Protein 9FO1 (pdb70)

Sequence (452 aa):
PPDKLNFIIILIDDYGWTDSTCYGSTFYETPNIDRLAREGMRFTNAYAACPVCSPTRASILTGKYPAHLHLTDWIPGRKQWPTSKLLGAPFYQELPLWETTIAERLKPLGYTTAAMGKWHLGHEPYYPERQGFDINVAGTFRGHPESYFGPFDLPNFRGWTKNDYLTDRLTDKALQFLEENRQRPFFLYLAHFAVHTPLQAKAEMIAKYERKARGRKLQKNPTYAAMIESMDQGVGRVMSKLEDLKIADHTVIIFTSDNGGLMYEGSRREPVTSNRPLRAGKGHLYEGGVRVPLIIRWPGVVKPGTTCDVPACSVDFFPTIEEMAGLRHDPKLALDGVSLTPLLRRKGGFKPRALYWHYPHYSNQGGVPGGAIREGNLKLIEFYEDSHVELYDLSEDIGERHNLAKEMPDKAAELQAKLKAWRASVRATMPTVNPNYDPARADQGLTGADPA

Structure (mmCIF, N/CA/C/O backbone):
data_9FO1
#
_entry.id   9FO1
#
_cell.length_a   206.314
_cell.length_b   206.314
_cell.length_c   206.314
_cell.angle_alpha   90.00
_cell.angle_beta   90.00
_cell.angle_gamma   90.00
#
_symmetry.space_group_name_H-M   'I 21 3'
#
loop_
_entity.id
_entity.type
_entity.pdbx_description
1 polymer 'k-carrageenan sulfatase S1_16'
2 non-polymer 'CALCIUM ION'
3 non-polymer GLYCEROL
4 water water
#
loop_
_atom_site.group_PDB
_atom_site.id
_atom_site.type_symbol
_atom_site.label_atom_id
_atom_site.label_alt_id
_atom_site.label_comp_id
_atom_site.label_asym_id
_atom_site.label_entity_id
_atom_site.label_seq_id
_atom_site.pdbx_PDB_ins_code
_atom_site.Cartn_x
_atom_site.Cartn_y
_atom_site.Cartn_z
_atom_site.occupancy
_atom_site.B_iso_or_equiv
_atom_site.auth_seq_id
_atom_site.auth_comp_id
_atom_site.auth_asym_id
_atom_site.auth_atom_id
_atom_site.pdbx_PDB_model_num
ATOM 1 N N . PRO A 1 6 ? 53.929 3.208 24.101 1.00 129.88 6 PRO A N 1
ATOM 2 C CA . PRO A 1 6 ? 52.799 3.515 25.009 1.00 140.64 6 PRO A CA 1
ATOM 3 C C . PRO A 1 6 ? 52.058 2.225 25.375 1.00 174.07 6 PRO A C 1
ATOM 4 O O . PRO A 1 6 ? 52.662 1.142 25.257 1.00 157.30 6 PRO A O 1
ATOM 6 N N . PRO A 1 7 ? 50.823 2.234 25.947 1.00 189.29 7 PRO A N 1
ATOM 7 C CA . PRO A 1 7 ? 50.099 0.981 26.214 1.00 160.01 7 PRO A CA 1
ATOM 8 C C . PRO A 1 7 ? 49.255 0.486 25.030 1.00 139.76 7 PRO A C 1
ATOM 9 O O . PRO A 1 7 ? 49.738 0.540 23.914 1.00 144.32 7 PRO A O 1
ATOM 13 N N . ASP A 1 8 ? 48.030 0.021 25.299 1.00 118.09 8 ASP A N 1
ATOM 14 C CA . ASP A 1 8 ? 47.185 -0.553 24.220 1.00 119.63 8 ASP A CA 1
ATOM 15 C C . ASP A 1 8 ? 45.713 -0.324 24.568 1.00 107.41 8 ASP A C 1
ATOM 16 O O . ASP A 1 8 ? 45.115 -1.201 25.208 1.00 131.88 8 ASP A O 1
ATOM 21 N N . LYS A 1 9 ? 45.165 0.824 24.175 1.00 93.83 9 LYS A N 1
ATOM 22 C CA . LYS A 1 9 ? 43.718 1.126 24.401 1.00 82.27 9 LYS A CA 1
ATOM 23 C C . LYS A 1 9 ? 42.835 -0.065 24.015 1.00 76.59 9 LYS A C 1
ATOM 24 O O . LYS A 1 9 ? 42.938 -0.603 22.873 1.00 75.56 9 LYS A O 1
ATOM 30 N N . LEU A 1 10 ? 41.913 -0.389 24.910 1.00 70.70 10 LEU A N 1
ATOM 31 C CA . LEU A 1 10 ? 41.015 -1.567 24.802 1.00 66.78 10 LEU A CA 1
ATOM 32 C C . LEU A 1 10 ? 39.945 -1.337 23.760 1.00 57.04 10 LEU A C 1
ATOM 33 O O . LEU A 1 10 ? 39.347 -0.279 23.778 1.00 61.08 10 LEU A O 1
ATOM 38 N N . ASN A 1 11 ? 39.706 -2.325 22.917 1.00 59.64 11 ASN A N 1
ATOM 39 C CA . ASN A 1 11 ? 38.525 -2.336 22.020 1.00 64.42 11 ASN A CA 1
ATOM 40 C C . ASN A 1 11 ? 37.407 -3.012 22.807 1.00 64.66 11 ASN A C 1
ATOM 41 O O . ASN A 1 11 ? 37.692 -3.629 23.836 1.00 74.10 11 ASN A O 1
ATOM 46 N N . PHE A 1 12 ? 36.178 -2.865 22.343 1.00 64.57 12 PHE A N 1
ATOM 47 C CA . PHE A 1 12 ? 34.972 -3.383 23.020 1.00 60.52 12 PHE A CA 1
ATOM 48 C C . PHE A 1 12 ? 33.980 -3.856 21.967 1.00 61.90 12 PHE A C 1
ATOM 49 O O . PHE A 1 12 ? 33.616 -3.107 21.043 1.00 60.81 12 PHE A O 1
ATOM 57 N N . ILE A 1 13 ? 33.580 -5.108 22.087 1.00 65.55 13 ILE A N 1
ATOM 58 C CA . ILE A 1 13 ? 32.467 -5.661 21.281 1.00 64.39 13 ILE A CA 1
ATOM 59 C C . ILE A 1 13 ? 31.414 -6.150 22.251 1.00 61.07 13 ILE A C 1
ATOM 60 O O . ILE A 1 13 ? 31.760 -6.927 23.138 1.00 66.54 13 ILE A O 1
ATOM 65 N N . ILE A 1 14 ? 30.186 -5.691 22.068 1.00 58.81 14 ILE A N 1
ATOM 66 C CA . ILE A 1 14 ? 29.000 -6.281 22.734 1.00 60.03 14 ILE A CA 1
ATOM 67 C C . ILE A 1 14 ? 28.254 -7.098 21.684 1.00 63.67 14 ILE A C 1
ATOM 68 O O . ILE A 1 14 ? 27.749 -6.544 20.696 1.00 59.55 14 ILE A O 1
ATOM 73 N N . ILE A 1 15 ? 28.217 -8.402 21.881 1.00 70.66 15 ILE A N 1
ATOM 74 C CA . ILE A 1 15 ? 27.434 -9.290 20.995 1.00 67.49 15 ILE A CA 1
ATOM 75 C C . ILE A 1 15 ? 26.125 -9.559 21.721 1.00 69.29 15 ILE A C 1
ATOM 76 O O . ILE A 1 15 ? 26.154 -10.116 22.836 1.00 69.96 15 ILE A O 1
ATOM 81 N N . LEU A 1 16 ? 25.030 -9.114 21.126 1.00 65.43 16 LEU A N 1
ATOM 82 C CA . LEU A 1 16 ? 23.719 -9.156 21.786 1.00 64.89 16 LEU A CA 1
ATOM 83 C C . LEU A 1 16 ? 22.779 -9.967 20.910 1.00 67.72 16 LEU A C 1
ATOM 84 O O . LEU A 1 16 ? 22.190 -9.416 19.898 1.00 66.07 16 LEU A O 1
ATOM 89 N N . ILE A 1 17 ? 22.581 -11.205 21.346 1.00 67.62 17 ILE A N 1
ATOM 90 C CA . ILE A 1 17 ? 21.623 -12.120 20.684 1.00 71.43 17 ILE A CA 1
ATOM 91 C C . ILE A 1 17 ? 20.209 -11.797 21.170 1.00 66.66 17 ILE A C 1
ATOM 92 O O . ILE A 1 17 ? 20.030 -11.469 22.354 1.00 64.18 17 ILE A O 1
ATOM 97 N N . ASP A 1 18 ? 19.246 -11.876 20.263 1.00 65.45 18 ASP A N 1
ATOM 98 C CA . ASP A 1 18 ? 17.845 -11.490 20.537 1.00 74.43 18 ASP A CA 1
ATOM 99 C C . ASP A 1 18 ? 17.061 -12.704 21.045 1.00 73.04 18 ASP A C 1
ATOM 100 O O . ASP A 1 18 ? 17.053 -13.730 20.342 1.00 81.13 18 ASP A O 1
ATOM 105 N N . ASP A 1 19 ? 16.351 -12.566 22.171 1.00 70.51 19 ASP A N 1
ATOM 106 C CA . ASP A 1 19 ? 15.487 -13.671 22.678 1.00 74.11 19 ASP A CA 1
ATOM 107 C C . ASP A 1 19 ? 16.312 -14.957 22.774 1.00 73.60 19 ASP A C 1
ATOM 108 O O . ASP A 1 19 ? 15.823 -16.008 22.316 1.00 70.40 19 ASP A O 1
ATOM 113 N N . TYR A 1 20 ? 17.506 -14.869 23.356 1.00 68.45 20 TYR A N 1
ATOM 114 C CA . TYR A 1 20 ? 18.414 -16.033 23.515 1.00 71.95 20 TYR A CA 1
ATOM 115 C C . TYR A 1 20 ? 18.387 -16.484 24.977 1.00 70.35 20 TYR A C 1
ATOM 116 O O . TYR A 1 20 ? 18.927 -15.781 25.845 1.00 69.03 20 TYR A O 1
ATOM 125 N N . GLY A 1 21 ? 17.848 -17.675 25.214 1.00 71.70 21 GLY A N 1
ATOM 126 C CA . GLY A 1 21 ? 17.499 -18.176 26.560 1.00 86.40 21 GLY A CA 1
ATOM 127 C C . GLY A 1 21 ? 18.677 -18.641 27.402 1.00 82.16 21 GLY A C 1
ATOM 128 O O . GLY A 1 21 ? 19.786 -18.956 26.870 1.00 78.05 21 GLY A O 1
ATOM 129 N N . TRP A 1 22 ? 18.444 -18.736 28.705 1.00 77.14 22 TRP A N 1
ATOM 130 C CA . TRP A 1 22 ? 19.545 -19.097 29.633 1.00 78.08 22 TRP A CA 1
ATOM 131 C C . TRP A 1 22 ? 20.184 -20.435 29.280 1.00 79.18 22 TRP A C 1
ATOM 132 O O . TRP A 1 22 ? 21.304 -20.679 29.734 1.00 81.53 22 TRP A O 1
ATOM 143 N N . THR A 1 23 ? 19.431 -21.296 28.601 1.00 95.47 23 THR A N 1
ATOM 144 C CA . THR A 1 23 ? 19.784 -22.716 28.363 1.00 96.16 23 THR A CA 1
ATOM 145 C C . THR A 1 23 ? 19.766 -22.984 26.872 1.00 93.85 23 THR A C 1
ATOM 146 O O . THR A 1 23 ? 19.466 -24.110 26.519 1.00 91.85 23 THR A O 1
ATOM 150 N N . ASP A 1 24 ? 20.040 -21.976 26.049 1.00 97.22 24 ASP A N 1
ATOM 151 C CA . ASP A 1 24 ? 19.937 -22.113 24.576 1.00 84.69 24 ASP A CA 1
ATOM 152 C C . ASP A 1 24 ? 21.351 -22.220 24.010 1.00 77.75 24 ASP A C 1
ATOM 153 O O . ASP A 1 24 ? 21.514 -22.082 22.811 1.00 78.74 24 ASP A O 1
ATOM 158 N N . SER A 1 25 ? 22.346 -22.456 24.854 1.00 83.40 25 SER A N 1
ATOM 159 C CA . SER A 1 25 ? 23.737 -22.732 24.419 1.00 87.25 25 SER A CA 1
ATOM 160 C C . SER A 1 25 ? 24.168 -24.044 25.057 1.00 85.93 25 SER A C 1
ATOM 161 O O . SER A 1 25 ? 23.615 -24.408 26.113 1.00 104.01 25 SER A O 1
ATOM 164 N N . THR A 1 26 ? 25.134 -24.717 24.456 1.00 92.72 26 THR A N 1
ATOM 165 C CA . THR A 1 26 ? 25.591 -26.040 24.949 1.00 93.06 26 THR A CA 1
ATOM 166 C C . THR A 1 26 ? 26.265 -25.872 26.320 1.00 87.07 26 THR A C 1
ATOM 167 O O . THR A 1 26 ? 25.966 -26.705 27.183 1.00 94.96 26 THR A O 1
ATOM 171 N N . CYS A 1 27 ? 27.092 -24.841 26.539 1.00 84.43 27 CYS A N 1
ATOM 172 C CA . CYS A 1 27 ? 27.859 -24.656 27.809 1.00 94.76 27 CYS A CA 1
ATOM 173 C C . CYS A 1 27 ? 26.923 -24.153 28.918 1.00 92.96 27 CYS A C 1
ATOM 174 O O . CYS A 1 27 ? 27.410 -23.837 30.020 1.00 80.67 27 CYS A O 1
ATOM 177 N N . TYR A 1 28 ? 25.626 -24.041 28.637 1.00 92.12 28 TYR A N 1
ATOM 178 C CA . TYR A 1 28 ? 24.614 -23.638 29.642 1.00 103.89 28 TYR A CA 1
ATOM 179 C C . TYR A 1 28 ? 23.605 -24.763 29.866 1.00 97.43 28 TYR A C 1
ATOM 180 O O . TYR A 1 28 ? 22.591 -24.514 30.542 1.00 108.19 28 TYR A O 1
ATOM 189 N N . GLY A 1 29 ? 23.857 -25.940 29.297 1.00 88.47 29 GLY A N 1
ATOM 190 C CA . GLY A 1 29 ? 23.081 -27.150 29.608 1.00 91.53 29 GLY A CA 1
ATOM 191 C C . GLY A 1 29 ? 22.452 -27.803 28.392 1.00 89.09 29 GLY A C 1
ATOM 192 O O . GLY A 1 29 ? 22.152 -28.993 28.472 1.00 126.08 29 GLY A O 1
ATOM 193 N N . SER A 1 30 ? 22.215 -27.083 27.304 1.00 84.57 30 SER A N 1
ATOM 194 C CA . SER A 1 30 ? 21.446 -27.631 26.163 1.00 85.44 30 SER A CA 1
ATOM 195 C C . SER A 1 30 ? 22.152 -28.868 25.637 1.00 91.07 30 SER A C 1
ATOM 196 O O . SER A 1 30 ? 23.394 -28.909 25.650 1.00 80.39 30 SER A O 1
ATOM 199 N N . THR A 1 31 ? 21.377 -29.821 25.144 1.00 103.25 31 THR A N 1
ATOM 200 C CA . THR A 1 31 ? 21.923 -31.007 24.435 1.00 97.94 31 THR A CA 1
ATOM 201 C C . THR A 1 31 ? 21.476 -30.979 22.976 1.00 93.59 31 THR A C 1
ATOM 202 O O . THR A 1 31 ? 22.026 -31.772 22.212 1.00 96.77 31 THR A O 1
ATOM 206 N N . PHE A 1 32 ? 20.492 -30.138 22.632 1.00 90.71 32 PHE A N 1
ATOM 207 C CA . PHE A 1 32 ? 19.932 -30.015 21.261 1.00 91.27 32 PHE A CA 1
ATOM 208 C C . PHE A 1 32 ? 20.825 -29.057 20.481 1.00 91.04 32 PHE A C 1
ATOM 209 O O . PHE A 1 32 ? 21.559 -29.495 19.589 1.00 96.19 32 PHE A O 1
ATOM 217 N N . TYR A 1 33 ? 20.790 -27.791 20.877 1.00 96.40 33 TYR A N 1
ATOM 218 C CA . TYR A 1 33 ? 21.449 -26.663 20.189 1.00 87.57 33 TYR A CA 1
ATOM 219 C C . TYR A 1 33 ? 22.940 -26.942 20.205 1.00 95.99 33 TYR A C 1
ATOM 220 O O . TYR A 1 33 ? 23.383 -27.571 21.220 1.00 80.87 33 TYR A O 1
ATOM 229 N N . GLU A 1 34 ? 23.648 -26.518 19.149 1.00 93.95 34 GLU A N 1
ATOM 230 C CA . GLU A 1 34 ? 25.106 -26.780 19.019 1.00 98.40 34 GLU A CA 1
ATOM 231 C C . GLU A 1 34 ? 25.851 -25.457 18.852 1.00 83.67 34 GLU A C 1
ATOM 232 O O . GLU A 1 34 ? 25.783 -24.870 17.743 1.00 86.42 34 GLU A O 1
ATOM 238 N N . THR A 1 35 ? 26.587 -25.048 19.887 1.00 76.21 35 THR A N 1
ATOM 239 C CA . THR A 1 35 ? 27.190 -23.688 19.997 1.00 84.46 35 THR A CA 1
ATOM 240 C C . THR A 1 35 ? 28.682 -23.759 20.324 1.00 86.22 35 THR A C 1
ATOM 241 O O . THR A 1 35 ? 29.143 -23.224 21.341 1.00 72.07 35 THR A O 1
ATOM 245 N N . PRO A 1 36 ? 29.489 -24.359 19.418 1.00 84.61 36 PRO A N 1
ATOM 246 C CA . PRO A 1 36 ? 30.883 -24.667 19.742 1.00 80.09 36 PRO A CA 1
ATOM 247 C C . PRO A 1 36 ? 31.740 -23.406 19.932 1.00 77.45 36 PRO A C 1
ATOM 248 O O . PRO A 1 36 ? 32.652 -23.396 20.765 1.00 77.81 36 PRO A O 1
ATOM 252 N N . ASN A 1 37 ? 31.442 -22.359 19.168 1.00 77.15 37 ASN A N 1
ATOM 253 C CA . ASN A 1 37 ? 32.223 -21.097 19.230 1.00 82.77 37 ASN A CA 1
ATOM 254 C C . ASN A 1 37 ? 31.943 -20.356 20.526 1.00 88.65 37 ASN A C 1
ATOM 255 O O . ASN A 1 37 ? 32.918 -19.916 21.171 1.00 86.85 37 ASN A O 1
ATOM 260 N N . ILE A 1 38 ? 30.661 -20.211 20.861 1.00 80.43 38 ILE A N 1
ATOM 261 C CA . ILE A 1 38 ? 30.233 -19.586 22.139 1.00 77.38 38 ILE A CA 1
ATOM 262 C C . ILE A 1 38 ? 30.886 -20.376 23.274 1.00 84.79 38 ILE A C 1
ATOM 263 O O . ILE A 1 38 ? 31.329 -19.745 24.254 1.00 79.04 38 ILE A O 1
ATOM 268 N N . ASP A 1 39 ? 30.984 -21.700 23.133 1.00 88.85 39 ASP A N 1
ATOM 269 C CA . ASP A 1 39 ? 31.675 -22.544 24.138 1.00 89.48 39 ASP A CA 1
ATOM 270 C C . ASP A 1 39 ? 33.138 -22.130 24.209 1.00 83.26 39 ASP A C 1
ATOM 271 O O . ASP A 1 39 ? 33.600 -21.946 25.370 1.00 72.31 39 ASP A O 1
ATOM 276 N N . ARG A 1 40 ? 33.818 -21.981 23.050 1.00 69.70 40 ARG A N 1
ATOM 277 C CA . ARG A 1 40 ? 35.263 -21.625 23.056 1.00 75.19 40 ARG A CA 1
ATOM 278 C C . ARG A 1 40 ? 35.390 -20.303 23.824 1.00 74.87 40 ARG A C 1
ATOM 279 O O . ARG A 1 40 ? 36.329 -20.169 24.681 1.00 62.14 40 ARG A O 1
ATOM 287 N N . LEU A 1 41 ? 34.451 -19.383 23.591 1.00 73.23 41 LEU A N 1
ATOM 288 C CA . LEU A 1 41 ? 34.477 -18.057 24.258 1.00 78.07 41 LEU A CA 1
ATOM 289 C C . LEU A 1 41 ? 34.387 -18.254 25.774 1.00 76.81 41 LEU A C 1
ATOM 290 O O . LEU A 1 41 ? 35.118 -17.566 26.523 1.00 61.85 41 LEU A O 1
ATOM 295 N N . ALA A 1 42 ? 33.529 -19.174 26.212 1.00 77.61 42 ALA A N 1
ATOM 296 C CA . ALA A 1 42 ? 33.334 -19.460 27.645 1.00 79.22 42 ALA A CA 1
ATOM 297 C C . ALA A 1 42 ? 34.662 -19.980 28.194 1.00 75.43 42 ALA A C 1
ATOM 298 O O . ALA A 1 42 ? 35.050 -19.526 29.293 1.00 66.00 42 ALA A O 1
ATOM 300 N N . ARG A 1 43 ? 35.334 -20.863 27.432 1.00 79.57 43 ARG A N 1
ATOM 301 C CA . ARG A 1 43 ? 36.595 -21.541 27.861 1.00 80.75 43 ARG A CA 1
ATOM 302 C C . ARG A 1 43 ? 37.687 -20.486 27.951 1.00 73.80 43 ARG A C 1
ATOM 303 O O . ARG A 1 43 ? 38.529 -20.651 28.848 1.00 64.75 43 ARG A O 1
ATOM 311 N N . GLU A 1 44 ? 37.598 -19.438 27.114 1.00 69.85 44 GLU A N 1
ATOM 312 C CA . GLU A 1 44 ? 38.573 -18.318 27.017 1.00 70.38 44 GLU A CA 1
ATOM 313 C C . GLU A 1 44 ? 38.208 -17.195 28.006 1.00 72.00 44 GLU A C 1
ATOM 314 O O . GLU A 1 44 ? 38.907 -16.151 28.023 1.00 74.28 44 GLU A O 1
ATOM 320 N N . GLY A 1 45 ? 37.152 -17.340 28.808 1.00 67.89 45 GLY A N 1
ATOM 321 C CA . GLY A 1 45 ? 36.685 -16.188 29.602 1.00 76.05 45 GLY A CA 1
ATOM 322 C C . GLY A 1 45 ? 35.927 -16.580 30.847 1.00 75.99 45 GLY A C 1
ATOM 323 O O . GLY A 1 45 ? 36.207 -17.670 31.378 1.00 92.52 45 GLY A O 1
ATOM 324 N N . MET A 1 46 ? 35.027 -15.698 31.309 1.00 69.64 46 MET A N 1
ATOM 325 C CA . MET A 1 46 ? 34.196 -15.894 32.533 1.00 67.86 46 MET A CA 1
ATOM 326 C C . MET A 1 46 ? 32.731 -16.036 32.126 1.00 67.15 46 MET A C 1
ATOM 327 O O . MET A 1 46 ? 32.248 -15.163 31.428 1.00 71.68 46 MET A O 1
ATOM 332 N N . ARG A 1 47 ? 32.079 -17.127 32.524 1.00 73.30 47 ARG A N 1
ATOM 333 C CA . ARG A 1 47 ? 30.648 -17.378 32.244 1.00 74.15 47 ARG A CA 1
ATOM 334 C C . ARG A 1 47 ? 29.852 -17.050 33.502 1.00 70.18 47 ARG A C 1
ATOM 335 O O . ARG A 1 47 ? 30.265 -17.454 34.570 1.00 71.71 47 ARG A O 1
ATOM 343 N N . PHE A 1 48 ? 28.763 -16.305 33.373 1.00 73.21 48 PHE A N 1
ATOM 344 C CA . PHE A 1 48 ? 27.968 -15.825 34.525 1.00 78.28 48 PHE A CA 1
ATOM 345 C C . PHE 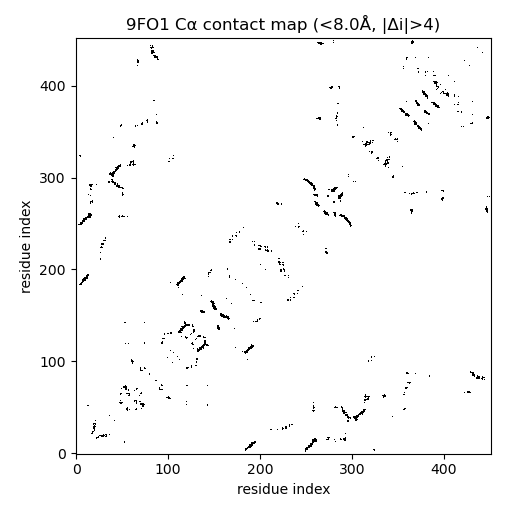A 1 48 ? 26.670 -16.637 34.587 1.00 85.78 48 PHE A C 1
ATOM 346 O O . PHE A 1 48 ? 25.806 -16.700 33.626 1.00 76.25 48 PHE A O 1
ATOM 354 N N . THR A 1 49 ? 26.493 -17.248 35.746 1.00 91.86 49 THR A N 1
ATOM 355 C CA . THR A 1 49 ? 25.389 -18.196 35.988 1.00 82.59 49 THR A CA 1
ATOM 356 C C . THR A 1 49 ? 24.164 -17.381 36.389 1.00 79.27 49 THR A C 1
ATOM 357 O O . THR A 1 49 ? 23.048 -17.854 36.127 1.00 65.45 49 THR A O 1
ATOM 361 N N . ASN A 1 50 ? 24.381 -16.209 37.002 1.00 87.22 50 ASN A N 1
ATOM 362 C CA . ASN A 1 50 ? 23.268 -15.365 37.497 1.00 86.92 50 ASN A CA 1
ATOM 363 C C . ASN A 1 50 ? 23.260 -14.023 36.773 1.00 83.90 50 ASN A C 1
ATOM 364 O O . ASN A 1 50 ? 23.145 -12.993 37.430 1.00 77.50 50 ASN A O 1
ATOM 369 N N . ALA A 1 51 ? 23.285 -14.049 35.447 1.00 82.60 51 ALA A N 1
ATOM 370 C CA . ALA A 1 51 ? 23.224 -12.809 34.658 1.00 70.65 51 ALA A CA 1
ATOM 371 C C . ALA A 1 51 ? 21.767 -12.551 34.314 1.00 69.79 51 ALA A C 1
ATOM 372 O O . ALA A 1 51 ? 21.053 -13.517 33.929 1.00 66.46 51 ALA A O 1
ATOM 374 N N . TYR A 1 52 ? 21.372 -11.285 34.410 1.00 63.80 52 TYR A N 1
ATOM 375 C CA . TYR A 1 52 ? 19.996 -10.842 34.110 1.00 64.52 52 TYR A CA 1
ATOM 376 C C . TYR A 1 52 ? 19.944 -9.745 33.048 1.00 64.79 52 TYR A C 1
ATOM 377 O O . TYR A 1 52 ? 20.857 -8.918 32.913 1.00 65.94 52 TYR A O 1
ATOM 386 N N . ALA A 1 53 ? 18.834 -9.745 32.321 1.00 67.39 53 ALA A N 1
ATOM 387 C CA . ALA A 1 53 ? 18.344 -8.624 31.490 1.00 69.56 53 ALA A CA 1
ATOM 388 C C . ALA A 1 53 ? 17.405 -7.779 32.342 1.00 70.86 53 ALA A C 1
ATOM 389 O O . ALA A 1 53 ? 16.610 -8.356 33.105 1.00 71.16 53 ALA A O 1
ATOM 391 N N . ALA A 1 54 ? 17.454 -6.464 32.180 1.00 73.51 54 ALA A N 1
ATOM 392 C CA . ALA A 1 54 ? 16.791 -5.506 33.095 1.00 72.02 54 ALA A CA 1
ATOM 393 C C . ALA A 1 54 ? 15.283 -5.449 32.845 1.00 64.56 54 ALA A C 1
ATOM 394 O O . ALA A 1 54 ? 14.576 -4.730 33.604 1.00 66.82 54 ALA A O 1
ATOM 396 N N . CYS A 1 55 ? 14.832 -6.185 31.830 1.00 61.61 55 CYS A N 1
ATOM 397 C CA . CYS A 1 55 ? 13.433 -6.245 31.365 1.00 65.72 55 CYS A CA 1
ATOM 398 C C . CYS A 1 55 ? 13.258 -7.535 30.577 1.00 67.79 55 CYS A C 1
ATOM 399 O O . CYS A 1 55 ? 14.160 -7.937 29.853 1.00 66.70 55 CYS A O 1
ATOM 402 N N . PRO A 1 56 ? 12.091 -8.203 30.686 1.00 65.22 56 PRO A N 1
ATOM 403 C CA . PRO A 1 56 ? 11.834 -9.441 29.958 1.00 65.11 56 PRO A CA 1
ATOM 404 C C . PRO A 1 56 ? 11.368 -9.304 28.501 1.00 68.37 56 PRO A C 1
ATOM 405 O O . PRO A 1 56 ? 10.999 -10.311 27.915 1.00 70.42 56 PRO A O 1
ATOM 409 N N . VAL A 1 57 ? 11.391 -8.097 27.939 1.00 70.68 57 VAL A N 1
ATOM 410 C CA . VAL A 1 57 ? 11.168 -7.903 26.477 1.00 72.37 57 VAL A CA 1
ATOM 411 C C . VAL A 1 57 ? 12.234 -6.939 25.928 1.00 72.26 57 VAL A C 1
ATOM 412 O O . VAL A 1 57 ? 12.945 -6.294 26.750 1.00 64.09 57 VAL A O 1
ATOM 416 N N . CYS A 1 58 ? 12.308 -6.859 24.594 1.00 65.59 58 CYS A N 1
ATOM 417 C CA . CYS A 1 58 ? 13.453 -6.381 23.778 1.00 67.49 58 CYS A CA 1
ATOM 418 C C . CYS A 1 58 ? 13.861 -4.924 24.115 1.00 69.71 58 CYS A C 1
ATOM 419 O O . CYS A 1 58 ? 14.929 -4.730 24.706 1.00 69.48 58 CYS A O 1
ATOM 422 N N . SER A 1 59 ? 13.077 -3.912 23.743 1.00 64.53 59 SER A N 1
ATOM 423 C CA . SER A 1 59 ? 13.528 -2.495 23.699 1.00 63.81 59 SER A CA 1
ATOM 424 C C . SER A 1 59 ? 14.158 -2.054 25.021 1.00 62.72 59 SER A C 1
ATOM 425 O O . SER A 1 59 ? 15.287 -1.585 25.047 1.00 64.09 59 SER A O 1
ATOM 428 N N . PRO A 1 60 ? 13.490 -2.168 26.181 1.00 60.75 60 PRO A N 1
ATOM 429 C CA . PRO A 1 60 ? 14.050 -1.613 27.408 1.00 58.72 60 PRO A CA 1
ATOM 430 C C . PRO A 1 60 ? 15.389 -2.218 27.844 1.00 60.89 60 PRO A C 1
ATOM 431 O O . PRO A 1 60 ? 16.206 -1.527 28.411 1.00 60.76 60 PRO A O 1
ATOM 435 N N . THR A 1 61 ? 15.622 -3.497 27.586 1.00 63.47 61 THR A N 1
ATOM 436 C CA . THR A 1 61 ? 16.922 -4.092 27.971 1.00 61.69 61 THR A CA 1
ATOM 437 C C . THR A 1 61 ? 18.008 -3.411 27.139 1.00 62.79 61 THR A C 1
ATOM 438 O O . THR A 1 61 ? 19.060 -3.067 27.725 1.00 61.91 61 THR A O 1
ATOM 442 N N . ARG A 1 62 ? 17.742 -3.205 25.844 1.00 65.57 62 ARG A N 1
ATOM 443 C CA . ARG A 1 62 ? 18.687 -2.566 24.890 1.00 62.08 62 ARG A CA 1
ATOM 444 C C . ARG A 1 62 ? 18.930 -1.139 25.392 1.00 60.62 62 ARG A C 1
ATOM 445 O O . ARG A 1 62 ? 20.113 -0.723 25.521 1.00 62.59 62 ARG A O 1
ATOM 453 N N . ALA A 1 63 ? 17.874 -0.435 25.778 1.00 53.88 63 ALA A N 1
ATOM 454 C CA . ALA A 1 63 ? 18.044 0.898 26.389 1.00 60.61 63 ALA A CA 1
ATOM 455 C C . ALA A 1 63 ? 18.895 0.801 27.675 1.00 53.61 63 ALA A C 1
ATOM 456 O O . ALA A 1 63 ? 19.750 1.660 27.900 1.00 46.36 63 ALA A O 1
ATOM 458 N N . SER A 1 64 ? 18.706 -0.242 28.473 1.00 56.00 64 SER A N 1
ATOM 459 C CA . SER A 1 64 ? 19.452 -0.431 29.740 1.00 62.59 64 SER A CA 1
ATOM 460 C C . SER A 1 64 ? 20.936 -0.542 29.468 1.00 61.74 64 SER A C 1
ATOM 461 O O . SER A 1 64 ? 21.743 0.139 30.160 1.00 67.87 64 SER A O 1
ATOM 464 N N . ILE A 1 65 ? 21.271 -1.406 28.521 1.00 65.80 65 ILE A N 1
ATOM 465 C CA . ILE A 1 65 ? 22.689 -1.773 28.252 1.00 69.39 65 ILE A CA 1
ATOM 466 C C . ILE A 1 65 ? 23.474 -0.497 27.984 1.00 71.76 65 ILE A C 1
ATOM 467 O O . ILE A 1 65 ? 24.484 -0.261 28.736 1.00 69.45 65 ILE A O 1
ATOM 472 N N . LEU A 1 66 ? 22.967 0.255 26.989 1.00 60.93 66 LEU A N 1
ATOM 473 C CA . LEU A 1 66 ? 23.588 1.469 26.420 1.00 57.59 66 LEU A CA 1
ATOM 474 C C . LEU A 1 66 ? 23.653 2.597 27.453 1.00 60.22 66 LEU A C 1
ATOM 475 O O . LEU A 1 66 ? 24.569 3.390 27.328 1.00 73.72 66 LEU A O 1
ATOM 480 N N . THR A 1 67 ? 22.728 2.714 28.413 1.00 57.24 67 THR A N 1
ATOM 481 C CA . THR A 1 67 ? 22.631 3.927 29.278 1.00 58.54 67 THR A CA 1
ATOM 482 C C . THR A 1 67 ? 23.131 3.715 30.701 1.00 58.37 67 THR A C 1
ATOM 483 O O . THR A 1 67 ? 23.459 4.745 31.367 1.00 60.53 67 THR A O 1
ATOM 487 N N . GLY A 1 68 ? 23.151 2.454 31.131 1.00 61.11 68 GLY A N 1
ATOM 488 C CA . GLY A 1 68 ? 23.482 2.049 32.506 1.00 67.86 68 GLY A CA 1
ATOM 489 C C . GLY A 1 68 ? 22.384 2.427 33.478 1.00 64.91 68 GLY A C 1
ATOM 490 O O . GLY A 1 68 ? 22.669 2.507 34.680 1.00 65.31 68 GLY A O 1
ATOM 491 N N . LYS A 1 69 ? 21.173 2.625 32.969 1.00 60.57 69 LYS A N 1
ATOM 492 C CA . LYS A 1 69 ? 20.003 3.038 33.766 1.00 61.49 69 LYS A CA 1
ATOM 493 C C . LYS A 1 69 ? 18.920 1.964 33.634 1.00 59.31 69 LYS A C 1
ATOM 494 O O . LYS A 1 69 ? 18.801 1.335 32.573 1.00 52.63 69 LYS A O 1
ATOM 500 N N . TYR A 1 70 ? 18.130 1.764 34.686 1.00 63.98 70 TYR A N 1
ATOM 501 C CA . TYR A 1 70 ? 17.043 0.751 34.709 1.00 59.54 70 TYR A CA 1
ATOM 502 C C . TYR A 1 70 ? 15.936 1.272 33.816 1.00 58.06 70 TYR A C 1
ATOM 503 O O . TYR A 1 70 ? 15.758 2.474 33.680 1.00 58.89 70 TYR A O 1
ATOM 512 N N . PRO A 1 71 ? 15.176 0.385 33.165 1.00 60.64 71 PRO A N 1
ATOM 513 C CA . PRO A 1 71 ? 14.033 0.788 32.355 1.00 69.28 71 PRO A CA 1
ATOM 514 C C . PRO A 1 71 ? 13.032 1.690 33.081 1.00 64.56 71 PRO A C 1
ATOM 515 O O . PRO A 1 71 ? 12.564 2.611 32.441 1.00 60.05 71 PRO A O 1
ATOM 519 N N . ALA A 1 72 ? 12.757 1.439 34.362 1.00 57.40 72 ALA A N 1
ATOM 520 C CA . ALA A 1 72 ? 11.715 2.203 35.075 1.00 62.12 72 ALA A CA 1
ATOM 521 C C . ALA A 1 72 ? 12.179 3.645 35.199 1.00 60.82 72 ALA A C 1
ATOM 522 O O . ALA A 1 72 ? 11.298 4.526 35.194 1.00 70.60 72 ALA A O 1
ATOM 524 N N . HIS A 1 73 ? 13.504 3.813 35.320 1.00 59.24 73 HIS A N 1
ATOM 525 C CA . HIS A 1 73 ? 14.245 5.094 35.498 1.00 62.31 73 HIS A CA 1
ATOM 526 C C . HIS A 1 73 ? 14.311 5.810 34.148 1.00 59.40 73 HIS A C 1
ATOM 527 O O . HIS A 1 73 ? 14.339 7.019 34.149 1.00 67.44 73 HIS A O 1
ATOM 534 N N . LEU A 1 74 ? 14.352 5.065 33.047 1.00 56.12 74 LEU A N 1
ATOM 535 C CA . LEU A 1 74 ? 14.385 5.605 31.670 1.00 52.59 74 LEU A CA 1
ATOM 536 C C . LEU A 1 74 ? 12.972 6.010 31.259 1.00 51.77 74 LEU A C 1
ATOM 537 O O . LEU A 1 74 ? 12.841 6.918 30.454 1.00 54.01 74 LEU A O 1
ATOM 542 N N . HIS A 1 75 ? 11.959 5.383 31.841 1.00 59.35 75 HIS A N 1
ATOM 543 C CA . HIS A 1 75 ? 10.524 5.489 31.452 1.00 64.13 75 HIS A CA 1
ATOM 544 C C . HIS A 1 75 ? 10.371 4.919 30.044 1.00 61.67 75 HIS A C 1
ATOM 545 O O . HIS A 1 75 ? 9.555 5.387 29.292 1.00 73.68 75 HIS A O 1
ATOM 552 N N . LEU A 1 76 ? 11.151 3.897 29.738 1.00 70.10 76 LEU A N 1
ATOM 553 C CA . LEU A 1 76 ? 11.005 3.036 28.545 1.00 67.20 76 LEU A CA 1
ATOM 554 C C . LEU A 1 76 ? 10.917 1.572 29.030 1.00 66.18 76 LEU A C 1
ATOM 555 O O . LEU A 1 76 ? 11.944 1.000 29.397 1.00 65.60 76 LEU A O 1
ATOM 560 N N . THR A 1 77 ? 9.709 1.035 29.193 1.00 63.29 77 THR A N 1
ATOM 561 C CA . THR A 1 77 ? 9.439 -0.103 30.117 1.00 69.91 77 THR A CA 1
ATOM 562 C C . THR A 1 77 ? 8.820 -1.287 29.370 1.00 66.11 77 THR A C 1
ATOM 563 O O . THR A 1 77 ? 8.849 -2.400 29.942 1.00 73.61 77 THR A O 1
ATOM 567 N N . ASP A 1 78 ? 8.313 -1.071 28.157 1.00 58.90 78 ASP A N 1
ATOM 568 C CA . ASP A 1 78 ? 7.838 -2.156 27.262 1.00 65.14 78 ASP A CA 1
ATOM 569 C C . ASP A 1 78 ? 8.618 -2.104 25.945 1.00 59.94 78 ASP A C 1
ATOM 570 O O . ASP A 1 78 ? 9.270 -1.119 25.672 1.00 52.17 78 ASP A O 1
ATOM 575 N N . TRP A 1 79 ? 8.558 -3.167 25.156 1.00 66.14 79 TRP A N 1
ATOM 576 C CA . TRP A 1 79 ? 9.083 -3.175 23.766 1.00 70.13 79 TRP A CA 1
ATOM 577 C C . TRP A 1 79 ? 8.273 -2.143 22.980 1.00 60.64 79 TRP A C 1
ATOM 578 O O . TRP A 1 79 ? 7.074 -2.010 23.211 1.00 56.05 79 TRP A O 1
ATOM 589 N N . ILE A 1 80 ? 8.914 -1.419 22.082 1.00 61.34 80 ILE A N 1
ATOM 590 C CA . ILE A 1 80 ? 8.216 -0.353 21.322 1.00 64.63 80 ILE A CA 1
ATOM 591 C C . ILE A 1 80 ? 7.535 -0.987 20.122 1.00 63.99 80 ILE A C 1
ATOM 592 O O . ILE A 1 80 ? 8.213 -1.660 19.372 1.00 59.30 80 ILE A O 1
ATOM 597 N N . PRO A 1 81 ? 6.233 -0.753 19.840 1.00 64.63 81 PRO A N 1
ATOM 598 C CA . PRO A 1 81 ? 5.371 0.142 20.610 1.00 71.85 81 PRO A CA 1
ATOM 599 C C . PRO A 1 81 ? 4.475 -0.505 21.679 1.00 72.19 81 PRO A C 1
ATOM 600 O O . PRO A 1 81 ? 3.646 0.181 22.252 1.00 77.79 81 PRO A O 1
ATOM 604 N N . GLY A 1 82 ? 4.636 -1.797 21.937 1.00 71.87 82 GLY A N 1
ATOM 605 C CA . GLY A 1 82 ? 3.918 -2.435 23.054 1.00 80.37 82 GLY A CA 1
ATOM 606 C C . GLY A 1 82 ? 2.736 -3.244 22.580 1.00 75.13 82 GLY A C 1
ATOM 607 O O . GLY A 1 82 ? 2.225 -2.948 21.501 1.00 70.22 82 GLY A O 1
ATOM 608 N N . ARG A 1 83 ? 2.342 -4.251 23.356 1.00 75.24 83 ARG A N 1
ATOM 609 C CA . ARG A 1 83 ? 1.112 -5.030 23.101 1.00 75.14 83 ARG A CA 1
ATOM 610 C C . ARG A 1 83 ? -0.084 -4.084 22.962 1.00 73.00 83 ARG A C 1
ATOM 611 O O . ARG A 1 83 ? -0.130 -3.102 23.705 1.00 64.69 83 ARG A O 1
ATOM 619 N N . LYS A 1 84 ? -1.013 -4.376 22.045 1.00 78.71 84 LYS A N 1
ATOM 620 C CA . LYS A 1 84 ? -2.303 -3.642 21.937 1.00 73.97 84 LYS A CA 1
ATOM 621 C C . LYS A 1 84 ? -3.046 -3.844 23.266 1.00 70.11 84 LYS A C 1
ATOM 622 O O . LYS A 1 84 ? -2.926 -4.940 23.813 1.00 80.88 84 LYS A O 1
ATOM 628 N N . GLN A 1 85 ? -3.729 -2.816 23.780 1.00 65.88 85 GLN A N 1
ATOM 629 C CA . GLN A 1 85 ? -4.572 -2.859 25.012 1.00 71.01 85 GLN A CA 1
ATOM 630 C C . GLN A 1 85 ? -5.760 -3.816 24.836 1.00 79.01 85 GLN A C 1
ATOM 631 O O . GLN A 1 85 ? -6.577 -3.683 23.889 1.00 83.43 85 GLN A O 1
ATOM 637 N N . TRP A 1 86 ? -5.886 -4.764 25.747 1.00 85.46 86 TRP A N 1
ATOM 638 C CA . TRP A 1 86 ? -7.101 -5.599 25.788 1.00 81.32 86 TRP A CA 1
ATOM 639 C C . TRP A 1 86 ? -8.185 -4.671 26.289 1.00 74.63 86 TRP A C 1
ATOM 640 O O . TRP A 1 86 ? -7.938 -3.948 27.231 1.00 71.21 86 TRP A O 1
ATOM 651 N N . PRO A 1 87 ? -9.374 -4.611 25.675 1.00 69.64 87 PRO A N 1
ATOM 652 C CA . PRO A 1 87 ? -10.339 -3.579 26.045 1.00 63.89 87 PRO A CA 1
ATOM 653 C C . PRO A 1 87 ? -10.905 -3.789 27.456 1.00 69.07 87 PRO A C 1
ATOM 654 O O . PRO A 1 87 ? -11.509 -2.871 27.998 1.00 68.44 87 PRO A O 1
ATOM 658 N N . THR A 1 88 ? -10.713 -4.979 28.030 1.00 76.83 88 THR A N 1
ATOM 659 C CA . THR A 1 88 ? -11.481 -5.415 29.225 1.00 79.99 88 THR A CA 1
ATOM 660 C C . THR A 1 88 ? -10.583 -5.996 30.311 1.00 78.46 88 THR A C 1
ATOM 661 O O . THR A 1 88 ? -11.153 -6.540 31.267 1.00 78.53 88 THR A O 1
ATOM 665 N N . SER A 1 89 ? -9.262 -5.841 30.212 1.00 75.25 89 SER A N 1
ATOM 666 C CA . SER A 1 89 ? -8.318 -6.343 31.243 1.00 76.58 89 SER A CA 1
ATOM 667 C C . SER A 1 89 ? -8.518 -5.554 32.537 1.00 72.68 89 SER A C 1
ATOM 668 O O . SER A 1 89 ? -9.158 -4.478 32.509 1.00 62.03 89 SER A O 1
ATOM 671 N N . LYS A 1 90 ? -8.013 -6.107 33.638 1.00 71.97 90 LYS A N 1
ATOM 672 C CA . LYS A 1 90 ? -8.101 -5.457 34.961 1.00 80.07 90 LYS A CA 1
ATOM 673 C C . LYS A 1 90 ? -7.363 -4.113 34.881 1.00 78.68 90 LYS A C 1
ATOM 674 O O . LYS A 1 90 ? -7.773 -3.171 35.579 1.00 71.17 90 LYS A O 1
ATOM 680 N N . LEU A 1 91 ? -6.310 -4.017 34.065 1.00 76.17 91 LEU A N 1
ATOM 681 C CA . LEU A 1 91 ? -5.414 -2.836 34.077 1.00 70.06 91 LEU A CA 1
ATOM 682 C C . LEU A 1 91 ? -5.339 -2.186 32.708 1.00 70.75 91 LEU A C 1
ATOM 683 O O . LEU A 1 91 ? -5.459 -2.884 31.707 1.00 72.48 91 LEU A O 1
ATOM 688 N N . LEU A 1 92 ? -5.110 -0.878 32.721 1.00 77.71 92 LEU A N 1
ATOM 689 C CA . LEU A 1 92 ? -4.602 -0.085 31.574 1.00 74.74 92 LEU A CA 1
ATOM 690 C C . LEU A 1 92 ? -3.081 -0.005 31.711 1.00 73.15 92 LEU A C 1
ATOM 691 O O . LEU A 1 92 ? -2.615 0.404 32.800 1.00 67.16 92 LEU A O 1
ATOM 696 N N . GLY A 1 93 ? -2.360 -0.359 30.643 1.00 74.33 93 GLY A N 1
ATOM 697 C CA . GLY A 1 93 ? -0.892 -0.254 30.544 1.00 71.87 93 GLY A CA 1
ATOM 698 C C . GLY A 1 93 ? -0.412 1.136 30.904 1.00 70.25 93 GLY A C 1
ATOM 699 O O . GLY A 1 93 ? -1.173 2.133 30.764 1.00 74.99 93 GLY A O 1
ATOM 700 N N . ALA A 1 94 ? 0.826 1.250 31.342 1.00 73.45 94 ALA A N 1
ATOM 701 C CA . ALA A 1 94 ? 1.398 2.583 31.602 1.00 78.03 94 ALA A CA 1
ATOM 702 C C . ALA A 1 94 ? 1.919 3.122 30.281 1.00 71.94 94 ALA A C 1
ATOM 703 O O . ALA A 1 94 ? 2.257 2.367 29.367 1.00 75.66 94 ALA A O 1
ATOM 705 N N . PRO A 1 95 ? 1.888 4.453 30.116 1.00 66.34 95 PRO A N 1
ATOM 706 C CA . PRO A 1 95 ? 2.512 5.092 28.973 1.00 63.38 95 PRO A CA 1
ATOM 707 C C . PRO A 1 95 ? 4.035 5.069 29.137 1.00 58.44 95 PRO A C 1
ATOM 708 O O . PRO A 1 95 ? 4.533 5.120 30.256 1.00 54.01 95 PRO A O 1
ATOM 712 N N . PHE A 1 96 ? 4.760 5.027 28.024 1.00 57.17 96 PHE A N 1
ATOM 713 C CA . PHE A 1 96 ? 6.242 5.072 28.047 1.00 60.62 96 PHE A CA 1
ATOM 714 C C . PHE A 1 96 ? 6.791 5.700 26.769 1.00 62.35 96 PHE A C 1
ATOM 715 O O . PHE A 1 96 ? 6.118 5.632 25.723 1.00 73.24 96 PHE A O 1
ATOM 723 N N . TYR A 1 97 ? 7.990 6.271 26.867 1.00 58.62 97 TYR A N 1
ATOM 724 C CA . TYR A 1 97 ? 8.763 6.798 25.715 1.00 63.36 97 TYR A CA 1
ATOM 725 C C . TYR A 1 97 ? 8.797 5.753 24.594 1.00 61.82 97 TYR A C 1
ATOM 726 O O . TYR A 1 97 ? 9.201 4.599 24.843 1.00 57.52 97 TYR A O 1
ATOM 735 N N . GLN A 1 98 ? 8.413 6.165 23.384 1.00 59.46 98 GLN A N 1
ATOM 736 C CA . GLN A 1 98 ? 8.423 5.288 22.187 1.00 62.31 98 GLN A CA 1
ATOM 737 C C . GLN A 1 98 ? 9.789 5.374 21.481 1.00 61.02 98 GLN A C 1
ATOM 738 O O . GLN A 1 98 ? 9.878 5.144 20.236 1.00 54.63 98 GLN A O 1
ATOM 744 N N . GLU A 1 99 ? 10.835 5.681 22.240 1.00 58.75 99 GLU A N 1
ATOM 745 C CA . GLU A 1 99 ? 12.178 5.994 21.703 1.00 63.81 99 GLU A CA 1
ATOM 746 C C . GLU A 1 99 ? 13.141 5.984 22.886 1.00 65.17 99 GLU A C 1
ATOM 747 O O . GLU A 1 99 ? 12.716 6.246 24.000 1.00 60.65 99 GLU A O 1
ATOM 753 N N . LEU A 1 100 ? 14.398 5.648 22.671 1.00 74.36 100 LEU A N 1
ATOM 754 C CA . LEU A 1 100 ? 15.418 6.033 23.656 1.00 67.51 100 LEU A CA 1
ATOM 755 C C . LEU A 1 100 ? 15.643 7.509 23.380 1.00 70.27 100 LEU A C 1
ATOM 756 O O . LEU A 1 100 ? 16.139 7.844 22.296 1.00 74.19 100 LEU A O 1
ATOM 761 N N . PRO A 1 101 ? 15.204 8.393 24.307 1.00 60.06 101 PRO A N 1
ATOM 762 C CA . PRO A 1 101 ? 15.444 9.831 24.247 1.00 60.01 101 PRO A CA 1
ATOM 763 C C . PRO A 1 101 ? 16.898 10.221 23.990 1.00 60.62 101 PRO A C 1
ATOM 764 O O . PRO A 1 101 ? 17.830 9.488 24.419 1.00 55.38 101 PRO A O 1
ATOM 768 N N . LEU A 1 102 ? 17.059 11.350 23.304 1.00 56.25 102 LEU A N 1
ATOM 769 C CA . LEU A 1 102 ? 18.409 11.803 22.900 1.00 59.22 102 LEU A CA 1
ATOM 770 C C . LEU A 1 102 ? 19.158 12.376 24.105 1.00 63.32 102 LEU A C 1
ATOM 771 O O . LEU A 1 102 ? 20.402 12.505 24.027 1.00 78.17 102 LEU A O 1
ATOM 776 N N . TRP A 1 103 ? 18.441 12.733 25.168 1.00 59.41 103 TRP A N 1
ATOM 777 C CA . TRP A 1 103 ? 19.058 13.387 26.344 1.00 58.03 103 TRP A CA 1
ATOM 778 C C . TRP A 1 103 ? 19.711 12.349 27.247 1.00 60.69 103 TRP A C 1
ATOM 779 O O . TRP A 1 103 ? 20.470 12.728 28.152 1.00 63.04 103 TRP A O 1
ATOM 790 N N . GLU A 1 104 ? 19.448 11.077 26.985 1.00 65.62 104 GLU A N 1
ATOM 791 C CA . GLU A 1 104 ? 20.158 9.971 27.657 1.00 60.09 104 GLU A CA 1
ATOM 792 C C . GLU A 1 104 ? 21.535 9.835 27.007 1.00 60.96 104 GLU A C 1
ATOM 793 O O . GLU A 1 104 ? 21.640 9.859 25.761 1.00 62.75 104 GLU A O 1
ATOM 799 N N . THR A 1 105 ? 22.556 9.734 27.843 1.00 62.48 105 THR A N 1
ATOM 800 C CA . THR A 1 105 ? 23.954 9.430 27.461 1.00 61.78 105 THR A CA 1
ATOM 801 C C . THR A 1 105 ? 24.169 7.919 27.289 1.00 60.62 105 THR A C 1
ATOM 802 O O . THR A 1 105 ? 23.912 7.142 28.262 1.00 64.36 105 THR A O 1
ATOM 806 N N . THR A 1 106 ? 24.647 7.512 26.115 1.00 55.02 106 THR A N 1
ATOM 807 C CA . THR A 1 106 ? 25.005 6.106 25.819 1.00 55.22 106 THR A CA 1
ATOM 808 C C . THR A 1 106 ? 26.499 5.878 26.008 1.00 55.03 106 THR A C 1
ATOM 809 O O . THR A 1 106 ? 27.282 6.824 25.980 1.00 53.89 106 THR A O 1
ATOM 813 N N . ILE A 1 107 ? 26.877 4.623 26.163 1.00 62.89 107 ILE A N 1
ATOM 814 C CA . ILE A 1 107 ? 28.293 4.248 26.398 1.00 66.51 107 ILE A CA 1
ATOM 815 C C . ILE A 1 107 ? 29.089 4.678 25.165 1.00 63.32 107 ILE A C 1
ATOM 816 O O . ILE A 1 107 ? 30.270 5.021 25.315 1.00 64.99 107 ILE A O 1
ATOM 821 N N . ALA A 1 108 ? 28.450 4.703 23.999 1.00 59.58 108 ALA A N 1
ATOM 822 C CA . ALA A 1 108 ? 29.094 5.147 22.745 1.00 61.65 108 ALA A CA 1
ATOM 823 C C . ALA A 1 108 ? 29.487 6.618 22.882 1.00 59.70 108 ALA A C 1
ATOM 824 O O . ALA A 1 108 ? 30.621 6.933 22.561 1.00 59.06 108 ALA A O 1
ATOM 826 N N . GLU A 1 109 ? 28.568 7.476 23.333 1.00 58.03 109 GLU A N 1
ATOM 827 C CA . GLU A 1 109 ? 28.838 8.928 23.507 1.00 56.54 109 GLU A CA 1
ATOM 828 C C . GLU A 1 109 ? 29.984 9.036 24.510 1.00 53.39 109 GLU A C 1
ATOM 829 O O . GLU A 1 109 ? 30.813 9.899 24.358 1.00 58.10 109 GLU A O 1
ATOM 835 N N . ARG A 1 110 ? 29.986 8.237 25.572 1.00 53.92 110 ARG A N 1
ATOM 836 C CA . ARG A 1 110 ? 30.998 8.429 26.650 1.00 61.25 110 ARG A CA 1
ATOM 837 C C . ARG A 1 110 ? 32.398 8.096 26.143 1.00 58.59 110 ARG A C 1
ATOM 838 O O . ARG A 1 110 ? 33.353 8.742 26.590 1.00 58.91 110 ARG A O 1
ATOM 846 N N . LEU A 1 111 ? 32.506 7.117 25.261 1.00 59.64 111 LEU A N 1
ATOM 847 C CA . LEU A 1 111 ? 33.802 6.686 24.688 1.00 61.95 111 LEU A CA 1
ATOM 848 C C . LEU A 1 111 ? 34.272 7.647 23.606 1.00 63.76 111 LEU A C 1
ATOM 849 O O . LEU A 1 111 ? 35.459 7.691 23.375 1.00 63.69 111 LEU A O 1
ATOM 854 N N . LYS A 1 112 ? 33.349 8.205 22.830 1.00 69.99 112 LYS A N 1
ATOM 855 C CA . LYS A 1 112 ? 33.755 9.031 21.663 1.00 65.03 112 LYS A CA 1
ATOM 856 C C . LYS A 1 112 ? 34.924 9.937 22.050 1.00 61.51 112 LYS A C 1
ATOM 857 O O . LYS A 1 112 ? 35.988 9.798 21.434 1.00 57.21 112 LYS A O 1
ATOM 863 N N . PRO A 1 113 ? 34.804 10.848 23.031 1.00 58.57 113 PRO A N 1
ATOM 864 C CA . PRO A 1 113 ? 35.916 11.739 23.338 1.00 57.72 113 PRO A CA 1
ATOM 865 C C . PRO A 1 113 ? 37.255 11.068 23.679 1.00 59.54 113 PRO A C 1
ATOM 866 O O . PRO A 1 113 ? 38.192 11.788 23.817 1.00 67.52 113 PRO A O 1
ATOM 870 N N . LEU A 1 114 ? 37.360 9.748 23.817 1.00 61.42 114 LEU A N 1
ATOM 871 C CA . LEU A 1 114 ? 38.698 9.118 24.051 1.00 68.85 114 LEU A CA 1
ATOM 872 C C . LEU A 1 114 ? 39.284 8.586 22.745 1.00 62.99 114 LEU A C 1
ATOM 873 O O . LEU A 1 114 ? 40.195 7.738 22.835 1.00 69.46 114 LEU A O 1
ATOM 878 N N . GLY A 1 115 ? 38.708 8.976 21.605 1.00 61.99 115 GLY A N 1
ATOM 879 C CA . GLY A 1 115 ? 39.196 8.644 20.252 1.00 64.66 115 GLY A CA 1
ATOM 880 C C . GLY A 1 115 ? 38.556 7.400 19.684 1.00 59.03 115 GLY A C 1
ATOM 881 O O . GLY A 1 115 ? 39.093 6.831 18.732 1.00 76.48 115 GLY A O 1
ATOM 882 N N . TYR A 1 116 ? 37.448 6.959 20.240 1.00 61.67 116 TYR A N 1
ATOM 883 C CA . TYR A 1 116 ? 36.848 5.670 19.827 1.00 63.65 116 TYR A CA 1
ATOM 884 C C . TYR A 1 116 ? 36.033 5.902 18.563 1.00 60.56 116 TYR A C 1
ATOM 885 O O . TYR A 1 116 ? 35.424 6.947 18.408 1.00 66.20 116 TYR A O 1
ATOM 894 N N . THR A 1 117 ? 36.103 4.933 17.672 1.00 58.16 117 THR A N 1
ATOM 895 C CA . THR A 1 117 ? 35.174 4.764 16.546 1.00 59.47 117 THR A CA 1
ATOM 896 C C . THR A 1 117 ? 34.077 3.836 17.048 1.00 59.22 117 THR A C 1
ATOM 897 O O . THR A 1 117 ? 34.397 2.853 17.699 1.00 69.39 117 THR A O 1
ATOM 901 N N . THR A 1 118 ? 32.829 4.145 16.748 1.00 58.97 118 THR A N 1
ATOM 902 C CA . THR A 1 118 ? 31.654 3.474 17.335 1.00 58.92 118 THR A CA 1
ATOM 903 C C . THR A 1 118 ? 30.695 3.074 16.221 1.00 58.27 118 THR A C 1
ATOM 904 O O . THR A 1 118 ? 30.434 3.899 15.316 1.00 58.65 118 THR A O 1
ATOM 908 N N . ALA A 1 119 ? 30.180 1.853 16.299 1.00 56.96 119 ALA A N 1
ATOM 909 C CA . ALA A 1 119 ? 29.190 1.358 15.334 1.00 58.16 119 ALA A CA 1
ATOM 910 C C . ALA A 1 119 ? 28.139 0.515 16.049 1.00 56.39 119 ALA A C 1
ATOM 911 O O . ALA A 1 119 ? 28.464 -0.215 16.995 1.00 50.82 119 ALA A O 1
ATOM 913 N N . ALA A 1 120 ? 26.898 0.701 15.627 1.00 59.24 120 ALA A N 1
ATOM 914 C CA . ALA A 1 120 ? 25.735 -0.124 15.983 1.00 64.76 120 ALA A CA 1
ATOM 915 C C . ALA A 1 120 ? 25.296 -0.872 14.724 1.00 68.51 120 ALA A C 1
ATOM 916 O O . ALA A 1 120 ? 25.004 -0.249 13.683 1.00 69.08 120 ALA A O 1
ATOM 918 N N . MET A 1 121 ? 25.261 -2.190 14.811 1.00 73.93 121 MET A N 1
ATOM 919 C CA . MET A 1 121 ? 24.956 -3.042 13.646 1.00 74.96 121 MET A CA 1
ATOM 920 C C . MET A 1 121 ? 23.962 -4.114 14.066 1.00 72.39 121 MET A C 1
ATOM 921 O O . MET A 1 121 ? 24.268 -4.893 14.984 1.00 70.14 121 MET A O 1
ATOM 926 N N . GLY A 1 122 ? 22.812 -4.121 13.406 1.00 74.56 122 GLY A N 1
ATOM 927 C CA . GLY A 1 122 ? 21.750 -5.109 13.621 1.00 68.66 122 GLY A CA 1
ATOM 928 C C . GLY A 1 122 ? 20.536 -4.415 14.174 1.00 65.38 122 GLY A C 1
ATOM 929 O O . GLY A 1 122 ? 20.190 -3.353 13.660 1.00 72.19 122 GLY A O 1
ATOM 930 N N . LYS A 1 123 ? 19.964 -4.974 15.225 1.00 64.12 123 LYS A N 1
ATOM 931 C CA . LYS A 1 123 ? 18.642 -4.584 15.743 1.00 68.39 123 LYS A CA 1
ATOM 932 C C . LYS A 1 123 ? 18.797 -3.339 16.616 1.00 73.72 123 LYS A C 1
ATOM 933 O O . LYS A 1 123 ? 19.555 -3.342 17.642 1.00 68.40 123 LYS A O 1
ATOM 939 N N . TRP A 1 124 ? 18.039 -2.310 16.273 1.00 71.20 124 TRP A N 1
ATOM 940 C CA . TRP A 1 124 ? 18.066 -1.071 17.081 1.00 74.87 124 TRP A CA 1
ATOM 941 C C . TRP A 1 124 ? 16.915 -1.112 18.083 1.00 68.26 124 TRP A C 1
ATOM 942 O O . TRP A 1 124 ? 17.180 -1.352 19.283 1.00 70.45 124 TRP A O 1
ATOM 953 N N . HIS A 1 125 ? 15.710 -0.933 17.551 1.00 58.03 125 HIS A N 1
ATOM 954 C CA . HIS A 1 125 ? 14.423 -1.028 18.259 1.00 55.69 125 HIS A CA 1
ATOM 955 C C . HIS A 1 125 ? 14.377 -0.009 19.387 1.00 58.73 125 HIS A C 1
ATOM 956 O O . HIS A 1 125 ? 13.780 -0.325 20.414 1.00 58.91 125 HIS A O 1
ATOM 963 N N . LEU A 1 126 ? 14.961 1.169 19.185 1.00 61.23 126 LEU A N 1
ATOM 964 C CA . LEU A 1 126 ? 14.839 2.280 20.157 1.00 61.13 126 LEU A CA 1
ATOM 965 C C . LEU A 1 126 ? 14.295 3.562 19.494 1.00 64.92 126 LEU A C 1
ATOM 966 O O . LEU A 1 126 ? 14.735 4.686 19.880 1.00 66.48 126 LEU A O 1
ATOM 971 N N . GLY A 1 127 ? 13.324 3.407 18.582 1.00 66.83 127 GLY A N 1
ATOM 972 C CA . GLY A 1 127 ? 12.515 4.526 18.065 1.00 74.11 127 GLY A CA 1
ATOM 973 C C . GLY A 1 127 ? 12.760 4.757 16.592 1.00 72.02 127 GLY A C 1
ATOM 974 O O . GLY A 1 127 ? 13.596 4.047 16.064 1.00 60.02 127 GLY A O 1
ATOM 975 N N . HIS A 1 128 ? 12.011 5.674 15.958 1.00 76.61 128 HIS A N 1
ATOM 976 C CA . HIS A 1 128 ? 12.176 6.073 14.532 1.00 77.30 128 HIS A CA 1
ATOM 977 C C . HIS A 1 128 ? 13.330 7.064 14.460 1.00 79.87 128 HIS A C 1
ATOM 978 O O . HIS A 1 128 ? 13.791 7.486 15.574 1.00 77.86 128 HIS A O 1
ATOM 985 N N . GLU A 1 129 ? 13.786 7.398 13.252 1.00 84.15 129 GLU A N 1
ATOM 986 C CA . GLU A 1 129 ? 14.876 8.386 13.091 1.00 79.84 129 GLU A CA 1
ATOM 987 C C . GLU A 1 129 ? 14.260 9.754 13.287 1.00 79.36 129 GLU A C 1
ATOM 988 O O . GLU A 1 129 ? 13.428 10.137 12.454 1.00 75.51 129 GLU A O 1
ATOM 994 N N . PRO A 1 130 ? 14.566 10.472 14.376 1.00 71.72 130 PRO A N 1
ATOM 995 C CA . PRO A 1 130 ? 15.917 10.854 14.766 1.00 73.77 130 PRO A CA 1
ATOM 996 C C . PRO A 1 130 ? 16.479 10.092 15.972 1.00 71.16 130 PRO A C 1
ATOM 997 O O . PRO A 1 130 ? 17.565 10.434 16.401 1.00 76.81 130 PRO A O 1
ATOM 1001 N N . TYR A 1 131 ? 15.752 9.099 16.497 1.00 73.28 131 TYR A N 1
ATOM 1002 C CA . TYR A 1 131 ? 16.251 8.449 17.735 1.00 67.87 131 TYR A CA 1
ATOM 1003 C C . TYR A 1 131 ? 17.093 7.196 17.420 1.00 64.12 131 TYR A C 1
ATOM 1004 O O . TYR A 1 131 ? 17.397 6.431 18.404 1.00 77.55 131 TYR A O 1
ATOM 1013 N N . TYR A 1 132 ? 17.623 7.200 16.184 1.00 59.40 132 TYR A N 1
ATOM 1014 C CA . TYR A 1 132 ? 18.503 6.129 15.660 1.00 56.62 132 TYR A CA 1
ATOM 1015 C C . TYR A 1 132 ? 19.921 6.315 16.191 1.00 58.36 132 TYR A C 1
ATOM 1016 O O . TYR A 1 132 ? 20.165 7.290 16.906 1.00 56.93 132 TYR A O 1
ATOM 1025 N N . PRO A 1 133 ? 20.887 5.444 15.839 1.00 57.64 133 PRO A N 1
ATOM 1026 C CA . PRO A 1 133 ? 22.193 5.448 16.492 1.00 56.48 133 PRO A CA 1
ATOM 1027 C C . PRO A 1 133 ? 23.106 6.609 16.115 1.00 57.33 133 PRO A C 1
ATOM 1028 O O . PRO A 1 133 ? 23.811 7.083 16.961 1.00 52.19 133 PRO A O 1
ATOM 1032 N N . GLU A 1 134 ? 23.091 6.999 14.854 1.00 62.88 134 GLU A N 1
ATOM 1033 C CA . GLU A 1 134 ? 23.983 8.086 14.409 1.00 66.54 134 GLU A CA 1
ATOM 1034 C C . GLU A 1 134 ? 23.771 9.282 15.336 1.00 68.08 134 GLU A C 1
ATOM 1035 O O . GLU A 1 134 ? 24.724 10.045 15.536 1.00 73.11 134 GLU A O 1
ATOM 1041 N N . ARG A 1 135 ? 22.566 9.427 15.885 1.00 65.04 135 ARG A N 1
ATOM 1042 C CA . ARG A 1 135 ? 22.262 10.607 16.740 1.00 67.69 135 ARG A CA 1
ATOM 1043 C C . ARG A 1 135 ? 22.267 10.179 18.202 1.00 70.14 135 ARG A C 1
ATOM 1044 O O . ARG A 1 135 ? 21.478 10.741 18.972 1.00 65.33 135 ARG A O 1
ATOM 1052 N N . GLN A 1 136 ? 23.160 9.268 18.573 1.00 68.71 136 GLN A N 1
ATOM 1053 C CA . GLN A 1 136 ? 23.159 8.690 19.927 1.00 62.04 136 GLN A CA 1
ATOM 1054 C C . GLN A 1 136 ? 24.551 8.076 20.164 1.00 63.61 136 GLN A C 1
ATOM 1055 O O . GLN A 1 136 ? 24.671 7.106 20.914 1.00 55.58 136 GLN A O 1
ATOM 1061 N N . GLY A 1 137 ? 25.588 8.649 19.542 1.00 65.72 137 GLY A N 1
ATOM 1062 C CA . GLY A 1 137 ? 26.998 8.355 19.863 1.00 64.49 137 GLY A CA 1
ATOM 1063 C C . GLY A 1 137 ? 27.675 7.461 18.844 1.00 62.53 137 GLY A C 1
ATOM 1064 O O . GLY A 1 137 ? 28.903 7.396 18.855 1.00 73.22 137 GLY A O 1
ATOM 1065 N N . PHE A 1 138 ? 26.923 6.824 17.961 1.00 58.44 138 PHE A N 1
ATOM 1066 C CA . PHE A 1 138 ? 27.484 5.949 16.912 1.00 58.65 138 PHE A CA 1
ATOM 1067 C C . PHE A 1 138 ? 27.818 6.689 15.606 1.00 64.50 138 PHE A C 1
ATOM 1068 O O . PHE A 1 138 ? 27.054 7.584 15.095 1.00 66.69 138 PHE A O 1
ATOM 1076 N N . ASP A 1 139 ? 28.953 6.271 15.027 1.00 62.56 139 ASP A N 1
ATOM 1077 C CA . ASP A 1 139 ? 29.505 6.821 13.763 1.00 62.69 139 ASP A CA 1
ATOM 1078 C C . ASP A 1 139 ? 28.829 6.125 12.595 1.00 60.95 139 ASP A C 1
ATOM 1079 O O . ASP A 1 139 ? 28.683 6.752 11.534 1.00 77.50 139 ASP A O 1
ATOM 1084 N N . ILE A 1 140 ? 28.454 4.867 12.793 1.00 62.96 140 ILE A N 1
ATOM 1085 C CA . ILE A 1 140 ? 27.927 3.991 11.718 1.00 62.61 140 ILE A CA 1
ATOM 1086 C C . ILE A 1 140 ? 26.687 3.292 12.252 1.00 64.61 140 ILE A C 1
ATOM 1087 O O . ILE A 1 140 ? 26.769 2.714 13.352 1.00 68.90 140 ILE A O 1
ATOM 1092 N N . ASN A 1 141 ? 25.599 3.326 11.493 1.00 61.25 141 ASN A N 1
ATOM 1093 C CA . ASN A 1 141 ? 24.433 2.441 11.725 1.00 58.73 141 ASN A CA 1
ATOM 1094 C C . ASN A 1 141 ? 24.406 1.450 10.572 1.00 62.58 141 ASN A C 1
ATOM 1095 O O . ASN A 1 141 ? 24.451 1.907 9.395 1.00 72.51 141 ASN A O 1
ATOM 1100 N N . VAL A 1 142 ? 24.362 0.152 10.872 1.00 65.47 142 VAL A N 1
ATOM 1101 C CA . VAL A 1 142 ? 24.091 -0.875 9.824 1.00 64.89 142 VAL A CA 1
ATOM 1102 C C . VAL A 1 142 ? 22.876 -1.685 10.242 1.00 66.83 142 VAL A C 1
ATOM 1103 O O . VAL A 1 142 ? 22.942 -2.320 11.305 1.00 74.07 142 VAL A O 1
ATOM 1107 N N . ALA A 1 143 ? 21.786 -1.526 9.487 1.00 70.05 143 ALA A N 1
ATOM 1108 C CA . ALA A 1 143 ? 20.547 -2.341 9.544 1.00 73.11 143 ALA A CA 1
ATOM 1109 C C . ALA A 1 143 ? 19.587 -1.952 10.699 1.00 70.33 143 ALA A C 1
ATOM 1110 O O . ALA A 1 143 ? 18.438 -2.491 10.738 1.00 67.10 143 ALA A O 1
ATOM 1112 N N . GLY A 1 144 ? 19.990 -1.038 11.592 1.00 69.12 144 GLY A N 1
ATOM 1113 C CA . GLY A 1 144 ? 19.132 -0.519 12.674 1.00 69.23 144 GLY A CA 1
ATOM 1114 C C . GLY A 1 144 ? 17.955 0.304 12.166 1.00 63.28 144 GLY A C 1
ATOM 1115 O O . GLY A 1 144 ? 18.168 1.225 11.414 1.00 57.74 144 GLY A O 1
ATOM 1116 N N . THR A 1 145 ? 16.744 -0.009 12.607 1.00 67.48 145 THR A N 1
ATOM 1117 C CA . THR A 1 145 ? 15.528 0.804 12.377 1.00 65.16 145 THR A CA 1
ATOM 1118 C C . THR A 1 145 ? 14.677 0.795 13.643 1.00 65.03 145 THR A C 1
ATOM 1119 O O . THR A 1 145 ? 15.136 0.267 14.664 1.00 70.45 145 THR A O 1
ATOM 1123 N N . PHE A 1 146 ? 13.484 1.370 13.579 1.00 65.99 146 PHE A N 1
ATOM 1124 C CA . PHE A 1 146 ? 12.490 1.307 14.676 1.00 71.80 146 PHE A CA 1
ATOM 1125 C C . PHE A 1 146 ? 12.062 -0.140 14.839 1.00 70.87 146 PHE A C 1
ATOM 1126 O O . PHE A 1 146 ? 11.582 -0.481 15.921 1.00 76.86 146 PHE A O 1
ATOM 1134 N N . ARG A 1 147 ? 12.232 -0.937 13.780 1.00 64.13 147 ARG A N 1
ATOM 1135 C CA . ARG A 1 147 ? 11.740 -2.333 13.736 1.00 68.22 147 ARG A CA 1
ATOM 1136 C C . ARG A 1 147 ? 12.337 -3.151 14.891 1.00 63.17 147 ARG A C 1
ATOM 1137 O O . ARG A 1 147 ? 13.510 -2.919 15.255 1.00 60.25 147 ARG A O 1
ATOM 1145 N N . GLY A 1 148 ? 11.556 -4.112 15.387 1.00 71.76 148 GLY A N 1
ATOM 1146 C CA . GLY A 1 148 ? 11.922 -5.084 16.435 1.00 78.94 148 GLY A CA 1
ATOM 1147 C C . GLY A 1 148 ? 12.083 -6.486 15.882 1.00 78.39 148 GLY A C 1
ATOM 1148 O O . GLY A 1 148 ? 12.319 -7.396 16.660 1.00 107.09 148 GLY A O 1
ATOM 1149 N N . HIS A 1 149 ? 12.006 -6.653 14.571 1.00 82.87 149 HIS A N 1
ATOM 1150 C CA . HIS A 1 149 ? 12.246 -7.953 13.908 1.00 83.07 149 HIS A CA 1
ATOM 1151 C C . HIS A 1 149 ? 12.568 -7.736 12.435 1.00 81.01 149 HIS A C 1
ATOM 1152 O O . HIS A 1 149 ? 12.303 -6.685 11.845 1.00 94.45 149 HIS A O 1
ATOM 1159 N N . PRO A 1 150 ? 13.193 -8.737 11.802 1.00 69.22 150 PRO A N 1
ATOM 1160 C CA . PRO A 1 150 ? 13.402 -8.722 10.358 1.00 72.29 150 PRO A CA 1
ATOM 1161 C C . PRO A 1 150 ? 12.183 -9.198 9.576 1.00 71.84 150 PRO A C 1
ATOM 1162 O O . PRO A 1 150 ? 11.546 -10.105 10.050 1.00 75.66 150 PRO A O 1
ATOM 1166 N N . GLU A 1 151 ? 11.881 -8.596 8.430 1.00 72.60 151 GLU A N 1
ATOM 1167 C CA . GLU A 1 151 ? 10.736 -9.099 7.638 1.00 79.34 151 GLU A CA 1
ATOM 1168 C C . GLU A 1 151 ? 11.102 -10.513 7.202 1.00 74.96 151 GLU A C 1
ATOM 1169 O O . GLU A 1 151 ? 10.286 -11.416 7.301 1.00 86.02 151 GLU A O 1
ATOM 1175 N N . SER A 1 152 ? 12.325 -10.739 6.795 1.00 76.16 152 SER A N 1
ATOM 1176 C CA . SER A 1 152 ? 12.763 -12.112 6.471 1.00 78.10 152 SER A CA 1
ATOM 1177 C C . SER A 1 152 ? 14.235 -12.178 6.824 1.00 75.50 152 SER A C 1
ATOM 1178 O O . SER A 1 152 ? 14.865 -11.101 6.966 1.00 74.72 152 SER A O 1
ATOM 1181 N N . TYR A 1 153 ? 14.704 -13.397 7.025 1.00 69.09 153 TYR A N 1
ATOM 1182 C CA . TYR A 1 153 ? 16.128 -13.742 7.224 1.00 76.47 153 TYR A CA 1
ATOM 1183 C C . TYR A 1 153 ? 16.805 -13.977 5.853 1.00 71.74 153 TYR A C 1
ATOM 1184 O O . TYR A 1 153 ? 18.033 -14.236 5.803 1.00 71.71 153 TYR A O 1
ATOM 1193 N N . PHE A 1 154 ? 16.068 -13.852 4.747 1.00 68.51 154 PHE A N 1
ATOM 1194 C CA . PHE A 1 154 ? 16.643 -13.996 3.385 1.00 72.63 154 PHE A CA 1
ATOM 1195 C C . PHE A 1 154 ? 16.454 -12.696 2.614 1.00 71.76 154 PHE A C 1
ATOM 1196 O O . PHE A 1 154 ? 15.429 -11.977 2.750 1.00 64.42 154 PHE A O 1
ATOM 1204 N N . GLY A 1 155 ? 17.451 -12.413 1.794 1.00 75.55 155 GLY A N 1
ATOM 1205 C CA . GLY A 1 155 ? 17.455 -11.217 0.945 1.00 81.63 155 GLY A CA 1
ATOM 1206 C C . GLY A 1 155 ? 16.325 -11.229 -0.083 1.00 76.15 155 GLY A C 1
ATOM 1207 O O . GLY A 1 155 ? 15.489 -12.119 -0.113 1.00 70.73 155 GLY A O 1
ATOM 1208 N N . PRO A 1 156 ? 16.246 -10.201 -0.941 1.00 80.86 156 PRO A N 1
ATOM 1209 C CA . PRO A 1 156 ? 17.115 -9.028 -0.832 1.00 88.50 156 PRO A CA 1
ATOM 1210 C C . PRO A 1 156 ? 16.783 -8.257 0.456 1.00 85.79 156 PRO A C 1
ATOM 1211 O O . PRO A 1 156 ? 15.710 -8.529 0.996 1.00 74.70 156 PRO A O 1
ATOM 1215 N N . PHE A 1 157 ? 17.684 -7.375 0.924 1.00 76.24 157 PHE A N 1
ATOM 1216 C CA . PHE A 1 157 ? 17.466 -6.534 2.133 1.00 74.40 157 PHE A CA 1
ATOM 1217 C C . PHE A 1 157 ? 17.373 -5.051 1.767 1.00 76.92 157 PHE A C 1
ATOM 1218 O O . PHE A 1 157 ? 17.897 -4.618 0.720 1.00 74.58 157 PHE A O 1
ATOM 1226 N N . ASP A 1 158 ? 16.674 -4.286 2.599 1.00 72.64 158 ASP A N 1
ATOM 1227 C CA . ASP A 1 158 ? 16.494 -2.836 2.357 1.00 78.70 158 ASP A CA 1
ATOM 1228 C C . ASP A 1 158 ? 16.444 -2.136 3.709 1.00 76.10 158 ASP A C 1
ATOM 1229 O O . ASP A 1 158 ? 15.367 -1.680 4.142 1.00 72.11 158 ASP A O 1
ATOM 1234 N N . LEU A 1 159 ? 17.616 -2.047 4.313 1.00 73.55 159 LEU A N 1
ATOM 1235 C CA . LEU A 1 159 ? 17.814 -1.417 5.627 1.00 71.71 159 LEU A CA 1
ATOM 1236 C C . LEU A 1 159 ? 18.985 -0.448 5.544 1.00 71.12 159 LEU A C 1
ATOM 1237 O O . LEU A 1 159 ? 19.805 -0.522 4.632 1.00 77.16 159 LEU A O 1
ATOM 1242 N N . PRO A 1 160 ? 19.086 0.499 6.498 1.00 69.11 160 PRO A N 1
ATOM 1243 C CA . PRO A 1 160 ? 20.156 1.497 6.485 1.00 71.04 160 PRO A CA 1
ATOM 1244 C C . PRO A 1 160 ? 21.567 0.907 6.335 1.00 66.74 160 PRO A C 1
ATOM 1245 O O . PRO A 1 160 ? 21.968 0.150 7.179 1.00 65.75 160 PRO A O 1
ATOM 1249 N N . ASN A 1 161 ? 22.256 1.253 5.242 1.00 62.31 161 ASN A N 1
ATOM 1250 C CA . ASN A 1 161 ? 23.653 0.840 4.987 1.00 63.20 161 ASN A CA 1
ATOM 1251 C C . ASN A 1 161 ? 23.741 -0.683 4.916 1.00 64.62 161 ASN A C 1
ATOM 1252 O O . ASN A 1 161 ? 24.831 -1.239 5.100 1.00 66.01 161 ASN A O 1
ATOM 1257 N N . PHE A 1 162 ? 22.603 -1.326 4.716 1.00 66.34 162 PHE A N 1
ATOM 1258 C CA . PHE A 1 162 ? 22.469 -2.793 4.620 1.00 63.29 162 PHE A CA 1
ATOM 1259 C C . PHE A 1 162 ? 21.446 -3.060 3.534 1.00 67.15 162 PHE A C 1
ATOM 1260 O O . PHE A 1 162 ? 20.264 -3.374 3.832 1.00 65.11 162 PHE A O 1
ATOM 1268 N N . ARG A 1 163 ? 21.872 -2.879 2.293 1.00 70.19 163 ARG A N 1
ATOM 1269 C CA . ARG A 1 163 ? 20.886 -2.779 1.201 1.00 73.56 163 ARG A CA 1
ATOM 1270 C C . ARG A 1 163 ? 21.263 -3.739 0.083 1.00 71.83 163 ARG A C 1
ATOM 1271 O O . ARG A 1 163 ? 22.303 -3.514 -0.520 1.00 78.36 163 ARG A O 1
ATOM 1279 N N . GLY A 1 164 ? 20.471 -4.802 -0.083 1.00 78.20 164 GLY A N 1
ATOM 1280 C CA . GLY A 1 164 ? 20.406 -5.659 -1.276 1.00 83.76 164 GLY A CA 1
ATOM 1281 C C . GLY A 1 164 ? 21.318 -6.854 -1.165 1.00 82.71 164 GLY A C 1
ATOM 1282 O O . GLY A 1 164 ? 22.525 -6.717 -1.257 1.00 120.99 164 GLY A O 1
ATOM 1283 N N . TRP A 1 165 ? 20.779 -8.035 -1.093 1.00 69.81 165 TRP A N 1
ATOM 1284 C CA . TRP A 1 165 ? 21.580 -9.202 -1.515 1.00 68.76 165 TRP A CA 1
ATOM 1285 C C . TRP A 1 165 ? 20.603 -10.053 -2.320 1.00 80.85 165 TRP A C 1
ATOM 1286 O O . TRP A 1 165 ? 19.825 -9.413 -3.029 1.00 94.36 165 TRP A O 1
ATOM 1297 N N . THR A 1 166 ? 20.527 -11.382 -2.158 1.00 79.51 166 THR A N 1
ATOM 1298 C CA . THR A 1 166 ? 19.503 -12.140 -2.946 1.00 81.08 166 THR A CA 1
ATOM 1299 C C . THR A 1 166 ? 18.676 -13.084 -2.055 1.00 80.04 166 THR A C 1
ATOM 1300 O O . THR A 1 166 ? 19.059 -13.268 -0.883 1.00 70.24 166 THR A O 1
ATOM 1304 N N . LYS A 1 167 ? 17.600 -13.665 -2.588 1.00 80.79 167 LYS A N 1
ATOM 1305 C CA . LYS A 1 167 ? 16.731 -14.568 -1.786 1.00 87.44 167 LYS A CA 1
ATOM 1306 C C . LYS A 1 167 ? 17.542 -15.774 -1.292 1.00 76.64 167 LYS A C 1
ATOM 1307 O O . LYS A 1 167 ? 16.947 -16.643 -0.627 1.00 85.37 167 LYS A O 1
ATOM 1313 N N . ASN A 1 168 ? 18.841 -15.823 -1.602 1.00 75.75 168 ASN A N 1
ATOM 1314 C CA . ASN A 1 168 ? 19.695 -16.981 -1.218 1.00 78.57 168 ASN A CA 1
ATOM 1315 C C . ASN A 1 168 ? 20.695 -16.572 -0.152 1.00 78.58 168 ASN A C 1
ATOM 1316 O O . ASN A 1 168 ? 21.528 -17.410 0.177 1.00 77.78 168 ASN A O 1
ATOM 1321 N N . ASP A 1 169 ? 20.632 -15.330 0.326 1.00 82.15 169 ASP A N 1
ATOM 1322 C CA . ASP A 1 169 ? 21.626 -14.783 1.279 1.00 79.34 169 ASP A CA 1
ATOM 1323 C C . ASP A 1 169 ? 20.950 -14.745 2.651 1.00 77.39 169 ASP A C 1
ATOM 1324 O O . ASP A 1 169 ? 19.807 -14.224 2.745 1.00 69.58 169 ASP A O 1
ATOM 1329 N N . TYR A 1 170 ? 21.586 -15.340 3.660 1.00 74.80 170 TYR A N 1
ATOM 1330 C CA . TYR A 1 170 ? 21.011 -15.410 5.025 1.00 76.49 170 TYR A CA 1
ATOM 1331 C C . TYR A 1 170 ? 21.467 -14.174 5.807 1.00 76.40 170 TYR A C 1
ATOM 1332 O O . TYR A 1 170 ? 22.672 -13.809 5.799 1.00 74.37 170 TYR A O 1
ATOM 1341 N N . LEU A 1 171 ? 20.504 -13.548 6.478 1.00 68.41 171 LEU A N 1
ATOM 1342 C CA . LEU A 1 171 ? 20.693 -12.297 7.248 1.00 66.68 171 LEU A CA 1
ATOM 1343 C C . LEU A 1 171 ? 21.856 -12.453 8.225 1.00 63.21 171 LEU A C 1
ATOM 1344 O O . LEU A 1 171 ? 22.747 -11.639 8.201 1.00 65.80 171 LEU A O 1
ATOM 1349 N N . THR A 1 172 ? 21.804 -13.426 9.117 1.00 64.50 172 THR A N 1
ATOM 1350 C CA . THR A 1 172 ? 22.822 -13.588 10.179 1.00 74.05 172 THR A CA 1
ATOM 1351 C C . THR A 1 172 ? 24.224 -13.661 9.547 1.00 74.81 172 THR A C 1
ATOM 1352 O O . THR A 1 172 ? 25.178 -13.116 10.145 1.00 67.70 172 THR A O 1
ATOM 1356 N N . ASP A 1 173 ? 24.337 -14.288 8.372 1.00 84.84 173 ASP A N 1
ATOM 1357 C CA . ASP A 1 173 ? 25.618 -14.465 7.627 1.00 83.19 173 ASP A CA 1
ATOM 1358 C C . ASP A 1 173 ? 26.071 -13.099 7.117 1.00 70.98 173 ASP A C 1
ATOM 1359 O O . ASP A 1 173 ? 27.185 -12.696 7.457 1.00 77.48 173 ASP A O 1
ATOM 1364 N N . ARG A 1 174 ? 25.215 -12.390 6.384 1.00 65.06 174 ARG A N 1
ATOM 1365 C CA . ARG A 1 174 ? 25.562 -11.088 5.739 1.00 69.35 174 ARG A CA 1
ATOM 1366 C C . ARG A 1 174 ? 25.797 -9.983 6.793 1.00 70.13 174 ARG A C 1
ATOM 1367 O O . ARG A 1 174 ? 26.756 -9.178 6.665 1.00 62.94 174 ARG A O 1
ATOM 1375 N N . LEU A 1 175 ? 24.959 -9.909 7.820 1.00 71.54 175 LEU A N 1
ATOM 1376 C CA . LEU A 1 175 ? 25.216 -8.982 8.943 1.00 69.89 175 LEU A CA 1
ATOM 1377 C C . LEU A 1 175 ? 26.638 -9.224 9.451 1.00 65.96 175 LEU A C 1
ATOM 1378 O O . LEU A 1 175 ? 27.360 -8.238 9.668 1.00 73.12 175 LEU A O 1
ATOM 1383 N N . THR A 1 176 ? 27.040 -10.483 9.616 1.00 66.17 176 THR A N 1
ATOM 1384 C CA . THR A 1 176 ? 28.389 -10.810 10.143 1.00 71.82 176 THR A CA 1
ATOM 1385 C C . THR A 1 176 ? 29.451 -10.257 9.173 1.00 69.71 176 THR A C 1
ATOM 1386 O O . THR A 1 176 ? 30.381 -9.581 9.643 1.00 68.30 176 THR A O 1
ATOM 1390 N N . ASP A 1 177 ? 29.334 -10.521 7.872 1.00 71.20 177 ASP A N 1
ATOM 1391 C CA . ASP A 1 177 ? 30.315 -9.947 6.912 1.00 73.09 177 ASP A CA 1
ATOM 1392 C C . ASP A 1 177 ? 30.464 -8.440 7.150 1.00 68.70 177 ASP A C 1
ATOM 1393 O O . ASP A 1 177 ? 31.615 -7.963 7.181 1.00 67.67 177 ASP A O 1
ATOM 1398 N N . LYS A 1 178 ? 29.352 -7.726 7.327 1.00 64.58 178 LYS A N 1
ATOM 1399 C CA . LYS A 1 178 ? 29.359 -6.245 7.481 1.00 65.77 178 LYS A CA 1
ATOM 1400 C C . LYS A 1 178 ? 30.054 -5.845 8.788 1.00 62.36 178 LYS A C 1
ATOM 1401 O O . LYS A 1 178 ? 30.614 -4.725 8.835 1.00 71.72 178 LYS A O 1
ATOM 1407 N N . ALA A 1 179 ? 30.027 -6.708 9.795 1.00 63.06 179 ALA A N 1
ATOM 1408 C CA . ALA A 1 179 ? 30.677 -6.455 11.100 1.00 68.63 179 ALA A CA 1
ATOM 1409 C C . ALA A 1 179 ? 32.171 -6.701 10.933 1.00 64.57 179 ALA A C 1
ATOM 1410 O O . ALA A 1 179 ? 32.950 -5.875 11.400 1.00 60.98 179 ALA A O 1
ATOM 1412 N N . LEU A 1 180 ? 32.532 -7.806 10.281 1.00 65.96 180 LEU A N 1
ATOM 1413 C CA . LEU A 1 180 ? 33.934 -8.074 9.891 1.00 71.99 180 LEU A CA 1
ATOM 1414 C C . LEU A 1 180 ? 34.417 -6.842 9.118 1.00 71.49 180 LEU A C 1
ATOM 1415 O O . LEU A 1 180 ? 35.583 -6.391 9.351 1.00 67.68 180 LEU A O 1
ATOM 1420 N N . GLN A 1 181 ? 33.569 -6.277 8.250 1.00 63.50 181 GLN A N 1
ATOM 1421 C CA . GLN A 1 181 ? 34.003 -5.117 7.422 1.00 66.28 181 GLN A CA 1
ATOM 1422 C C . GLN A 1 181 ? 34.493 -4.013 8.347 1.00 65.36 181 GLN A C 1
ATOM 1423 O O . GLN A 1 181 ? 35.515 -3.396 8.014 1.00 57.60 181 GLN A O 1
ATOM 1429 N N . PHE A 1 182 ? 33.745 -3.757 9.425 1.00 70.48 182 PHE A N 1
ATOM 1430 C CA . PHE A 1 182 ? 34.043 -2.704 10.424 1.00 65.30 182 PHE A CA 1
ATOM 1431 C C . PHE A 1 182 ? 35.349 -3.035 11.140 1.00 61.86 182 PHE A C 1
ATOM 1432 O O . PHE A 1 182 ? 36.156 -2.143 11.393 1.00 62.90 182 PHE A O 1
ATOM 1440 N N . LEU A 1 183 ? 35.559 -4.302 11.467 1.00 67.23 183 LEU A N 1
ATOM 1441 C CA . LEU A 1 183 ? 36.789 -4.723 12.173 1.00 67.69 183 LEU A CA 1
ATOM 1442 C C . LEU A 1 183 ? 37.971 -4.494 11.245 1.00 65.42 183 LEU A C 1
ATOM 1443 O O . LEU A 1 183 ? 38.976 -3.940 11.743 1.00 60.90 183 LEU A O 1
ATOM 1448 N N . GLU A 1 184 ? 37.814 -4.851 9.960 1.00 65.14 184 GLU A N 1
ATOM 1449 C CA . GLU A 1 184 ? 38.880 -4.711 8.924 1.00 73.08 184 GLU A CA 1
ATOM 1450 C C . GLU A 1 184 ? 39.193 -3.214 8.768 1.00 68.84 184 GLU A C 1
ATOM 1451 O O . GLU A 1 184 ? 40.387 -2.863 8.798 1.00 70.26 184 GLU A O 1
ATOM 1457 N N . GLU A 1 185 ? 38.163 -2.360 8.663 1.00 63.28 185 GLU A N 1
ATOM 1458 C CA . GLU A 1 185 ? 38.306 -0.893 8.450 1.00 59.52 185 GLU A CA 1
ATOM 1459 C C . GLU A 1 185 ? 39.053 -0.307 9.645 1.00 64.17 185 GLU A C 1
ATOM 1460 O O . GLU A 1 185 ? 40.002 0.421 9.440 1.00 74.02 185 GLU A O 1
ATOM 1466 N N . ASN A 1 186 ? 38.664 -0.649 10.865 1.00 66.92 186 ASN A N 1
ATOM 1467 C CA . ASN A 1 186 ? 39.206 0.014 12.077 1.00 72.77 186 ASN A CA 1
ATOM 1468 C C . ASN A 1 186 ? 40.219 -0.880 12.783 1.00 69.01 186 ASN A C 1
ATOM 1469 O O . ASN A 1 186 ? 40.398 -0.702 13.989 1.00 63.21 186 ASN A O 1
ATOM 1474 N N . ARG A 1 187 ? 40.827 -1.818 12.065 1.00 72.47 187 ARG A N 1
ATOM 1475 C CA . ARG A 1 187 ? 41.853 -2.738 12.615 1.00 74.89 187 ARG A CA 1
ATOM 1476 C C . ARG A 1 187 ? 42.803 -1.928 13.510 1.00 74.06 187 ARG A C 1
ATOM 1477 O O . ARG A 1 187 ? 43.259 -2.470 14.529 1.00 73.01 187 ARG A O 1
ATOM 1485 N N . GLN A 1 188 ? 43.169 -0.707 13.123 1.00 71.30 188 GLN A N 1
ATOM 1486 C CA . GLN A 1 188 ? 44.250 0.004 13.866 1.00 73.84 188 GLN A CA 1
ATOM 1487 C C . GLN A 1 188 ? 43.734 1.039 14.858 1.00 72.50 188 GLN A C 1
ATOM 1488 O O . GLN A 1 188 ? 44.569 1.712 15.478 1.00 72.45 188 GLN A O 1
ATOM 1494 N N . ARG A 1 189 ? 42.425 1.156 15.011 1.00 81.36 189 ARG A N 1
ATOM 1495 C CA . ARG A 1 189 ? 41.854 2.189 15.884 1.00 75.18 189 ARG A CA 1
ATOM 1496 C C . ARG A 1 189 ? 41.198 1.547 17.080 1.00 78.35 189 ARG A C 1
ATOM 1497 O O . ARG A 1 189 ? 40.845 0.370 17.058 1.00 75.57 189 ARG A O 1
ATOM 1505 N N . PRO A 1 190 ? 41.065 2.339 18.156 1.00 73.62 190 PRO A N 1
ATOM 1506 C CA . PRO A 1 190 ? 40.228 1.959 19.285 1.00 67.59 190 PRO A CA 1
ATOM 1507 C C . PRO A 1 190 ? 38.753 2.027 18.864 1.00 61.59 190 PRO A C 1
ATOM 1508 O O . PRO A 1 190 ? 38.328 3.052 18.348 1.00 60.35 190 PRO A O 1
ATOM 1512 N N . PHE A 1 191 ? 38.002 0.949 19.072 1.00 58.54 191 PHE A N 1
ATOM 1513 C CA . PHE A 1 191 ? 36.588 0.901 18.633 1.00 63.86 191 PHE A CA 1
ATOM 1514 C C . PHE A 1 191 ? 35.670 0.258 19.669 1.00 64.04 191 PHE A C 1
ATOM 1515 O O . PHE A 1 191 ? 36.088 -0.510 20.537 1.00 63.82 191 PHE A O 1
ATOM 1523 N N . PHE A 1 192 ? 34.401 0.601 19.515 1.00 59.59 192 PHE A N 1
ATOM 1524 C CA . PHE A 1 192 ? 33.268 0.015 20.239 1.00 59.27 192 PHE A CA 1
ATOM 1525 C C . PHE A 1 192 ? 32.241 -0.428 19.199 1.00 59.08 192 PHE A C 1
ATOM 1526 O O . PHE A 1 192 ? 31.793 0.384 18.394 1.00 59.07 192 PHE A O 1
ATOM 1534 N N . LEU A 1 193 ? 31.893 -1.706 19.220 1.00 59.77 193 LEU A N 1
ATOM 1535 C CA . LEU A 1 193 ? 30.884 -2.284 18.312 1.00 59.06 193 LEU A CA 1
ATOM 1536 C C . LEU A 1 193 ? 29.743 -2.859 19.147 1.00 62.19 193 LEU A C 1
ATOM 1537 O O . LEU A 1 193 ? 29.991 -3.799 19.926 1.00 77.18 193 LEU A O 1
ATOM 1542 N N . TYR A 1 194 ? 28.539 -2.314 18.982 1.00 64.92 194 TYR A N 1
ATOM 1543 C CA . TYR A 1 194 ? 27.259 -2.907 19.466 1.00 62.59 194 TYR A CA 1
ATOM 1544 C C . TYR A 1 194 ? 26.761 -3.801 18.323 1.00 59.90 194 TYR A C 1
ATOM 1545 O O . TYR A 1 194 ? 26.320 -3.283 17.295 1.00 63.22 194 TYR A O 1
ATOM 1554 N N . LEU A 1 195 ? 26.922 -5.120 18.456 1.00 64.31 195 LEU A N 1
ATOM 1555 C CA . LEU A 1 195 ? 26.526 -6.122 17.423 1.00 61.26 195 LEU A CA 1
ATOM 1556 C C . LEU A 1 195 ? 25.258 -6.843 17.884 1.00 58.82 195 LEU A C 1
ATOM 1557 O O . LEU A 1 195 ? 25.358 -7.844 18.620 1.00 60.75 195 LEU A O 1
ATOM 1562 N N . ALA A 1 196 ? 24.096 -6.330 17.501 1.00 60.35 196 ALA A N 1
ATOM 1563 C CA . ALA A 1 196 ? 22.791 -6.862 17.953 1.00 72.46 196 ALA A CA 1
ATOM 1564 C C . ALA A 1 196 ? 22.222 -7.746 16.861 1.00 71.75 196 ALA A C 1
ATOM 1565 O O . ALA A 1 196 ? 21.643 -7.196 15.914 1.00 78.43 196 ALA A O 1
ATOM 1567 N N . HIS A 1 197 ? 22.420 -9.055 16.942 1.00 73.61 197 HIS A N 1
ATOM 1568 C CA . HIS A 1 197 ? 21.905 -9.951 15.876 1.00 76.64 197 HIS A CA 1
ATOM 1569 C C . HIS A 1 197 ? 20.400 -9.807 15.917 1.00 72.04 197 HIS A C 1
ATOM 1570 O O . HIS A 1 197 ? 19.886 -9.468 17.045 1.00 68.89 197 HIS A O 1
ATOM 1577 N N . PHE A 1 198 ? 19.764 -10.019 14.763 1.00 70.49 198 PHE A N 1
ATOM 1578 C CA . PHE A 1 198 ? 18.293 -10.145 14.676 1.00 79.20 198 PHE A CA 1
ATOM 1579 C C . PHE A 1 198 ? 17.917 -11.513 15.210 1.00 77.93 198 PHE A C 1
ATOM 1580 O O . PHE A 1 198 ? 16.804 -11.603 15.765 1.00 88.28 198 PHE A O 1
ATOM 1588 N N . ALA A 1 199 ? 18.811 -12.491 15.013 1.00 69.94 199 ALA A N 1
ATOM 1589 C CA . ALA A 1 199 ? 18.702 -13.846 15.589 1.00 69.19 199 ALA A CA 1
ATOM 1590 C C . ALA A 1 199 ? 18.654 -13.704 17.101 1.00 69.17 199 ALA A C 1
ATOM 1591 O O . ALA A 1 199 ? 19.504 -13.040 17.676 1.00 68.95 199 ALA A O 1
ATOM 1593 N N . VAL A 1 200 ? 17.683 -14.350 17.751 1.00 71.95 200 VAL A N 1
ATOM 1594 C CA . VAL A 1 200 ? 16.924 -15.449 17.185 1.00 71.60 200 VAL A CA 1
ATOM 1595 C C . VAL A 1 200 ? 15.432 -15.106 17.262 1.00 63.61 200 VAL A C 1
ATOM 1596 O O . VAL A 1 200 ? 14.655 -16.001 17.543 1.00 78.94 200 VAL A O 1
ATOM 1600 N N . HIS A 1 201 ? 15.044 -13.859 17.018 1.00 67.08 201 HIS A N 1
ATOM 1601 C CA . HIS A 1 201 ? 13.634 -13.375 17.092 1.00 75.89 201 HIS A CA 1
ATOM 1602 C C . HIS A 1 201 ? 12.847 -14.098 16.003 1.00 74.77 201 HIS A C 1
ATOM 1603 O O . HIS A 1 201 ? 13.449 -14.422 14.929 1.00 59.24 201 HIS A O 1
ATOM 1610 N N . THR A 1 202 ? 11.555 -14.314 16.245 1.00 72.71 202 THR A N 1
ATOM 1611 C CA . THR A 1 202 ? 10.629 -14.672 15.151 1.00 77.18 202 THR A CA 1
ATOM 1612 C C . THR A 1 202 ? 10.827 -13.650 14.029 1.00 76.68 202 THR A C 1
ATOM 1613 O O . THR A 1 202 ? 11.173 -12.501 14.269 1.00 76.05 202 THR A O 1
ATOM 1617 N N . PRO A 1 203 ? 10.588 -13.997 12.753 1.00 73.44 203 PRO A N 1
ATOM 1618 C CA . PRO A 1 203 ? 10.145 -15.333 12.342 1.00 76.19 203 PRO A CA 1
ATOM 1619 C C . PRO A 1 203 ? 11.221 -16.422 12.272 1.00 82.33 203 PRO A C 1
ATOM 1620 O O . PRO A 1 203 ? 12.304 -16.111 11.865 1.00 97.06 203 PRO A O 1
ATOM 1624 N N . LEU A 1 204 ? 10.881 -17.659 12.663 1.00 91.00 204 LEU A N 1
ATOM 1625 C CA . LEU A 1 204 ? 11.769 -18.843 12.525 1.00 86.05 204 LEU A CA 1
ATOM 1626 C C . LEU A 1 204 ? 11.999 -19.088 11.033 1.00 77.72 204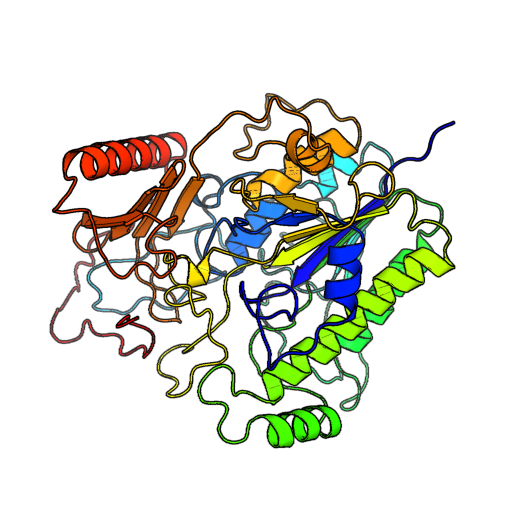 LEU A C 1
ATOM 1627 O O . LEU A 1 204 ? 11.052 -19.553 10.385 1.00 90.45 204 LEU A O 1
ATOM 1632 N N . GLN A 1 205 ? 13.179 -18.747 10.508 1.00 70.55 205 GLN A N 1
ATOM 1633 C CA . GLN A 1 205 ? 13.637 -19.135 9.143 1.00 72.51 205 GLN A CA 1
ATOM 1634 C C . GLN A 1 205 ? 15.124 -19.465 9.206 1.00 80.98 205 GLN A C 1
ATOM 1635 O O . GLN A 1 205 ? 15.852 -18.788 9.997 1.00 74.28 205 GLN A O 1
ATOM 1641 N N . ALA A 1 206 ? 15.560 -20.456 8.425 1.00 81.46 206 ALA A N 1
ATOM 1642 C CA . ALA A 1 206 ? 16.982 -20.873 8.375 1.00 79.35 206 ALA A CA 1
ATOM 1643 C C . ALA A 1 206 ? 17.263 -21.645 7.077 1.00 82.29 206 ALA A C 1
ATOM 1644 O O . ALA A 1 206 ? 16.307 -21.949 6.329 1.00 86.51 206 ALA A O 1
ATOM 1646 N N . LYS A 1 207 ? 18.531 -21.953 6.817 1.00 78.03 207 LYS A N 1
ATOM 1647 C CA . LYS A 1 207 ? 18.956 -22.767 5.652 1.00 9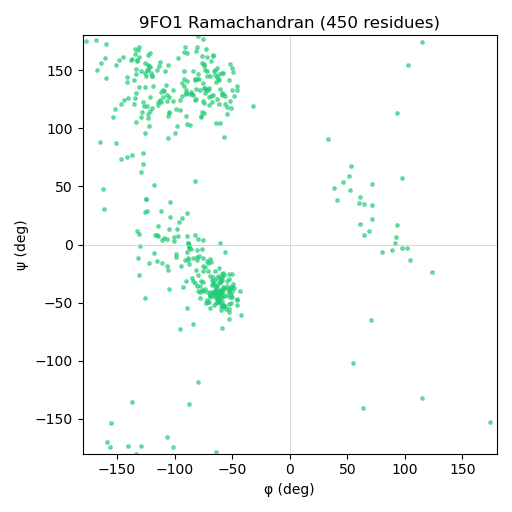4.79 207 LYS A CA 1
ATOM 1648 C C . LYS A 1 207 ? 18.306 -24.159 5.739 1.00 105.19 207 LYS A C 1
ATOM 1649 O O . LYS A 1 207 ? 18.350 -24.755 6.839 1.00 102.26 207 LYS A O 1
ATOM 1655 N N . ALA A 1 208 ? 17.739 -24.663 4.628 1.00 98.73 208 ALA A N 1
ATOM 1656 C CA . ALA A 1 208 ? 17.002 -25.951 4.545 1.00 94.00 208 ALA A CA 1
ATOM 1657 C C . ALA A 1 208 ? 17.886 -27.138 4.995 1.00 99.27 208 ALA A C 1
ATOM 1658 O O . ALA A 1 208 ? 17.446 -27.893 5.878 1.00 94.20 208 ALA A O 1
ATOM 1660 N N . GLU A 1 209 ? 19.080 -27.301 4.411 1.00 97.99 209 GLU A N 1
ATOM 1661 C CA . GLU A 1 209 ? 20.101 -28.342 4.747 1.00 96.65 209 GLU A CA 1
ATOM 1662 C C . GLU A 1 209 ? 20.364 -28.333 6.254 1.00 88.42 209 GLU A C 1
ATOM 1663 O O . GLU A 1 209 ? 20.448 -29.399 6.834 1.00 103.51 209 GLU A O 1
ATOM 1669 N N . MET A 1 210 ? 20.488 -27.169 6.877 1.00 92.16 210 MET A N 1
ATOM 1670 C CA . MET A 1 210 ? 20.778 -27.081 8.331 1.00 93.63 210 MET A CA 1
ATOM 1671 C C . MET A 1 210 ? 19.535 -27.502 9.137 1.00 95.44 210 MET A C 1
ATOM 1672 O O . MET A 1 210 ? 19.702 -28.222 10.150 1.00 89.94 210 MET A O 1
ATOM 1677 N N . ILE A 1 211 ? 18.331 -27.089 8.717 1.00 88.58 211 ILE A N 1
ATOM 1678 C CA . ILE A 1 211 ? 17.051 -27.524 9.364 1.00 96.49 211 ILE A CA 1
ATOM 1679 C C . ILE A 1 211 ? 17.007 -29.059 9.343 1.00 106.37 211 ILE A C 1
ATOM 1680 O O . ILE A 1 211 ? 16.777 -29.695 10.398 1.00 98.90 211 ILE A O 1
ATOM 1685 N N . ALA A 1 212 ? 17.193 -29.649 8.165 1.00 106.24 212 ALA A N 1
ATOM 1686 C CA . ALA A 1 212 ? 17.180 -31.116 7.986 1.00 102.32 212 ALA A CA 1
ATOM 1687 C C . ALA A 1 212 ? 18.033 -31.774 9.092 1.00 97.13 212 ALA A C 1
ATOM 1688 O O . ALA A 1 212 ? 17.538 -32.725 9.733 1.00 84.83 212 ALA A O 1
ATOM 1690 N N . LYS A 1 213 ? 19.247 -31.271 9.355 1.00 85.54 213 LYS A N 1
ATOM 1691 C CA . LYS A 1 213 ? 20.155 -31.842 10.385 1.00 87.45 213 LYS A CA 1
ATOM 1692 C C . LYS A 1 213 ? 19.401 -32.008 11.712 1.00 93.90 213 LYS A C 1
ATOM 1693 O O . LYS A 1 213 ? 19.636 -33.013 12.447 1.00 101.30 213 LYS A O 1
ATOM 1699 N N . TYR A 1 214 ? 18.558 -31.040 12.052 1.00 93.80 214 TYR A N 1
ATOM 1700 C CA . TYR A 1 214 ? 18.004 -30.939 13.421 1.00 97.40 214 TYR A CA 1
ATOM 1701 C C . TYR A 1 214 ? 16.647 -31.641 13.483 1.00 93.61 214 TYR A C 1
ATOM 1702 O O . TYR A 1 214 ? 16.270 -31.975 14.611 1.00 98.17 214 TYR A O 1
ATOM 1711 N N . GLU A 1 215 ? 15.970 -31.889 12.350 1.00 92.24 215 GLU A N 1
ATOM 1712 C CA . GLU A 1 215 ? 14.766 -32.772 12.323 1.00 93.02 215 GLU A CA 1
ATOM 1713 C C . GLU A 1 215 ? 15.253 -34.190 12.642 1.00 100.75 215 GLU A C 1
ATOM 1714 O O . GLU A 1 215 ? 14.604 -34.847 13.463 1.00 101.06 215 GLU A O 1
ATOM 1720 N N . ARG A 1 216 ? 16.382 -34.612 12.067 1.00 104.33 216 ARG A N 1
ATOM 1721 C CA . ARG A 1 216 ? 16.943 -35.957 12.373 1.00 107.88 216 ARG A CA 1
ATOM 1722 C C . ARG A 1 216 ? 17.233 -36.079 13.872 1.00 109.94 216 ARG A C 1
ATOM 1723 O O . ARG A 1 216 ? 17.246 -37.218 14.374 1.00 160.77 216 ARG A O 1
ATOM 1731 N N . LYS A 1 217 ? 17.467 -34.956 14.556 1.00 97.06 217 LYS A N 1
ATOM 1732 C CA . LYS A 1 217 ? 17.842 -34.997 15.994 1.00 104.71 217 LYS A CA 1
ATOM 1733 C C . LYS A 1 217 ? 16.635 -34.732 16.900 1.00 109.32 217 LYS A C 1
ATOM 1734 O O . LYS A 1 217 ? 16.789 -34.919 18.115 1.00 94.12 217 LYS A O 1
ATOM 1740 N N . ALA A 1 218 ? 15.501 -34.299 16.335 1.00 120.07 218 ALA A N 1
ATOM 1741 C CA . ALA A 1 218 ? 14.316 -33.805 17.076 1.00 126.60 218 ALA A CA 1
ATOM 1742 C C . ALA A 1 218 ? 13.373 -34.963 17.410 1.00 130.92 218 ALA A C 1
ATOM 1743 O O . ALA A 1 218 ? 12.422 -34.742 18.195 1.00 145.90 218 ALA A O 1
ATOM 1745 N N . ARG A 1 219 ? 13.691 -36.149 16.885 1.00 128.36 219 ARG A N 1
ATOM 1746 C CA . ARG A 1 219 ? 12.875 -37.356 17.164 1.00 126.04 219 ARG A CA 1
ATOM 1747 C C . ARG A 1 219 ? 12.819 -37.592 18.673 1.00 125.46 219 ARG A C 1
ATOM 1748 O O . ARG A 1 219 ? 13.890 -37.590 19.311 1.00 92.09 219 ARG A O 1
ATOM 1756 N N . GLY A 1 220 ? 11.615 -37.777 19.209 1.00 122.71 220 GLY A N 1
ATOM 1757 C CA . GLY A 1 220 ? 11.406 -38.043 20.655 1.00 108.16 220 GLY A CA 1
ATOM 1758 C C . GLY A 1 220 ? 12.352 -37.232 21.534 1.00 118.86 220 GLY A C 1
ATOM 1759 O O . GLY A 1 220 ? 12.990 -37.808 22.430 1.00 103.01 220 GLY A O 1
ATOM 1760 N N . ARG A 1 221 ? 12.432 -35.921 21.270 1.00 125.89 221 ARG A N 1
ATOM 1761 C CA . ARG A 1 221 ? 13.273 -35.012 22.093 1.00 124.51 221 ARG A CA 1
ATOM 1762 C C . ARG A 1 221 ? 12.415 -34.467 23.236 1.00 118.23 221 ARG A C 1
ATOM 1763 O O . ARG A 1 221 ? 12.988 -34.186 24.307 1.00 101.62 221 ARG A O 1
ATOM 1771 N N . LYS A 1 222 ? 11.111 -34.302 23.007 1.00 105.21 222 LYS A N 1
ATOM 1772 C CA . LYS A 1 222 ? 10.179 -33.853 24.078 1.00 120.16 222 LYS A CA 1
ATOM 1773 C C . LYS A 1 222 ? 10.416 -32.385 24.429 1.00 128.29 222 LYS A C 1
ATOM 1774 O O . LYS A 1 222 ? 9.497 -31.579 24.207 1.00 117.61 222 LYS A O 1
ATOM 1780 N N . LEU A 1 223 ? 11.586 -32.057 24.9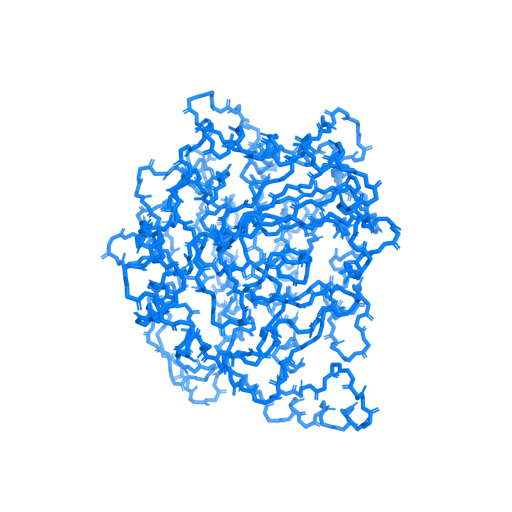77 1.00 116.58 223 LEU A N 1
ATOM 1781 C CA . LEU A 1 223 ? 11.848 -30.667 25.431 1.00 118.73 223 LEU A CA 1
ATOM 1782 C C . LEU A 1 223 ? 12.214 -29.785 24.235 1.00 121.55 223 LEU A C 1
ATOM 1783 O O . LEU A 1 223 ? 11.362 -29.607 23.359 1.00 156.88 223 LEU A O 1
ATOM 1788 N N . GLN A 1 224 ? 13.422 -29.222 24.227 1.00 102.74 224 GLN A N 1
ATOM 1789 C CA . GLN A 1 224 ? 13.888 -28.379 23.079 1.00 93.46 224 GLN A CA 1
ATOM 1790 C C . GLN A 1 224 ? 13.764 -29.165 21.756 1.00 93.32 224 GLN A C 1
ATOM 1791 O O . GLN A 1 224 ? 14.464 -30.162 21.589 1.00 91.76 224 GLN A O 1
ATOM 1797 N N . LYS A 1 225 ? 12.867 -28.764 20.858 1.00 95.56 225 LYS A N 1
ATOM 1798 C CA . LYS A 1 225 ? 12.304 -29.646 19.796 1.00 93.84 225 LYS A CA 1
ATOM 1799 C C . LYS A 1 225 ? 12.344 -28.969 18.430 1.00 93.49 225 LYS A C 1
ATOM 1800 O O . LYS A 1 225 ? 12.017 -29.652 17.458 1.00 105.97 225 LYS A O 1
ATOM 1806 N N . ASN A 1 226 ? 12.624 -27.669 18.347 1.00 102.13 226 ASN A N 1
ATOM 1807 C CA . ASN A 1 226 ? 12.309 -26.888 17.118 1.00 96.35 226 ASN A CA 1
ATOM 1808 C C . ASN A 1 226 ? 13.548 -26.834 16.231 1.00 95.14 226 ASN A C 1
ATOM 1809 O O . ASN A 1 226 ? 14.536 -26.195 16.585 1.00 89.50 226 ASN A O 1
ATOM 1814 N N . PRO A 1 227 ? 13.513 -27.432 15.020 1.00 90.30 227 PRO A N 1
ATOM 1815 C CA . PRO A 1 227 ? 14.717 -27.565 14.212 1.00 89.94 227 PRO A CA 1
ATOM 1816 C C . PRO A 1 227 ? 15.137 -26.203 13.637 1.00 91.81 227 PRO A C 1
ATOM 1817 O O . PRO A 1 227 ? 16.316 -25.799 13.761 1.00 80.43 227 PRO A O 1
ATOM 1821 N N . THR A 1 228 ? 14.176 -25.505 13.029 1.00 79.14 228 THR A N 1
ATOM 1822 C CA . THR A 1 228 ? 14.437 -24.157 12.490 1.00 83.32 228 THR A CA 1
ATOM 1823 C C . THR A 1 228 ? 15.212 -23.336 13.534 1.00 82.49 228 THR A C 1
ATOM 1824 O O . THR A 1 228 ? 16.266 -22.778 13.148 1.00 83.88 228 THR A O 1
ATOM 1828 N N . TYR A 1 229 ? 14.731 -23.263 14.783 1.00 68.39 229 TYR A N 1
ATOM 1829 C CA . TYR A 1 229 ? 15.376 -22.483 15.877 1.00 70.78 229 TYR A CA 1
ATOM 1830 C C . TYR A 1 229 ? 16.808 -22.965 16.082 1.00 68.91 229 TYR A C 1
ATOM 1831 O O . TYR A 1 229 ? 17.729 -22.150 16.036 1.00 73.06 229 TYR A O 1
ATOM 1840 N N . ALA A 1 230 ? 17.000 -24.265 16.250 1.00 76.24 230 ALA A N 1
ATOM 1841 C CA . ALA A 1 230 ? 18.339 -24.856 16.487 1.00 91.44 230 ALA A CA 1
ATOM 1842 C C . ALA A 1 230 ? 19.305 -24.420 15.382 1.00 81.13 230 ALA A C 1
ATOM 1843 O O . ALA A 1 230 ? 20.532 -24.148 15.713 1.00 76.91 230 ALA A O 1
ATOM 1845 N N . ALA A 1 231 ? 18.775 -24.356 14.151 1.00 66.85 231 ALA A N 1
ATOM 1846 C CA . ALA A 1 231 ? 19.539 -23.962 12.943 1.00 83.88 231 ALA A CA 1
ATOM 1847 C C . ALA A 1 231 ? 19.888 -22.478 13.033 1.00 85.75 231 ALA A C 1
ATOM 1848 O O . ALA A 1 231 ? 21.039 -22.086 12.734 1.00 84.12 231 ALA A O 1
ATOM 1850 N N . MET A 1 232 ? 18.917 -21.672 13.445 1.00 86.57 232 MET A N 1
ATOM 1851 C CA . MET A 1 232 ? 19.146 -20.226 13.663 1.00 78.69 232 MET A CA 1
ATOM 1852 C C . MET A 1 232 ? 20.335 -20.096 14.620 1.00 71.84 232 MET A C 1
ATOM 1853 O O . MET A 1 232 ? 21.258 -19.315 14.333 1.00 75.74 232 MET A O 1
ATOM 1858 N N . ILE A 1 233 ? 20.362 -20.918 15.659 1.00 62.44 233 ILE A N 1
ATOM 1859 C CA . ILE A 1 233 ? 21.410 -20.836 16.705 1.00 71.50 233 ILE A CA 1
ATOM 1860 C C . ILE A 1 233 ? 22.734 -21.273 16.100 1.00 75.01 233 ILE A C 1
ATOM 1861 O O . ILE A 1 233 ? 23.739 -20.583 16.378 1.00 77.84 233 ILE A O 1
ATOM 1866 N N . GLU A 1 234 ? 22.751 -22.345 15.309 1.00 77.18 234 GLU A N 1
ATOM 1867 C CA . GLU A 1 234 ? 24.020 -22.741 14.646 1.00 89.55 234 GLU A CA 1
ATOM 1868 C C . GLU A 1 234 ? 24.510 -21.581 13.764 1.00 82.69 234 GLU A C 1
ATOM 1869 O O . GLU A 1 234 ? 25.710 -21.217 13.889 1.00 81.20 234 GLU A O 1
ATOM 1875 N N . SER A 1 235 ? 23.644 -20.991 12.929 1.00 75.88 235 SER A N 1
ATOM 1876 C CA . SER A 1 235 ? 24.076 -19.936 11.963 1.00 84.09 235 SER A CA 1
ATOM 1877 C C . SER A 1 235 ? 24.569 -18.709 12.748 1.00 83.81 235 SER A C 1
ATOM 1878 O O . SER A 1 235 ? 25.582 -18.047 12.331 1.00 77.21 235 SER A O 1
ATOM 1881 N N . MET A 1 236 ? 23.924 -18.451 13.884 1.00 74.64 236 MET A N 1
ATOM 1882 C CA . MET A 1 236 ? 24.323 -17.362 14.803 1.00 69.32 236 MET A CA 1
ATOM 1883 C C . MET A 1 236 ? 25.697 -17.698 15.378 1.00 70.24 236 MET A C 1
ATOM 1884 O O . MET A 1 236 ? 26.595 -16.853 15.304 1.00 78.35 236 MET A O 1
ATOM 1889 N N . ASP A 1 237 ? 25.850 -18.898 15.926 1.00 74.82 237 ASP A N 1
ATOM 1890 C CA . ASP A 1 237 ? 27.125 -19.346 16.535 1.00 79.43 237 ASP A CA 1
ATOM 1891 C C . ASP A 1 237 ? 28.261 -19.261 15.498 1.00 84.86 237 ASP A C 1
ATOM 1892 O O . ASP A 1 237 ? 29.379 -18.882 15.913 1.00 77.10 237 ASP A O 1
ATOM 1897 N N . GLN A 1 238 ? 28.013 -19.572 14.212 1.00 82.77 238 GLN A N 1
ATOM 1898 C CA . GLN A 1 238 ? 29.049 -19.435 13.147 1.00 85.98 238 GLN A CA 1
ATOM 1899 C C . GLN A 1 238 ? 29.493 -17.971 13.093 1.00 84.36 238 GLN A C 1
ATOM 1900 O O . GLN A 1 238 ? 30.710 -17.701 13.219 1.00 78.21 238 GLN A O 1
ATOM 1906 N N . GLY A 1 239 ? 28.527 -17.058 12.971 1.00 78.81 239 GLY A N 1
ATOM 1907 C CA . GLY A 1 239 ? 28.784 -15.605 12.994 1.00 87.67 239 GLY A CA 1
ATOM 1908 C C . GLY A 1 239 ? 29.657 -15.173 14.170 1.00 77.71 239 GLY A C 1
ATOM 1909 O O . GLY A 1 239 ? 30.431 -14.217 14.036 1.00 88.87 239 GLY A O 1
ATOM 1910 N N . VAL A 1 240 ? 29.530 -15.821 15.314 1.00 69.07 240 VAL A N 1
ATOM 1911 C CA . VAL A 1 240 ? 30.291 -15.430 16.527 1.00 72.89 240 VAL A CA 1
ATOM 1912 C C . VAL A 1 240 ? 31.737 -15.913 16.372 1.00 74.96 240 VAL A C 1
ATOM 1913 O O . VAL A 1 240 ? 32.645 -15.175 16.782 1.00 72.79 240 VAL A O 1
ATOM 1917 N N . GLY A 1 241 ? 31.949 -17.109 15.819 1.00 77.93 241 GLY A N 1
ATOM 1918 C CA . GLY A 1 241 ? 33.305 -17.637 15.582 1.00 83.39 241 GLY A CA 1
ATOM 1919 C C . GLY A 1 241 ? 34.035 -16.762 14.587 1.00 83.06 241 GLY A C 1
ATOM 1920 O O . GLY A 1 241 ? 35.249 -16.479 14.774 1.00 81.19 241 GLY A O 1
ATOM 1921 N N . ARG A 1 242 ? 33.298 -16.304 13.579 1.00 77.53 242 ARG A N 1
ATOM 1922 C CA . ARG A 1 242 ? 33.879 -15.486 12.490 1.00 76.98 242 ARG A CA 1
ATOM 1923 C C . ARG A 1 242 ? 34.448 -14.204 13.086 1.00 73.00 242 ARG A C 1
ATOM 1924 O O . ARG A 1 242 ? 35.553 -13.803 12.667 1.00 80.15 242 ARG A O 1
ATOM 1932 N N . VAL A 1 243 ? 33.714 -13.604 14.019 1.00 66.43 243 VAL A N 1
ATOM 1933 C CA . VAL A 1 243 ? 34.170 -12.393 14.754 1.00 67.34 243 VAL A CA 1
ATOM 1934 C C . VAL A 1 243 ? 35.400 -12.792 15.563 1.00 70.74 243 VAL A C 1
ATOM 1935 O O . VAL A 1 243 ? 36.417 -12.069 15.523 1.00 68.74 243 VAL A O 1
ATOM 1939 N N . MET A 1 244 ? 35.284 -13.876 16.320 1.00 76.89 244 MET A N 1
ATOM 1940 C CA . MET A 1 244 ? 36.334 -14.254 17.287 1.00 78.74 244 MET A CA 1
ATOM 1941 C C . MET A 1 244 ? 37.620 -14.464 16.486 1.00 75.32 244 MET A C 1
ATOM 1942 O O . MET A 1 244 ? 38.702 -14.002 16.927 1.00 63.58 244 MET A O 1
ATOM 1947 N N . SER A 1 245 ? 37.500 -15.104 15.324 1.00 77.85 245 SER A N 1
ATOM 1948 C CA . SER A 1 245 ? 38.676 -15.551 14.539 1.00 88.89 245 SER A CA 1
ATOM 1949 C C . SER A 1 245 ? 39.202 -14.373 13.707 1.00 80.37 245 SER A C 1
ATOM 1950 O O . SER A 1 245 ? 40.417 -14.290 13.508 1.00 82.50 245 SER A O 1
ATOM 1953 N N . LYS A 1 246 ? 38.340 -13.476 13.241 1.00 71.74 246 LYS A N 1
ATOM 1954 C CA . LYS A 1 246 ? 38.824 -12.229 12.605 1.00 70.59 246 LYS A CA 1
ATOM 1955 C C . LYS A 1 246 ? 39.670 -11.441 13.608 1.00 66.99 246 LYS A C 1
ATOM 1956 O O . LYS A 1 246 ? 40.667 -10.825 13.203 1.00 71.59 246 LYS A O 1
ATOM 1962 N N . LEU A 1 247 ? 39.279 -11.391 14.871 1.00 71.11 247 LEU A N 1
ATOM 1963 C CA . LEU A 1 247 ? 40.087 -10.633 15.857 1.00 74.87 247 LEU A CA 1
ATOM 1964 C C . LEU A 1 247 ? 41.473 -11.285 15.947 1.00 79.57 247 LEU A C 1
ATOM 1965 O O . LEU A 1 247 ? 42.438 -10.576 16.290 1.00 73.45 247 LEU A O 1
ATOM 1970 N N . GLU A 1 248 ? 41.563 -12.588 15.657 1.00 85.39 248 GLU A N 1
ATOM 1971 C CA . GLU A 1 248 ? 42.855 -13.320 15.678 1.00 93.52 248 GLU A CA 1
ATOM 1972 C C . GLU A 1 248 ? 43.691 -12.895 14.461 1.00 83.76 248 GLU A C 1
ATOM 1973 O O . GLU A 1 248 ? 44.875 -12.523 14.672 1.00 71.00 248 GLU A O 1
ATOM 1979 N N . ASP A 1 249 ? 43.087 -12.932 13.261 1.00 81.61 249 ASP A N 1
ATOM 1980 C CA . ASP A 1 249 ? 43.725 -12.597 11.955 1.00 78.23 249 ASP A CA 1
ATOM 1981 C C . ASP A 1 249 ? 44.253 -11.169 12.007 1.00 75.02 249 ASP A C 1
ATOM 1982 O O . ASP A 1 249 ? 45.311 -10.935 11.472 1.00 77.26 249 ASP A O 1
ATOM 1987 N N . LEU A 1 250 ? 43.551 -10.258 12.672 1.00 76.78 250 LEU A N 1
ATOM 1988 C CA . LEU A 1 250 ? 43.977 -8.842 12.774 1.00 75.35 250 LEU A CA 1
ATOM 1989 C C . LEU A 1 250 ? 44.953 -8.647 13.943 1.00 69.04 250 LEU A C 1
ATOM 1990 O O . LEU A 1 250 ? 45.446 -7.541 14.090 1.00 70.15 250 LEU A O 1
ATOM 1995 N N . LYS A 1 251 ? 45.239 -9.660 14.751 1.00 70.03 251 LYS A N 1
ATOM 1996 C CA . LYS A 1 251 ? 46.257 -9.534 15.825 1.00 81.46 251 LYS A CA 1
ATOM 1997 C C . LYS A 1 251 ? 45.836 -8.439 16.822 1.00 78.42 251 LYS A C 1
ATOM 1998 O O . LYS A 1 251 ? 46.708 -7.655 17.285 1.00 70.79 251 LYS A O 1
ATOM 2004 N N . ILE A 1 252 ? 44.541 -8.397 17.159 1.00 84.67 252 ILE A N 1
ATOM 2005 C CA . ILE A 1 252 ? 43.973 -7.469 18.188 1.00 83.47 252 ILE A CA 1
ATOM 2006 C C . ILE A 1 252 ? 43.100 -8.208 19.209 1.00 80.64 252 ILE A C 1
ATOM 2007 O O . ILE A 1 252 ? 42.579 -7.523 20.114 1.00 72.24 252 ILE A O 1
ATOM 2012 N N . ALA A 1 253 ? 42.916 -9.521 19.093 1.00 73.58 253 ALA A N 1
ATOM 2013 C CA . ALA A 1 253 ? 42.186 -10.297 20.115 1.00 77.83 253 ALA A CA 1
ATOM 2014 C C . ALA A 1 253 ? 42.786 -9.986 21.491 1.00 71.09 253 ALA A C 1
ATOM 2015 O O . ALA A 1 253 ? 42.020 -9.947 22.448 1.00 72.05 253 ALA A O 1
ATOM 2017 N N . ASP A 1 254 ? 44.102 -9.788 21.584 1.00 71.81 254 ASP A N 1
ATOM 2018 C CA . ASP A 1 254 ? 44.768 -9.600 22.904 1.00 81.32 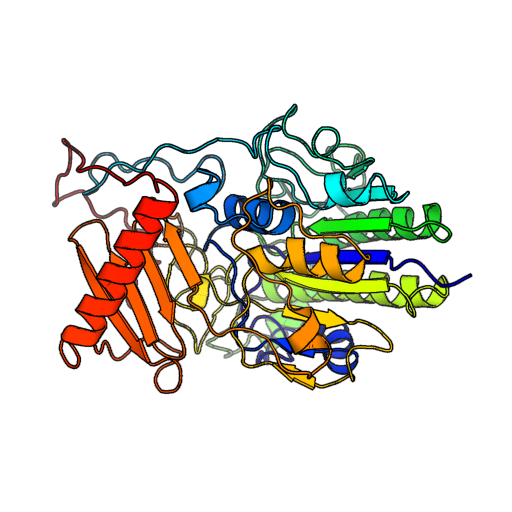254 ASP A CA 1
ATOM 2019 C C . ASP A 1 254 ? 44.199 -8.405 23.674 1.00 74.57 254 ASP A C 1
ATOM 2020 O O . ASP A 1 254 ? 44.203 -8.466 24.919 1.00 72.15 254 ASP A O 1
ATOM 2025 N N . HIS A 1 255 ? 43.730 -7.367 22.981 1.00 78.94 255 HIS A N 1
ATOM 2026 C CA . HIS A 1 255 ? 43.285 -6.112 23.655 1.00 79.73 255 HIS A CA 1
ATOM 2027 C C . HIS A 1 255 ? 41.858 -5.759 23.229 1.00 71.36 255 HIS A C 1
ATOM 2028 O O . HIS A 1 255 ? 41.478 -4.592 23.268 1.00 81.25 255 HIS A O 1
ATOM 2035 N N . THR A 1 256 ? 41.071 -6.751 22.875 1.00 65.82 256 THR A N 1
ATOM 2036 C CA . THR A 1 256 ? 39.633 -6.562 22.607 1.00 65.59 256 THR A CA 1
ATOM 2037 C C . THR A 1 256 ? 38.832 -7.318 23.666 1.00 67.69 256 THR A C 1
ATOM 2038 O O . THR A 1 256 ? 38.973 -8.595 23.762 1.00 69.78 256 THR A O 1
ATOM 2042 N N . VAL A 1 257 ? 37.979 -6.578 24.373 1.00 63.43 257 VAL A N 1
ATOM 2043 C CA . VAL A 1 257 ? 36.976 -7.134 25.325 1.00 61.49 257 VAL A CA 1
ATOM 2044 C C . VAL A 1 257 ? 35.730 -7.559 24.551 1.00 61.20 257 VAL A C 1
ATOM 2045 O O . VAL A 1 257 ? 35.209 -6.751 23.767 1.00 64.75 257 VAL A O 1
ATOM 2049 N N . ILE A 1 258 ? 35.284 -8.794 24.767 1.00 62.29 258 ILE A N 1
ATOM 2050 C CA . ILE A 1 258 ? 33.992 -9.282 24.228 1.00 61.39 258 ILE A CA 1
ATOM 2051 C C . ILE A 1 258 ? 33.020 -9.468 25.383 1.00 64.22 258 ILE A C 1
ATOM 2052 O O . ILE A 1 258 ? 33.393 -10.034 26.404 1.00 69.28 258 ILE A O 1
ATOM 2057 N N . ILE A 1 259 ? 31.811 -8.966 25.196 1.00 65.59 259 ILE A N 1
ATOM 2058 C CA . ILE A 1 259 ? 30.654 -9.177 26.095 1.00 62.34 259 ILE A CA 1
ATOM 2059 C C . ILE A 1 259 ? 29.570 -9.832 25.248 1.00 65.64 259 ILE A C 1
ATOM 2060 O O . ILE A 1 259 ? 29.118 -9.213 24.283 1.00 81.03 259 ILE A O 1
ATOM 2065 N N . PHE A 1 260 ? 29.218 -11.067 25.572 1.00 67.87 260 PHE A N 1
ATOM 2066 C CA . PHE A 1 260 ? 28.202 -11.869 24.856 1.00 67.41 260 PHE A CA 1
ATOM 2067 C C . PHE A 1 260 ? 27.039 -12.102 25.797 1.00 67.13 260 PHE A C 1
ATOM 2068 O O . PHE A 1 260 ? 27.272 -12.691 26.869 1.00 71.54 260 PHE A O 1
ATOM 2076 N N . THR A 1 261 ? 25.855 -11.647 25.420 1.00 63.55 261 THR A N 1
ATOM 2077 C CA . THR A 1 261 ? 24.662 -11.738 26.294 1.00 67.54 261 THR A CA 1
ATOM 2078 C C . THR A 1 261 ? 23.412 -11.634 25.431 1.00 66.58 261 THR A C 1
ATOM 2079 O O . THR A 1 261 ? 23.525 -11.745 24.174 1.00 62.47 261 THR A O 1
ATOM 2083 N N . SER A 1 262 ? 22.276 -11.497 26.112 1.00 61.10 262 SER A N 1
ATOM 2084 C CA . SER A 1 262 ? 20.931 -11.540 25.505 1.00 62.45 262 SER A CA 1
ATOM 2085 C C . SER A 1 262 ? 20.118 -10.365 26.036 1.00 61.31 262 SER A C 1
ATOM 2086 O O . SER A 1 262 ? 20.480 -9.775 27.065 1.00 55.27 262 SER A O 1
ATOM 2089 N N . ASP A 1 263 ? 19.080 -9.977 25.288 1.00 63.34 263 ASP A N 1
ATOM 2090 C CA . ASP A 1 263 ? 18.243 -8.814 25.688 1.00 57.90 263 ASP A CA 1
ATOM 2091 C C . ASP A 1 263 ? 17.079 -9.317 26.544 1.00 58.59 263 ASP A C 1
ATOM 2092 O O . ASP A 1 263 ? 16.402 -8.481 27.167 1.00 66.24 263 ASP A O 1
ATOM 2097 N N . ASN A 1 264 ? 16.855 -10.633 26.557 1.00 67.41 264 ASN A N 1
ATOM 2098 C CA . ASN A 1 264 ? 15.788 -11.227 27.408 1.00 72.78 264 ASN A CA 1
ATOM 2099 C C . ASN A 1 264 ? 15.807 -12.755 27.282 1.00 72.80 264 ASN A C 1
ATOM 2100 O O . ASN A 1 264 ? 16.598 -13.297 26.468 1.00 68.14 264 ASN A O 1
ATOM 2105 N N . GLY A 1 265 ? 14.959 -13.420 28.067 1.00 72.12 265 GLY A N 1
ATOM 2106 C CA . GLY A 1 265 ? 14.898 -14.894 28.125 1.00 86.18 265 GLY A CA 1
ATOM 2107 C C . GLY A 1 265 ? 14.256 -15.473 26.876 1.00 76.18 265 GLY A C 1
ATOM 2108 O O . GLY A 1 265 ? 13.628 -14.698 26.120 1.00 64.04 265 GLY A O 1
ATOM 2109 N N . GLY A 1 266 ? 14.361 -16.790 26.699 1.00 67.21 266 GLY A N 1
ATOM 2110 C CA . GLY A 1 266 ? 13.917 -17.506 25.485 1.00 69.18 266 GLY A CA 1
ATOM 2111 C C . GLY A 1 266 ? 12.419 -17.424 25.236 1.00 66.43 266 GLY A C 1
ATOM 2112 O O . GLY A 1 266 ? 11.629 -17.470 26.190 1.00 67.48 266 GLY A O 1
ATOM 2113 N N . LEU A 1 267 ? 12.025 -17.340 23.970 1.00 71.79 267 LEU A N 1
ATOM 2114 C CA . LEU A 1 267 ? 10.594 -17.356 23.592 1.00 71.52 267 LEU A CA 1
ATOM 2115 C C . LEU A 1 267 ? 10.052 -18.769 23.807 1.00 75.24 267 LEU A C 1
ATOM 2116 O O . LEU A 1 267 ? 10.768 -19.734 23.572 1.00 96.42 267 LEU A O 1
ATOM 2121 N N . MET A 1 268 ? 8.786 -18.843 24.227 1.00 82.96 268 MET A N 1
ATOM 2122 C CA . MET A 1 268 ? 8.115 -20.143 24.474 1.00 69.98 268 MET A CA 1
ATOM 2123 C C . MET A 1 268 ? 6.614 -19.848 24.552 1.00 77.02 268 MET A C 1
ATOM 2124 O O . MET A 1 268 ? 6.156 -19.504 25.659 1.00 96.71 268 MET A O 1
ATOM 2129 N N . TYR A 1 269 ? 5.874 -19.857 23.433 1.00 71.85 269 TYR A N 1
ATOM 2130 C CA . TYR A 1 269 ? 4.390 -19.631 23.418 1.00 102.61 269 TYR A CA 1
ATOM 2131 C C . TYR A 1 269 ? 4.026 -18.173 23.086 1.00 90.35 269 TYR A C 1
ATOM 2132 O O . TYR A 1 269 ? 3.323 -17.542 23.901 1.00 72.28 269 TYR A O 1
ATOM 2141 N N . GLU A 1 270 ? 4.477 -17.659 21.944 1.00 90.53 270 GLU A N 1
ATOM 2142 C CA . GLU A 1 270 ? 4.139 -16.315 21.417 1.00 94.59 270 GLU A CA 1
ATOM 2143 C C . GLU A 1 270 ? 2.621 -16.307 21.225 1.00 82.77 270 GLU A C 1
ATOM 2144 O O . GLU A 1 270 ? 2.161 -17.014 20.338 1.00 93.14 270 GLU A O 1
ATOM 2150 N N . GLY A 1 271 ? 1.896 -15.632 22.113 1.00 90.63 271 GLY A N 1
ATOM 2151 C CA . GLY A 1 271 ? 0.471 -15.280 21.991 1.00 95.97 271 GLY A CA 1
ATOM 2152 C C . GLY A 1 271 ? -0.393 -16.286 21.258 1.00 95.96 271 GLY A C 1
ATOM 2153 O O . GLY A 1 271 ? -0.624 -16.176 20.040 1.00 131.53 271 GLY A O 1
ATOM 2154 N N . SER A 1 272 ? -0.965 -17.210 21.991 1.00 101.88 272 SER A N 1
ATOM 2155 C CA . SER A 1 272 ? -2.022 -18.157 21.503 1.00 108.12 272 SER A CA 1
ATOM 2156 C C . SER A 1 272 ? -1.492 -19.174 20.489 1.00 98.99 272 SER A C 1
ATOM 2157 O O . SER A 1 272 ? -2.321 -19.798 19.885 1.00 84.42 272 SER A O 1
ATOM 2160 N N . ARG A 1 273 ? -0.169 -19.272 20.341 1.00 109.35 273 ARG A N 1
ATOM 2161 C CA . ARG A 1 273 ? 0.420 -20.310 19.460 1.00 96.15 273 ARG A CA 1
ATOM 2162 C C . ARG A 1 273 ? 0.443 -21.610 20.266 1.00 92.03 273 ARG A C 1
ATOM 2163 O O . ARG A 1 273 ? 0.888 -21.576 21.430 1.00 77.56 273 ARG A O 1
ATOM 2171 N N . ARG A 1 274 ? 0.017 -22.730 19.676 1.00 111.33 274 ARG A N 1
ATOM 2172 C CA . ARG A 1 274 ? -0.089 -23.999 20.452 1.00 117.66 274 ARG A CA 1
ATOM 2173 C C . ARG A 1 274 ? 1.295 -24.571 20.793 1.00 94.49 274 ARG A C 1
ATOM 2174 O O . ARG A 1 274 ? 1.381 -25.359 21.751 1.00 82.47 274 ARG A O 1
ATOM 2182 N N . GLU A 1 275 ? 2.331 -24.215 20.031 1.00 105.38 275 GLU A N 1
ATOM 2183 C CA . GLU A 1 275 ? 3.685 -24.808 20.264 1.00 104.77 275 GLU A CA 1
ATOM 2184 C C . GLU A 1 275 ? 4.624 -23.777 20.894 1.00 100.04 275 GLU A C 1
ATOM 2185 O O . GLU A 1 275 ? 4.667 -22.619 20.445 1.00 131.31 275 GLU A O 1
ATOM 2191 N N . PRO A 1 276 ? 5.444 -24.158 21.906 1.00 92.96 276 PRO A N 1
ATOM 2192 C CA . PRO A 1 276 ? 6.530 -23.300 22.403 1.00 100.25 276 PRO A CA 1
ATOM 2193 C C . PRO A 1 276 ? 7.738 -23.288 21.453 1.00 88.69 276 PRO A C 1
ATOM 2194 O O . PRO A 1 276 ? 7.897 -24.200 20.707 1.00 88.00 276 PRO A O 1
ATOM 2198 N N . VAL A 1 277 ? 8.562 -22.251 21.486 1.00 87.13 277 VAL A N 1
ATOM 2199 C CA . VAL A 1 277 ? 9.705 -22.138 20.534 1.00 82.23 277 VAL A CA 1
ATOM 2200 C C . VAL A 1 277 ? 10.942 -22.825 21.135 1.00 78.34 277 VAL A C 1
ATOM 2201 O O . VAL A 1 277 ? 11.552 -23.690 20.459 1.00 79.22 277 VAL A O 1
ATOM 2205 N N . THR A 1 278 ? 11.330 -22.440 22.340 1.00 66.08 278 THR A N 1
ATOM 2206 C CA . THR A 1 278 ? 12.356 -23.163 23.126 1.00 79.57 278 THR A CA 1
ATOM 2207 C C . THR A 1 278 ? 11.808 -23.427 24.539 1.00 86.94 278 THR A C 1
ATOM 2208 O O . THR A 1 278 ? 10.612 -23.197 24.799 1.00 76.11 278 THR A O 1
ATOM 2212 N N . SER A 1 279 ? 12.661 -23.950 25.413 1.00 88.88 279 SER A N 1
ATOM 2213 C CA . SER A 1 279 ? 12.357 -24.195 26.835 1.00 85.97 279 SER A CA 1
ATOM 2214 C C . SER A 1 279 ? 13.544 -23.663 27.621 1.00 85.62 279 SER A C 1
ATOM 2215 O O . SER A 1 279 ? 14.695 -23.697 27.105 1.00 81.63 279 SER A O 1
ATOM 2218 N N . ASN A 1 280 ? 13.245 -23.156 28.805 1.00 83.21 280 ASN A N 1
ATOM 2219 C CA . ASN A 1 280 ? 14.230 -22.542 29.710 1.00 83.60 280 ASN A CA 1
ATOM 2220 C C . ASN A 1 280 ? 14.316 -23.406 30.961 1.00 83.80 280 ASN A C 1
ATOM 2221 O O . ASN A 1 280 ? 14.984 -22.986 31.906 1.00 78.64 280 ASN A O 1
ATOM 2226 N N . ARG A 1 281 ? 13.680 -24.582 30.967 1.00 100.70 281 ARG A N 1
ATOM 2227 C CA . ARG A 1 281 ? 13.826 -25.528 32.103 1.00 95.89 281 ARG A CA 1
ATOM 2228 C C . ARG A 1 281 ? 15.314 -25.577 32.385 1.00 73.88 281 ARG A C 1
ATOM 2229 O O . ARG A 1 281 ? 16.114 -25.581 31.448 1.00 65.03 281 ARG A O 1
ATOM 2237 N N . PRO A 1 282 ? 15.724 -25.540 33.669 1.00 69.14 282 PRO A N 1
ATOM 2238 C CA . PRO A 1 282 ? 14.798 -25.542 34.817 1.00 76.27 282 PRO A CA 1
ATOM 2239 C C . PRO A 1 282 ? 13.936 -24.312 35.130 1.00 79.59 282 PRO A C 1
ATOM 2240 O O . PRO A 1 282 ? 13.008 -24.428 35.924 1.00 85.70 282 PRO A O 1
ATOM 2244 N N . LEU A 1 283 ? 14.288 -23.174 34.539 1.00 78.83 283 LEU A N 1
ATOM 2245 C CA . LEU A 1 283 ? 13.705 -21.857 34.889 1.00 79.48 283 LEU A CA 1
ATOM 2246 C C . LEU A 1 283 ? 12.253 -21.805 34.432 1.00 75.66 283 LEU A C 1
ATOM 2247 O O . LEU A 1 283 ? 11.944 -22.338 33.297 1.00 59.27 283 LEU A O 1
ATOM 2252 N N . ARG A 1 284 ? 11.440 -21.109 35.234 1.00 68.59 284 ARG A N 1
ATOM 2253 C CA . ARG A 1 284 ? 9.990 -20.961 34.936 1.00 74.52 284 ARG A CA 1
ATOM 2254 C C . ARG A 1 284 ? 9.782 -20.013 33.756 1.00 66.12 284 ARG A C 1
ATOM 2255 O O . ARG A 1 284 ? 10.364 -18.946 33.771 1.00 75.00 284 ARG A O 1
ATOM 2263 N N . ALA A 1 285 ? 8.946 -20.403 32.797 1.00 75.07 285 ALA A N 1
ATOM 2264 C CA . ALA A 1 285 ? 8.425 -19.545 31.711 1.00 78.72 285 ALA A CA 1
ATOM 2265 C C . ALA A 1 285 ? 9.588 -19.083 30.816 1.00 82.67 285 ALA A C 1
ATOM 2266 O O . ALA A 1 285 ? 10.512 -19.938 30.539 1.00 82.43 285 ALA A O 1
ATOM 2268 N N . GLY A 1 286 ? 9.541 -17.810 30.380 1.00 77.89 286 GLY A N 1
ATOM 2269 C CA . GLY A 1 286 ? 10.438 -17.224 29.362 1.00 79.43 286 GLY A CA 1
ATOM 2270 C C . GLY A 1 286 ? 10.022 -15.812 28.982 1.00 72.87 286 GLY A C 1
ATOM 2271 O O . GLY A 1 286 ? 9.367 -15.154 29.818 1.00 66.86 286 GLY A O 1
ATOM 2272 N N . LYS A 1 287 ? 10.354 -15.392 27.750 1.00 73.90 287 LYS A N 1
ATOM 2273 C CA . LYS A 1 287 ? 10.284 -13.985 27.270 1.00 71.93 287 LYS A CA 1
ATOM 2274 C C . LYS A 1 287 ? 8.909 -13.479 27.625 1.00 68.75 287 LYS A C 1
ATOM 2275 O O . LYS A 1 287 ? 7.972 -14.221 27.365 1.00 77.29 287 LYS A O 1
ATOM 2281 N N . GLY A 1 288 ? 8.816 -12.290 28.198 1.00 65.35 288 GLY A N 1
ATOM 2282 C CA . GLY A 1 288 ? 7.516 -11.650 28.460 1.00 69.10 288 GLY A CA 1
ATOM 2283 C C . GLY A 1 288 ? 7.048 -11.852 29.890 1.00 69.04 288 GLY A C 1
ATOM 2284 O O . GLY A 1 288 ? 6.011 -11.244 30.254 1.00 72.90 288 GLY A O 1
ATOM 2285 N N . HIS A 1 289 ? 7.800 -12.614 30.692 1.00 66.42 289 HIS A N 1
ATOM 2286 C CA . HIS A 1 289 ? 7.444 -12.936 32.100 1.00 68.35 289 HIS A CA 1
ATOM 2287 C C . HIS A 1 289 ? 8.524 -12.465 33.068 1.00 61.93 289 HIS A C 1
ATOM 2288 O O . HIS A 1 289 ? 9.705 -12.458 32.669 1.00 60.55 289 HIS A O 1
ATOM 2295 N N . LEU A 1 290 ? 8.147 -12.162 34.312 1.00 58.51 290 LEU A N 1
ATOM 2296 C CA . LEU A 1 290 ? 9.142 -11.722 35.326 1.00 65.79 290 LEU A CA 1
ATOM 2297 C C . LEU A 1 290 ? 9.758 -12.922 36.061 1.00 66.46 290 LEU A C 1
ATOM 2298 O O . LEU A 1 290 ? 10.669 -12.722 36.890 1.00 64.98 290 LEU A O 1
ATOM 2303 N N . TYR A 1 291 ? 9.319 -14.140 35.770 1.00 71.81 291 TYR A N 1
ATOM 2304 C CA . TYR A 1 291 ? 9.970 -15.363 36.300 1.00 67.62 291 TYR A CA 1
ATOM 2305 C C . TYR A 1 291 ? 11.342 -15.454 35.627 1.00 66.68 291 TYR A C 1
ATOM 2306 O O . TYR A 1 291 ? 11.518 -14.876 34.539 1.00 74.76 291 TYR A O 1
ATOM 2315 N N . GLU A 1 292 ? 12.266 -16.183 36.252 1.00 69.53 292 GLU A N 1
ATOM 2316 C CA . GLU A 1 292 ? 13.697 -16.295 35.862 1.00 63.03 292 GLU A CA 1
ATOM 2317 C C . GLU A 1 292 ? 13.806 -16.695 34.384 1.00 62.71 292 GLU A C 1
ATOM 2318 O O . GLU A 1 292 ? 14.798 -16.328 33.753 1.00 69.56 292 GLU A O 1
ATOM 2324 N N . GLY A 1 293 ? 12.810 -17.360 33.806 1.00 61.03 293 GLY A N 1
ATOM 2325 C CA . GLY A 1 293 ? 12.893 -17.790 32.396 1.00 69.92 293 GLY A CA 1
ATOM 2326 C C . GLY A 1 293 ? 13.062 -16.614 31.445 1.00 72.70 293 GLY A C 1
ATOM 2327 O O . GLY A 1 293 ? 13.750 -16.785 30.363 1.00 80.11 293 GLY A O 1
ATOM 2328 N N . GLY A 1 294 ? 12.477 -15.477 31.845 1.00 67.47 294 GLY A N 1
ATOM 2329 C CA . GLY A 1 294 ? 12.307 -14.275 31.015 1.00 70.85 294 GLY A CA 1
ATOM 2330 C C . GLY A 1 294 ? 13.366 -13.234 31.301 1.00 70.80 294 GLY A C 1
ATOM 2331 O O . GLY A 1 294 ? 13.436 -12.280 30.550 1.00 81.15 294 GLY A O 1
ATOM 2332 N N . VAL A 1 295 ? 14.185 -13.413 32.328 1.00 65.39 295 VAL A N 1
ATOM 2333 C CA . VAL A 1 295 ? 15.103 -12.342 32.801 1.00 65.15 295 VAL A CA 1
ATOM 2334 C C . VAL A 1 295 ? 16.526 -12.879 32.961 1.00 67.80 295 VAL A C 1
ATOM 2335 O O . VAL A 1 295 ? 17.457 -12.095 32.833 1.00 79.20 295 VAL A O 1
ATOM 2339 N N . ARG A 1 296 ? 16.708 -14.172 33.200 1.00 72.47 296 ARG A N 1
ATOM 2340 C CA . ARG A 1 296 ? 18.062 -14.755 33.345 1.00 74.82 296 ARG A CA 1
ATOM 2341 C C . ARG A 1 296 ? 18.518 -15.095 31.942 1.00 69.40 296 ARG A C 1
ATOM 2342 O O . ARG A 1 296 ? 17.715 -15.776 31.171 1.00 67.52 296 ARG A O 1
ATOM 2350 N N . VAL A 1 297 ? 19.732 -14.626 31.647 1.00 66.77 297 VAL A N 1
ATOM 2351 C CA . VAL A 1 297 ? 20.339 -14.707 30.294 1.00 65.38 297 VAL A CA 1
ATOM 2352 C C . VAL A 1 297 ? 21.778 -15.192 30.402 1.00 62.93 297 VAL A C 1
ATOM 2353 O O . VAL A 1 297 ? 22.403 -15.208 31.490 1.00 64.81 297 VAL A O 1
ATOM 2357 N N . PRO A 1 298 ? 22.310 -15.633 29.238 1.00 58.80 298 PRO A N 1
ATOM 2358 C CA . PRO A 1 298 ? 23.726 -15.938 29.096 1.00 56.59 298 PRO A CA 1
ATOM 2359 C C . PRO A 1 298 ? 24.566 -14.680 29.271 1.00 59.89 298 PRO A C 1
ATOM 2360 O O . PRO A 1 298 ? 24.154 -13.616 28.875 1.00 65.82 298 PRO A O 1
ATOM 2364 N N . LEU A 1 299 ? 25.740 -14.829 29.843 1.00 61.77 299 LEU A N 1
ATOM 2365 C CA . LEU A 1 299 ? 26.700 -13.711 29.862 1.00 62.38 299 LEU A CA 1
ATOM 2366 C C . LEU A 1 299 ? 28.091 -14.310 29.911 1.00 66.10 299 LEU A C 1
ATOM 2367 O O . LEU A 1 299 ? 28.392 -15.007 30.894 1.00 65.50 299 LEU A O 1
ATOM 2372 N N . ILE A 1 300 ? 28.872 -14.053 28.869 1.00 67.18 300 ILE A N 1
ATOM 2373 C CA . ILE A 1 300 ? 30.289 -14.478 28.799 1.00 68.01 300 ILE A CA 1
ATOM 2374 C C . ILE A 1 300 ? 31.108 -13.236 28.500 1.00 64.72 300 ILE A C 1
ATOM 2375 O O . ILE A 1 300 ? 30.717 -12.493 27.618 1.00 75.78 300 ILE A O 1
ATOM 2380 N N . ILE A 1 301 ? 32.213 -13.059 29.201 1.00 62.29 301 ILE A N 1
ATOM 2381 C CA . ILE A 1 301 ? 33.131 -11.914 28.999 1.00 65.53 301 ILE A CA 1
ATOM 2382 C C . ILE A 1 301 ? 34.552 -12.441 28.823 1.00 69.57 301 ILE A C 1
ATOM 2383 O O . ILE A 1 301 ? 35.098 -13.009 29.793 1.00 69.54 301 ILE A O 1
ATOM 2388 N N . ARG A 1 302 ? 35.119 -12.254 27.630 1.00 69.13 302 ARG A N 1
ATOM 2389 C CA . ARG A 1 302 ? 36.550 -12.528 27.354 1.00 70.11 302 ARG A CA 1
ATOM 2390 C C . ARG A 1 302 ? 37.272 -11.187 27.512 1.00 68.68 302 ARG A C 1
ATOM 2391 O O . ARG A 1 302 ? 36.848 -10.196 26.913 1.00 73.10 302 ARG A O 1
ATOM 2399 N N . TRP A 1 303 ? 38.274 -11.149 28.376 1.00 69.94 303 TRP A N 1
ATOM 2400 C CA . TRP A 1 303 ? 39.136 -9.967 28.606 1.00 64.54 303 TRP A CA 1
ATOM 2401 C C . TRP A 1 303 ? 40.565 -10.481 28.695 1.00 74.34 303 TRP A C 1
ATOM 2402 O O . TRP A 1 303 ? 41.107 -10.685 29.784 1.00 71.87 303 TRP A O 1
ATOM 2413 N N . PRO A 1 304 ? 41.169 -10.793 27.526 1.00 77.70 304 PRO A N 1
ATOM 2414 C CA . PRO A 1 304 ? 42.439 -11.510 27.474 1.00 69.69 304 PRO A CA 1
ATOM 2415 C C . PRO A 1 304 ? 43.489 -10.831 28.350 1.00 73.04 304 PRO A C 1
ATOM 2416 O O . PRO A 1 304 ? 43.714 -9.640 28.177 1.00 74.36 304 PRO A O 1
ATOM 2420 N N . GLY A 1 305 ? 44.041 -11.607 29.284 1.00 71.13 305 GLY A N 1
ATOM 2421 C CA . GLY A 1 305 ? 45.141 -11.192 30.167 1.00 71.40 305 GLY A CA 1
ATOM 2422 C C . GLY A 1 305 ? 44.635 -10.591 31.464 1.00 77.76 305 GLY A C 1
ATOM 2423 O O . GLY A 1 305 ? 45.469 -10.163 32.254 1.00 89.77 305 GLY A O 1
ATOM 2424 N N . VAL A 1 306 ? 43.324 -10.527 31.690 1.00 82.54 306 VAL A N 1
ATOM 2425 C CA . VAL A 1 306 ? 42.769 -10.029 32.982 1.00 78.90 306 VAL A CA 1
ATOM 2426 C C . VAL A 1 306 ? 41.832 -11.093 33.546 1.00 79.14 306 VAL A C 1
ATOM 2427 O O . VAL A 1 306 ? 41.887 -11.379 34.749 1.00 94.94 306 VAL A O 1
ATOM 2431 N N . VAL A 1 307 ? 40.977 -11.631 32.697 1.00 77.18 307 VAL A N 1
ATOM 2432 C CA . VAL A 1 307 ? 40.025 -12.688 33.094 1.00 78.54 307 VAL A CA 1
ATOM 2433 C C . VAL A 1 307 ? 40.745 -13.997 32.854 1.00 85.39 307 VAL A C 1
ATOM 2434 O O . VAL A 1 307 ? 41.003 -14.294 31.666 1.00 89.42 307 VAL A O 1
ATOM 2438 N N . LYS A 1 308 ? 41.094 -14.690 33.943 1.00 87.29 308 LYS A N 1
ATOM 2439 C CA . LYS A 1 308 ? 41.560 -16.102 33.923 1.00 81.31 308 LYS A CA 1
ATOM 2440 C C . LYS A 1 308 ? 40.515 -16.934 33.198 1.00 75.77 308 LYS A C 1
ATOM 2441 O O . LYS A 1 308 ? 39.348 -16.971 33.584 1.00 67.32 308 LYS A O 1
ATOM 2447 N N . PRO A 1 309 ? 40.893 -17.571 32.075 1.00 77.44 309 PRO A N 1
ATOM 2448 C CA . PRO A 1 309 ? 39.936 -18.304 31.256 1.00 74.09 309 PRO A CA 1
ATOM 2449 C C . PRO A 1 309 ? 39.355 -19.519 31.978 1.00 74.24 309 PRO A C 1
ATOM 2450 O O . PRO A 1 309 ? 40.039 -20.107 32.786 1.00 74.32 309 PRO A O 1
ATOM 2454 N N . GLY A 1 310 ? 38.108 -19.843 31.640 1.00 83.36 310 GLY A N 1
ATOM 2455 C CA . GLY A 1 310 ? 37.394 -21.052 32.082 1.00 77.63 310 GLY A CA 1
ATOM 2456 C C . GLY A 1 310 ? 36.671 -20.818 33.384 1.00 78.92 310 GLY A C 1
ATOM 2457 O O . GLY A 1 310 ? 35.939 -21.735 33.774 1.00 97.67 310 GLY A O 1
ATOM 2458 N N . THR A 1 311 ? 36.835 -19.639 34.008 1.00 76.75 311 THR A N 1
ATOM 2459 C CA . THR A 1 311 ? 36.223 -19.287 35.322 1.00 76.68 311 THR A CA 1
ATOM 2460 C C . THR A 1 311 ? 34.720 -19.064 35.166 1.00 77.48 311 THR A C 1
ATOM 2461 O O . THR A 1 311 ? 34.255 -18.907 33.988 1.00 73.07 311 THR A O 1
ATOM 2465 N N . THR A 1 312 ? 33.978 -19.126 36.281 1.00 71.96 312 THR A N 1
ATOM 2466 C CA . THR A 1 312 ? 32.520 -18.811 36.298 1.00 79.19 312 THR A CA 1
ATOM 2467 C C . THR A 1 312 ? 32.246 -17.853 37.465 1.00 76.44 312 THR A C 1
ATOM 2468 O O . THR A 1 312 ? 33.188 -17.620 38.235 1.00 81.90 312 THR A O 1
ATOM 2472 N N . CYS A 1 313 ? 31.056 -17.234 37.504 1.00 71.70 313 CYS A N 1
ATOM 2473 C CA . CYS A 1 313 ? 30.662 -16.230 38.516 1.00 70.65 313 CYS A CA 1
ATOM 2474 C C . CYS A 1 313 ? 29.163 -16.363 38.801 1.00 78.43 313 CYS A C 1
ATOM 2475 O O . CYS A 1 313 ? 28.285 -16.174 37.884 1.00 71.06 313 CYS A O 1
ATOM 2478 N N . ASP A 1 314 ? 28.908 -16.629 40.078 1.00 88.47 314 ASP A N 1
ATOM 2479 C CA . ASP A 1 314 ? 27.574 -16.892 40.662 1.00 87.69 314 ASP A CA 1
ATOM 2480 C C . ASP A 1 314 ? 26.919 -15.584 41.101 1.00 85.07 314 ASP A C 1
ATOM 2481 O O . ASP A 1 314 ? 25.701 -15.634 41.382 1.00 78.26 314 ASP A O 1
ATOM 2486 N N . VAL A 1 315 ? 27.665 -14.470 41.146 1.00 77.85 315 VAL A N 1
ATOM 2487 C CA . VAL A 1 315 ? 27.131 -13.154 41.606 1.00 65.29 315 VAL A CA 1
ATOM 2488 C C . VAL A 1 315 ? 26.154 -12.640 40.556 1.00 73.27 315 VAL A C 1
ATOM 2489 O O . VAL A 1 315 ? 26.453 -12.747 39.345 1.00 65.78 315 VAL A O 1
ATOM 2493 N N . PRO A 1 316 ? 24.960 -12.131 40.997 1.00 73.66 316 PRO A N 1
ATOM 2494 C CA . PRO A 1 316 ? 23.958 -11.605 40.074 1.00 70.43 316 PRO A CA 1
ATOM 2495 C C . PRO A 1 316 ? 24.462 -10.301 39.415 1.00 72.63 316 PRO A C 1
ATOM 2496 O O . PRO A 1 316 ? 24.943 -9.408 40.108 1.00 66.30 316 PRO A O 1
ATOM 2500 N N . ALA A 1 317 ? 24.391 -10.289 38.081 1.00 69.77 317 ALA A N 1
ATOM 2501 C CA . ALA A 1 317 ? 24.719 -9.193 37.150 1.00 64.14 317 ALA A CA 1
ATOM 2502 C C . ALA A 1 317 ? 23.489 -8.861 36.305 1.00 65.95 317 ALA A C 1
ATOM 2503 O O . ALA A 1 317 ? 22.676 -9.762 36.003 1.00 65.27 317 ALA A O 1
ATOM 2505 N N . CYS A 1 318 ? 23.429 -7.620 35.842 1.00 64.50 318 CYS A N 1
ATOM 2506 C CA . CYS A 1 318 ? 22.308 -7.072 35.053 1.00 65.46 318 CYS A CA 1
ATOM 2507 C C . CYS A 1 318 ? 22.844 -6.241 33.881 1.00 66.18 318 CYS A C 1
ATOM 2508 O O . CYS A 1 318 ? 23.996 -5.785 33.930 1.00 69.97 318 CYS A O 1
ATOM 2511 N N . SER A 1 319 ? 22.006 -6.036 32.874 1.00 68.02 319 SER A N 1
ATOM 2512 C CA . SER A 1 319 ? 22.254 -5.149 31.714 1.00 67.40 319 SER A CA 1
ATOM 2513 C C . SER A 1 319 ? 22.768 -3.781 32.181 1.00 67.35 319 SER A C 1
ATOM 2514 O O . SER A 1 319 ? 23.653 -3.154 31.508 1.00 79.50 319 SER A O 1
ATOM 2517 N N . VAL A 1 320 ? 22.254 -3.279 33.291 1.00 59.57 320 VAL A N 1
ATOM 2518 C CA . VAL A 1 320 ? 22.689 -1.929 33.754 1.00 69.00 320 VAL A CA 1
ATOM 2519 C C . VAL A 1 320 ? 24.189 -1.867 34.070 1.00 64.47 320 VAL A C 1
ATOM 2520 O O . VAL A 1 320 ? 24.723 -0.764 34.174 1.00 69.65 320 VAL A O 1
ATOM 2524 N N . ASP A 1 321 ? 24.832 -2.995 34.299 1.00 66.77 321 ASP A N 1
ATOM 2525 C CA . ASP A 1 321 ? 26.234 -3.031 34.779 1.00 68.50 321 ASP A CA 1
ATOM 2526 C C . ASP A 1 321 ? 27.232 -2.831 33.631 1.00 71.18 321 ASP A C 1
ATOM 2527 O O . ASP A 1 321 ? 28.430 -2.604 33.938 1.00 63.18 321 ASP A O 1
ATOM 2532 N N . PHE A 1 322 ? 26.813 -2.920 32.364 1.00 72.88 322 PHE A N 1
ATOM 2533 C CA . PHE A 1 322 ? 27.798 -2.929 31.262 1.00 66.52 322 PHE A CA 1
ATOM 2534 C C . PHE A 1 322 ? 28.312 -1.523 31.088 1.00 68.49 322 PHE A C 1
ATOM 2535 O O . PHE A 1 322 ? 29.540 -1.385 30.865 1.00 68.10 322 PHE A O 1
ATOM 2543 N N . PHE A 1 323 ? 27.425 -0.530 31.193 1.00 67.37 323 PHE A N 1
ATOM 2544 C CA . PHE A 1 323 ? 27.879 0.874 30.994 1.00 70.64 323 PHE A CA 1
ATOM 2545 C C . PHE A 1 323 ? 29.077 1.115 31.912 1.00 61.05 323 PHE A C 1
ATOM 2546 O O . PHE A 1 323 ? 30.186 1.340 31.425 1.00 58.66 323 PHE A O 1
ATOM 2554 N N . PRO A 1 324 ? 28.919 1.058 33.253 1.00 59.20 324 PRO A N 1
ATOM 2555 C CA . PRO A 1 324 ? 29.980 1.487 34.155 1.00 64.55 324 PRO A CA 1
ATOM 2556 C C . PRO A 1 324 ? 31.157 0.517 34.103 1.00 60.56 324 PRO A C 1
ATOM 2557 O O . PRO A 1 324 ? 32.276 0.951 34.347 1.00 58.40 324 PRO A O 1
ATOM 2561 N N . THR A 1 325 ? 30.884 -0.743 33.776 1.00 56.69 325 THR A N 1
ATOM 2562 C CA . THR A 1 325 ? 31.967 -1.738 33.625 1.00 63.50 325 THR A CA 1
ATOM 2563 C C . THR A 1 325 ? 32.887 -1.220 32.518 1.00 62.65 325 THR A C 1
ATOM 2564 O O . THR A 1 325 ? 34.083 -1.016 32.772 1.00 70.25 325 THR A O 1
ATOM 2568 N N . ILE A 1 326 ? 32.327 -0.977 31.343 1.00 57.53 326 ILE A N 1
ATOM 2569 C CA . ILE A 1 326 ? 33.127 -0.512 30.188 1.00 56.33 326 ILE A CA 1
ATOM 2570 C C . ILE A 1 326 ? 33.795 0.811 30.560 1.00 58.32 326 ILE A C 1
ATOM 2571 O O . ILE A 1 326 ? 34.972 1.008 30.183 1.00 60.45 326 ILE A O 1
ATOM 2576 N N . GLU A 1 327 ? 33.050 1.724 31.164 1.00 59.46 327 GLU A N 1
ATOM 2577 C CA . GLU A 1 327 ? 33.596 3.055 31.505 1.00 69.36 327 GLU A CA 1
ATOM 2578 C C . GLU A 1 327 ? 34.897 2.844 32.258 1.00 64.71 327 GLU A C 1
ATOM 2579 O O . GLU A 1 327 ? 35.909 3.445 31.879 1.00 62.49 327 GLU A O 1
ATOM 2585 N N . GLU A 1 328 ? 34.854 1.999 33.277 1.00 71.35 328 GLU A N 1
ATOM 2586 C CA . GLU A 1 328 ? 36.035 1.730 34.129 1.00 74.54 328 GLU A CA 1
ATOM 2587 C C . GLU A 1 328 ? 37.100 0.959 33.343 1.00 62.82 328 GLU A C 1
ATOM 2588 O O . GLU A 1 328 ? 38.258 1.262 33.484 1.00 62.28 328 GLU A O 1
ATOM 2594 N N . MET A 1 329 ? 36.728 -0.009 32.529 1.00 64.02 329 MET A N 1
ATOM 2595 C CA . MET A 1 329 ? 37.695 -0.763 31.688 1.00 60.02 329 MET A CA 1
ATOM 2596 C C . MET A 1 329 ? 38.477 0.192 30.789 1.00 59.18 329 MET A C 1
ATOM 2597 O O . MET A 1 329 ? 39.540 -0.204 30.369 1.00 66.03 329 MET A O 1
ATOM 2602 N N . ALA A 1 330 ? 37.919 1.353 30.437 1.00 62.42 330 ALA A N 1
ATOM 2603 C CA . ALA A 1 330 ? 38.493 2.331 29.479 1.00 63.44 330 ALA A CA 1
ATOM 2604 C C . ALA A 1 330 ? 39.179 3.490 30.205 1.00 62.88 330 ALA A C 1
ATOM 2605 O O . ALA A 1 330 ? 39.549 4.460 29.534 1.00 66.21 330 ALA A O 1
ATOM 2607 N N . GLY A 1 331 ? 39.289 3.416 31.533 1.00 70.51 331 GLY A N 1
ATOM 2608 C CA . GLY A 1 331 ? 39.968 4.407 32.399 1.00 67.93 331 GLY A CA 1
ATOM 2609 C C . GLY A 1 331 ? 39.179 5.688 32.482 1.00 67.40 331 GLY A C 1
ATOM 2610 O O . GLY A 1 331 ? 39.730 6.730 32.200 1.00 88.32 331 GLY A O 1
ATOM 2611 N N . LEU A 1 332 ? 37.902 5.600 32.813 1.00 72.73 332 LEU A N 1
ATOM 2612 C CA . LEU A 1 332 ? 37.025 6.781 32.946 1.00 77.77 332 LEU A CA 1
ATOM 2613 C C . LEU A 1 332 ? 36.484 6.908 34.367 1.00 84.54 332 LEU A C 1
ATOM 2614 O O . LEU A 1 332 ? 36.059 5.877 34.983 1.00 92.20 332 LEU A O 1
ATOM 2619 N N . ARG A 1 333 ? 36.511 8.143 34.858 1.00 80.11 333 ARG A N 1
ATOM 2620 C CA . ARG A 1 333 ? 35.942 8.477 36.175 1.00 101.99 333 ARG A CA 1
ATOM 2621 C C . ARG A 1 333 ? 34.422 8.463 36.042 1.00 98.53 333 ARG A C 1
ATOM 2622 O O . ARG A 1 333 ? 33.916 9.071 35.100 1.00 96.74 333 ARG A O 1
ATOM 2630 N N . HIS A 1 334 ? 33.740 7.763 36.953 1.00 106.10 334 HIS A N 1
ATOM 2631 C CA . HIS A 1 334 ? 32.254 7.712 36.927 1.00 119.45 334 HIS A CA 1
ATOM 2632 C C . HIS A 1 334 ? 31.718 9.133 37.113 1.00 110.99 334 HIS A C 1
ATOM 2633 O O . HIS A 1 334 ? 32.036 9.752 38.147 1.00 94.71 334 HIS A O 1
ATOM 2640 N N . ASP A 1 335 ? 30.943 9.627 36.146 1.00 111.47 335 ASP A N 1
ATOM 2641 C CA . ASP A 1 335 ? 30.475 11.026 36.191 1.00 109.34 335 ASP A CA 1
ATOM 2642 C C . ASP A 1 335 ? 29.389 11.091 37.259 1.00 122.08 335 ASP A C 1
ATOM 2643 O O . ASP A 1 335 ? 28.413 10.344 37.159 1.00 127.28 335 ASP A O 1
ATOM 2648 N N . PRO A 1 336 ? 29.511 11.931 38.322 1.00 123.07 336 PRO A N 1
ATOM 2649 C CA . PRO A 1 336 ? 28.552 11.869 39.429 1.00 113.48 336 PRO A CA 1
ATOM 2650 C C . PRO A 1 336 ? 27.204 12.467 38.989 1.00 115.43 336 PRO A C 1
ATOM 2651 O O . PRO A 1 336 ? 26.211 12.145 39.585 1.00 110.99 336 PRO A O 1
ATOM 2655 N N . LYS A 1 337 ? 27.210 13.274 37.923 1.00 123.60 337 LYS A N 1
ATOM 2656 C CA . LYS A 1 337 ? 26.008 13.906 37.317 1.00 116.02 337 LYS A CA 1
ATOM 2657 C C . LYS A 1 337 ? 25.217 12.853 36.520 1.00 100.02 337 LYS A C 1
ATOM 2658 O O . LYS A 1 337 ? 24.109 13.158 36.148 1.00 91.25 337 LYS A O 1
ATOM 2664 N N . LEU A 1 338 ? 25.734 11.651 36.252 1.00 94.57 338 LEU A N 1
ATOM 2665 C CA . LEU A 1 338 ? 25.026 10.684 35.362 1.00 91.49 338 LEU A CA 1
ATOM 2666 C C . LEU A 1 338 ? 23.919 9.929 36.108 1.00 99.79 338 LEU A C 1
ATOM 2667 O O . LEU A 1 338 ? 22.869 9.635 35.476 1.00 103.09 338 LEU A O 1
ATOM 2672 N N . ALA A 1 339 ? 24.142 9.620 37.389 1.00 95.05 339 ALA A N 1
ATOM 2673 C CA . ALA A 1 339 ? 23.133 8.892 38.195 1.00 92.59 339 ALA A CA 1
ATOM 2674 C C . ALA A 1 339 ? 22.717 7.608 37.469 1.00 79.62 339 ALA A C 1
ATOM 2675 O O . ALA A 1 339 ? 21.552 7.525 37.031 1.00 60.66 339 ALA A O 1
ATOM 2677 N N . LEU A 1 340 ? 23.637 6.646 37.349 1.00 74.59 340 LEU A N 1
ATOM 2678 C CA . LEU A 1 340 ? 23.317 5.361 36.703 1.00 73.72 340 LEU A CA 1
ATOM 2679 C C . LEU A 1 340 ? 22.842 4.406 37.793 1.00 72.45 340 LEU A C 1
ATOM 2680 O O . LEU A 1 340 ? 22.980 4.744 38.984 1.00 70.19 340 LEU A O 1
ATOM 2685 N N . ASP A 1 341 ? 22.307 3.267 37.394 1.00 74.45 341 ASP A N 1
ATOM 2686 C CA . ASP A 1 341 ? 21.775 2.224 38.305 1.00 68.49 341 ASP A CA 1
ATOM 2687 C C . ASP A 1 341 ? 22.743 1.032 38.341 1.00 66.79 341 ASP A C 1
ATOM 2688 O O . ASP A 1 341 ? 22.681 0.291 39.293 1.00 77.01 341 ASP A O 1
ATOM 2693 N N . GLY A 1 342 ? 23.651 0.868 37.376 1.00 76.66 342 GLY A N 1
ATOM 2694 C CA . GLY A 1 342 ? 24.569 -0.289 37.342 1.00 66.64 342 GLY A CA 1
ATOM 2695 C C . GLY A 1 342 ? 25.760 -0.077 38.257 1.00 67.46 342 GLY A C 1
ATOM 2696 O O . GLY A 1 342 ? 25.963 1.069 38.699 1.00 65.80 342 GLY A O 1
ATOM 2697 N N . VAL A 1 343 ? 26.531 -1.127 38.540 1.00 61.56 343 VAL A N 1
ATOM 2698 C CA . VAL A 1 343 ? 27.915 -0.994 39.084 1.00 68.99 343 VAL A CA 1
ATOM 2699 C C . VAL A 1 343 ? 28.868 -1.720 38.136 1.00 73.87 343 VAL A C 1
ATOM 2700 O O . VAL A 1 343 ? 28.380 -2.537 37.294 1.00 63.10 34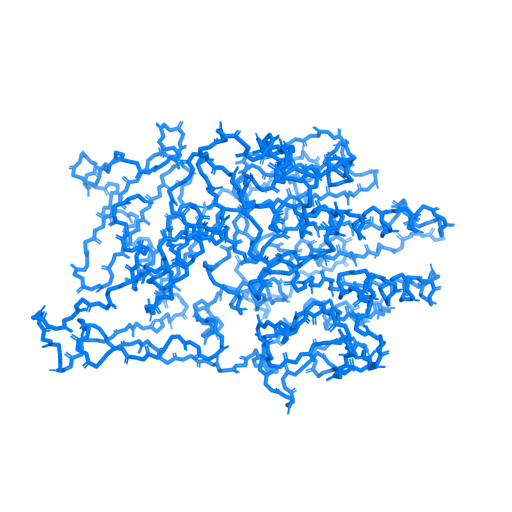3 VAL A O 1
ATOM 2704 N N . SER A 1 344 ? 30.168 -1.441 38.247 1.00 68.09 344 SER A N 1
ATOM 2705 C CA . SER A 1 344 ? 31.178 -2.126 37.403 1.00 65.61 344 SER A CA 1
ATOM 2706 C C . SER A 1 344 ? 31.387 -3.551 37.925 1.00 65.20 344 SER A C 1
ATOM 2707 O O . SER A 1 344 ? 31.467 -3.741 39.175 1.00 73.31 344 SER A O 1
ATOM 2710 N N . LEU A 1 345 ? 31.506 -4.487 36.990 1.00 62.52 345 LEU A N 1
ATOM 2711 C CA . LEU A 1 345 ? 31.850 -5.910 37.231 1.00 68.53 345 LEU A CA 1
ATOM 2712 C C . LEU A 1 345 ? 33.376 -6.146 37.252 1.00 72.30 345 LEU A C 1
ATOM 2713 O O . LEU A 1 345 ? 33.778 -7.295 37.488 1.00 76.31 345 LEU A O 1
ATOM 2718 N N . THR A 1 346 ? 34.226 -5.143 37.033 1.00 71.48 346 THR A N 1
ATOM 2719 C CA . THR A 1 346 ? 35.694 -5.376 36.998 1.00 75.80 346 THR A CA 1
ATOM 2720 C C . THR A 1 346 ? 36.171 -6.130 38.239 1.00 75.37 346 THR A C 1
ATOM 2721 O O . THR A 1 346 ? 37.066 -6.962 38.106 1.00 89.22 346 THR A O 1
ATOM 2725 N N . PRO A 1 347 ? 35.643 -5.892 39.466 1.00 73.22 347 PRO A N 1
ATOM 2726 C CA . PRO A 1 347 ? 36.088 -6.651 40.638 1.00 76.28 347 PRO A CA 1
ATOM 2727 C C . PRO A 1 347 ? 35.798 -8.154 40.479 1.00 70.77 347 PRO A C 1
ATOM 2728 O O . PRO A 1 347 ? 36.633 -8.939 40.852 1.00 75.06 347 PRO A O 1
ATOM 2732 N N . LEU A 1 348 ? 34.643 -8.515 39.915 1.00 64.70 348 LEU A N 1
ATOM 2733 C CA . LEU A 1 348 ? 34.271 -9.929 39.667 1.00 64.76 348 LEU A CA 1
ATOM 2734 C C . LEU A 1 348 ? 35.164 -10.507 38.567 1.00 71.28 348 LEU A C 1
ATOM 2735 O O . LEU A 1 348 ? 35.629 -11.623 38.756 1.00 75.58 348 LEU A O 1
ATOM 2740 N N . LEU A 1 349 ? 35.387 -9.775 37.471 1.00 74.71 349 LEU A N 1
ATOM 2741 C CA . LEU A 1 349 ? 36.182 -10.253 36.311 1.00 76.52 349 LEU A CA 1
ATOM 2742 C C . LEU A 1 349 ? 37.639 -10.481 36.738 1.00 85.72 349 LEU A C 1
ATOM 2743 O O . LEU A 1 349 ? 38.277 -11.488 36.270 1.00 82.71 349 LEU A O 1
ATOM 2748 N N . ARG A 1 350 ? 38.145 -9.614 37.620 1.00 81.81 350 ARG A N 1
ATOM 2749 C CA . ARG A 1 350 ? 39.523 -9.733 38.170 1.00 84.39 350 ARG A CA 1
ATOM 2750 C C . ARG A 1 350 ? 39.584 -10.773 39.295 1.00 86.83 350 ARG A C 1
ATOM 2751 O O . ARG A 1 350 ? 40.637 -10.851 39.940 1.00 87.32 350 ARG A O 1
ATOM 2759 N N . ARG A 1 351 ? 38.490 -11.490 39.567 1.00 90.21 351 ARG A N 1
ATOM 2760 C CA . ARG A 1 351 ? 38.343 -12.378 40.749 1.00 83.60 351 ARG A CA 1
ATOM 2761 C C . ARG A 1 351 ? 38.961 -11.694 41.981 1.00 78.04 351 ARG A C 1
ATOM 2762 O O . ARG A 1 351 ? 39.591 -12.360 42.749 1.00 91.14 351 ARG A O 1
ATOM 2770 N N . LYS A 1 352 ? 38.818 -10.385 42.146 1.00 90.30 352 LYS A N 1
ATOM 2771 C CA . LYS A 1 352 ? 39.191 -9.679 43.395 1.00 89.77 352 LYS A CA 1
ATOM 2772 C C . LYS A 1 352 ? 37.917 -9.403 44.186 1.00 100.73 352 LYS A C 1
ATOM 2773 O O . LYS A 1 352 ? 36.837 -9.917 43.815 1.00 113.22 352 LYS A O 1
ATOM 2779 N N . GLY A 1 353 ? 38.041 -8.677 45.285 1.00 91.45 353 GLY A N 1
ATOM 2780 C CA . GLY A 1 353 ? 36.879 -8.414 46.136 1.00 87.75 353 GLY A CA 1
ATOM 2781 C C . GLY A 1 353 ? 36.474 -6.986 45.949 1.00 87.79 353 GLY A C 1
ATOM 2782 O O . GLY A 1 353 ? 36.968 -6.351 45.023 1.00 93.78 353 GLY A O 1
ATOM 2783 N N . GLY A 1 354 ? 35.646 -6.494 46.850 1.00 99.24 354 GLY A N 1
ATOM 2784 C CA . GLY A 1 354 ? 35.226 -5.092 46.868 1.00 95.65 354 GLY A CA 1
ATOM 2785 C C . GLY A 1 354 ? 33.941 -4.878 46.098 1.00 86.98 354 GLY A C 1
ATOM 2786 O O . GLY A 1 354 ? 33.580 -3.722 45.989 1.00 100.98 354 GLY A O 1
ATOM 2787 N N . PHE A 1 355 ? 33.266 -5.927 45.614 1.00 78.97 355 PHE A N 1
ATOM 2788 C CA . PHE A 1 355 ? 31.970 -5.818 44.892 1.00 77.24 355 PHE A CA 1
ATOM 2789 C C . PHE A 1 355 ? 30.809 -5.809 45.888 1.00 78.93 355 PHE A C 1
ATOM 2790 O O . PHE A 1 355 ? 30.440 -6.870 46.370 1.00 82.24 355 PHE A O 1
ATOM 2798 N N . LYS A 1 356 ? 30.222 -4.642 46.157 1.00 96.91 356 LYS A N 1
ATOM 2799 C CA . LYS A 1 356 ? 29.216 -4.451 47.246 1.00 91.93 356 LYS A CA 1
ATOM 2800 C C . LYS A 1 356 ? 27.990 -5.297 46.888 1.00 86.82 356 LYS A C 1
ATOM 2801 O O . LYS A 1 356 ? 27.584 -5.415 45.718 1.00 88.80 356 LYS A O 1
ATOM 2807 N N . PRO A 1 357 ? 27.387 -5.947 47.906 1.00 83.62 357 PRO A N 1
ATOM 2808 C CA . PRO A 1 357 ? 26.234 -6.823 47.692 1.00 89.00 357 PRO A CA 1
ATOM 2809 C C . PRO A 1 357 ? 24.999 -5.915 47.568 1.00 87.87 357 PRO A C 1
ATOM 2810 O O . PRO A 1 357 ? 24.957 -4.868 48.198 1.00 74.48 357 PRO A O 1
ATOM 2814 N N . ARG A 1 358 ? 24.015 -6.286 46.761 1.00 80.19 358 ARG A N 1
ATOM 2815 C CA . ARG A 1 358 ? 22.962 -5.312 46.388 1.00 74.14 358 ARG A CA 1
ATOM 2816 C C . ARG A 1 358 ? 21.685 -6.018 45.979 1.00 67.68 358 ARG A C 1
ATOM 2817 O O . ARG A 1 358 ? 21.622 -7.227 46.051 1.00 71.81 358 ARG A O 1
ATOM 2825 N N . ALA A 1 359 ? 20.716 -5.259 45.517 1.00 63.40 359 ALA A N 1
ATOM 2826 C CA . ALA A 1 359 ? 19.439 -5.813 45.039 1.00 63.24 359 ALA A CA 1
ATOM 2827 C C . ALA A 1 359 ? 19.285 -5.546 43.546 1.00 60.17 359 ALA A C 1
ATOM 2828 O O . ALA A 1 359 ? 19.792 -4.545 43.046 1.00 66.53 359 ALA A O 1
ATOM 2830 N N . LEU A 1 360 ? 18.586 -6.403 42.831 1.00 58.25 360 LEU A N 1
ATOM 2831 C CA . LEU A 1 360 ? 18.218 -6.050 41.447 1.00 64.11 360 LEU A CA 1
ATOM 2832 C C . LEU A 1 360 ? 16.718 -5.777 41.412 1.00 68.28 360 LEU A C 1
ATOM 2833 O O . LEU A 1 360 ? 15.954 -6.334 42.217 1.00 61.75 360 LEU A O 1
ATOM 2838 N N . TYR A 1 361 ? 16.340 -4.886 40.516 1.00 71.13 361 TYR A N 1
ATOM 2839 C CA . TYR A 1 361 ? 14.954 -4.427 40.386 1.00 61.63 361 TYR A CA 1
ATOM 2840 C C . TYR A 1 361 ? 14.516 -4.654 38.946 1.00 63.58 361 TYR A C 1
ATOM 2841 O O . TYR A 1 361 ? 15.366 -4.621 37.976 1.00 71.11 361 TYR A O 1
ATOM 2850 N N . TRP A 1 362 ? 13.234 -4.995 38.868 1.00 58.83 362 TRP A N 1
ATOM 2851 C CA . TRP A 1 362 ? 12.416 -5.079 37.639 1.00 59.96 362 TRP A CA 1
ATOM 2852 C C . TRP A 1 362 ? 11.127 -4.289 37.858 1.00 62.56 362 TRP A C 1
ATOM 2853 O O . TRP A 1 362 ? 10.678 -4.191 39.018 1.00 58.12 362 TRP A O 1
ATOM 2864 N N . HIS A 1 363 ? 10.587 -3.724 36.779 1.00 61.69 363 HIS A N 1
ATOM 2865 C CA . HIS A 1 363 ? 9.268 -3.052 36.767 1.00 59.74 363 HIS A CA 1
ATOM 2866 C C . HIS A 1 363 ? 8.684 -3.109 35.357 1.00 59.99 363 HIS A C 1
ATOM 2867 O O . HIS A 1 363 ? 9.224 -2.464 34.464 1.00 62.99 363 HIS A O 1
ATOM 2874 N N . TYR A 1 364 ? 7.627 -3.896 35.168 1.00 67.86 364 TYR A N 1
ATOM 2875 C CA . TYR A 1 364 ? 7.011 -4.176 33.845 1.00 66.08 364 TYR A CA 1
ATOM 2876 C C . TYR A 1 364 ? 5.518 -3.873 33.932 1.00 62.56 364 TYR A C 1
ATOM 2877 O O . TYR A 1 364 ? 4.730 -4.788 34.099 1.00 69.30 364 TYR A O 1
ATOM 2886 N N . PRO A 1 365 ? 5.082 -2.591 33.871 1.00 68.11 365 PRO A N 1
ATOM 2887 C CA . PRO A 1 365 ? 3.669 -2.233 34.020 1.00 67.96 365 PRO A CA 1
ATOM 2888 C C . PRO A 1 365 ? 2.910 -2.401 32.702 1.00 61.08 365 PRO A C 1
ATOM 2889 O O . PRO A 1 365 ? 2.294 -1.458 32.265 1.00 55.50 365 PRO A O 1
ATOM 2893 N N . HIS A 1 366 ? 2.985 -3.596 32.119 1.00 59.41 366 HIS A N 1
ATOM 2894 C CA . HIS A 1 366 ? 2.390 -3.907 30.802 1.00 62.11 366 HIS A CA 1
ATOM 2895 C C . HIS A 1 366 ? 1.873 -5.345 30.777 1.00 66.56 366 HIS A C 1
ATOM 2896 O O . HIS A 1 366 ? 2.284 -6.167 31.621 1.00 71.74 366 HIS A O 1
ATOM 2903 N N . TYR A 1 367 ? 0.992 -5.639 29.830 1.00 68.15 367 TYR A N 1
ATOM 2904 C CA . TYR A 1 367 ? 0.685 -7.020 29.395 1.00 66.28 367 TYR A CA 1
ATOM 2905 C C . TYR A 1 367 ? 1.636 -7.363 28.259 1.00 65.34 367 TYR A C 1
ATOM 2906 O O . TYR A 1 367 ? 1.733 -6.527 27.347 1.00 71.81 367 TYR A O 1
ATOM 2915 N N . SER A 1 368 ? 2.312 -8.512 28.325 1.00 68.25 368 SER A N 1
ATOM 2916 C CA . SER A 1 368 ? 3.235 -8.997 27.261 1.00 76.52 368 SER A CA 1
ATOM 2917 C C . SER A 1 368 ? 2.475 -9.881 26.273 1.00 73.16 368 SER A C 1
ATOM 2918 O O . SER A 1 368 ? 1.349 -10.359 26.609 1.00 71.96 368 SER A O 1
ATOM 2921 N N . ASN A 1 369 ? 3.098 -10.140 25.125 1.00 64.89 369 ASN A N 1
ATOM 2922 C CA . ASN A 1 369 ? 2.473 -10.999 24.094 1.00 66.44 369 ASN A CA 1
ATOM 2923 C C . ASN A 1 369 ? 2.674 -12.461 24.458 1.00 66.01 369 ASN A C 1
ATOM 2924 O O . ASN A 1 369 ? 2.116 -13.293 23.766 1.00 82.89 369 ASN A O 1
ATOM 2929 N N . GLN A 1 370 ? 3.409 -12.770 25.518 1.00 71.97 370 GLN A N 1
ATOM 2930 C CA . GLN A 1 370 ? 3.886 -14.155 25.755 1.00 82.54 370 GLN A CA 1
ATOM 2931 C C . GLN A 1 370 ? 3.221 -14.724 27.019 1.00 80.62 370 GLN A C 1
ATOM 2932 O O . GLN A 1 370 ? 3.736 -15.740 27.563 1.00 85.50 370 GLN A O 1
ATOM 2938 N N . GLY A 1 371 ? 2.139 -14.085 27.479 1.00 77.83 371 GLY A N 1
ATOM 2939 C CA . GLY A 1 371 ? 1.421 -14.553 28.682 1.00 86.01 371 GLY A CA 1
ATOM 2940 C C . GLY A 1 371 ? 1.765 -13.729 29.911 1.00 78.49 371 GLY A C 1
ATOM 2941 O O . GLY A 1 371 ? 1.179 -14.000 30.978 1.00 93.26 371 GLY A O 1
ATOM 2942 N N . GLY A 1 372 ? 2.676 -12.758 29.778 1.00 71.00 372 GLY A N 1
ATOM 2943 C CA . GLY A 1 372 ? 3.120 -11.958 30.937 1.00 71.01 372 GLY A CA 1
ATOM 2944 C C . GLY A 1 372 ? 2.078 -10.948 31.389 1.00 68.60 372 GLY A C 1
ATOM 2945 O O . GLY A 1 372 ? 1.242 -10.549 30.552 1.00 77.64 372 GLY A O 1
ATOM 2946 N N . VAL A 1 373 ? 2.130 -10.541 32.663 1.00 68.32 373 VAL A N 1
ATOM 2947 C CA . VAL A 1 373 ? 1.142 -9.566 33.218 1.00 71.09 373 VAL A CA 1
ATOM 2948 C C . VAL A 1 373 ? 1.890 -8.481 34.001 1.00 64.55 373 VAL A C 1
ATOM 2949 O O . VAL A 1 373 ? 3.040 -8.733 34.411 1.00 64.55 373 VAL A O 1
ATOM 2953 N N . PRO A 1 374 ? 1.295 -7.288 34.225 1.00 56.47 374 PRO A N 1
ATOM 2954 C CA . PRO A 1 374 ? 1.966 -6.199 34.912 1.00 57.80 374 PRO A CA 1
ATOM 2955 C C . PRO A 1 374 ? 2.390 -6.632 36.310 1.00 58.76 374 PRO A C 1
ATOM 2956 O O . PRO A 1 374 ? 1.535 -7.155 37.076 1.00 66.89 374 PRO A O 1
ATOM 2960 N N . GLY A 1 375 ? 3.672 -6.389 36.584 1.00 59.54 375 GLY A N 1
ATOM 2961 C CA . GLY A 1 375 ? 4.317 -6.680 37.867 1.00 61.01 375 GLY A CA 1
ATOM 2962 C C . GLY A 1 375 ? 5.677 -6.041 37.952 1.00 59.25 375 GLY A C 1
ATOM 2963 O O . GLY A 1 375 ? 6.102 -5.412 36.997 1.00 61.98 375 GLY A O 1
ATOM 2964 N N . GLY A 1 376 ? 6.303 -6.179 39.108 1.00 64.97 376 GLY A N 1
ATOM 2965 C CA . GLY A 1 376 ? 7.701 -5.805 39.362 1.00 69.37 376 GLY A CA 1
ATOM 2966 C C . GLY A 1 376 ? 8.392 -6.922 40.104 1.00 66.17 376 GLY A C 1
ATOM 2967 O O . GLY A 1 376 ? 7.744 -7.944 40.387 1.00 69.16 376 GLY A O 1
ATOM 2968 N N . ALA A 1 377 ? 9.662 -6.754 40.420 1.00 64.62 377 ALA A N 1
ATOM 2969 C CA . ALA A 1 377 ? 10.379 -7.783 41.183 1.00 63.85 377 ALA A CA 1
ATOM 2970 C C . ALA A 1 377 ? 11.666 -7.218 41.759 1.00 60.07 377 ALA A C 1
ATOM 2971 O O . ALA A 1 377 ? 12.234 -6.240 41.228 1.00 65.81 377 ALA A O 1
ATOM 2973 N N . ILE A 1 378 ? 12.102 -7.870 42.818 1.00 55.14 378 ILE A N 1
ATOM 2974 C CA . ILE A 1 378 ? 13.377 -7.560 43.495 1.00 59.72 378 ILE A CA 1
ATOM 2975 C C . ILE A 1 378 ? 14.053 -8.887 43.757 1.00 58.48 378 ILE A C 1
ATOM 2976 O O . ILE A 1 378 ? 13.365 -9.849 44.003 1.00 62.90 378 ILE A O 1
ATOM 2981 N N . ARG A 1 379 ? 15.358 -8.923 43.602 1.00 64.88 379 ARG A N 1
ATOM 2982 C CA . ARG A 1 379 ? 16.192 -10.094 43.935 1.00 65.23 379 ARG A CA 1
ATOM 2983 C C . ARG A 1 379 ? 17.236 -9.578 44.918 1.00 68.11 379 ARG A C 1
ATOM 2984 O O . ARG A 1 379 ? 17.956 -8.618 44.576 1.00 75.32 379 ARG A O 1
ATOM 2992 N N . GLU A 1 380 ? 17.254 -10.124 46.125 1.00 68.98 380 GLU A N 1
ATOM 2993 C CA . GLU A 1 380 ? 18.293 -9.776 47.111 1.00 71.91 380 GLU A CA 1
ATOM 2994 C C . GLU A 1 380 ? 18.937 -11.070 47.600 1.00 73.95 380 GLU A C 1
ATOM 2995 O O . GLU A 1 380 ? 18.212 -11.886 48.148 1.00 74.70 380 GLU A O 1
ATOM 3001 N N . GLY A 1 381 ? 20.249 -11.226 47.387 1.00 72.62 381 GLY A N 1
ATO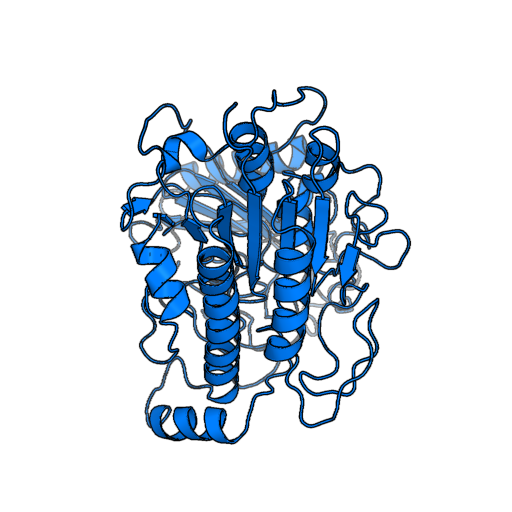M 3002 C CA . GLY A 1 381 ? 20.993 -12.463 47.662 1.00 75.72 381 GLY A CA 1
ATOM 3003 C C . GLY A 1 381 ? 20.347 -13.620 46.946 1.00 76.77 381 GLY A C 1
ATOM 3004 O O . GLY A 1 381 ? 20.526 -13.722 45.734 1.00 88.99 381 GLY A O 1
ATOM 3005 N N . ASN A 1 382 ? 19.591 -14.441 47.665 1.00 77.99 382 ASN A N 1
ATOM 3006 C CA . ASN A 1 382 ? 19.053 -15.722 47.136 1.00 83.61 382 ASN A CA 1
ATOM 3007 C C . ASN A 1 382 ? 17.544 -15.681 46.949 1.00 79.32 382 ASN A C 1
ATOM 3008 O O . ASN A 1 382 ? 17.027 -16.573 46.247 1.00 65.08 382 ASN A O 1
ATOM 3013 N N . LEU A 1 383 ? 16.890 -14.703 47.564 1.00 80.11 383 LEU A N 1
ATOM 3014 C CA . LEU A 1 383 ? 15.419 -14.570 47.553 1.00 75.55 383 LEU A CA 1
ATOM 3015 C C . LEU A 1 383 ? 15.006 -13.682 46.398 1.00 70.02 383 LEU A C 1
ATOM 3016 O O . LEU A 1 383 ? 15.755 -12.791 46.024 1.00 78.04 383 LEU A O 1
ATOM 3021 N N . LYS A 1 384 ? 13.837 -13.954 45.868 1.00 65.44 384 LYS A N 1
ATOM 3022 C CA . LYS A 1 384 ? 13.258 -13.149 44.792 1.00 66.71 384 LYS A CA 1
ATOM 3023 C C . LYS A 1 384 ? 11.763 -13.010 45.053 1.00 65.40 384 LYS A C 1
ATOM 3024 O O . LYS A 1 384 ? 11.073 -14.036 45.194 1.00 75.21 384 LYS A O 1
ATOM 3030 N N . LEU A 1 385 ? 11.298 -11.772 45.084 1.00 62.43 385 LEU A N 1
ATOM 3031 C CA . LEU A 1 385 ? 9.872 -11.435 45.234 1.00 63.76 385 LEU A CA 1
ATOM 3032 C C . LEU A 1 385 ? 9.342 -10.872 43.912 1.00 60.66 385 LEU A C 1
ATOM 3033 O O . LEU A 1 385 ? 9.979 -10.012 43.314 1.00 62.56 385 LEU A O 1
ATOM 3038 N N . ILE A 1 386 ? 8.202 -11.367 43.473 1.00 60.48 386 ILE A N 1
ATOM 3039 C CA . ILE A 1 386 ? 7.455 -10.789 42.334 1.00 58.94 386 ILE A CA 1
ATOM 3040 C C . ILE A 1 386 ? 6.157 -10.188 42.870 1.00 61.55 386 ILE A C 1
ATOM 3041 O O . ILE A 1 386 ? 5.465 -10.860 43.636 1.00 70.47 386 ILE A O 1
ATOM 3046 N N . GLU A 1 387 ? 5.855 -8.953 42.492 1.00 63.68 387 GLU A N 1
ATOM 3047 C CA . GLU A 1 387 ? 4.596 -8.258 42.852 1.00 63.94 387 GLU A CA 1
ATOM 3048 C C . GLU A 1 387 ? 3.756 -8.225 41.590 1.00 60.63 387 GLU A C 1
ATOM 3049 O O . GLU A 1 387 ? 4.265 -7.809 40.570 1.00 69.65 387 GLU A O 1
ATOM 3055 N N . PHE A 1 388 ? 2.516 -8.663 41.665 1.00 67.65 388 PHE A N 1
ATOM 3056 C CA . PHE A 1 388 ? 1.581 -8.670 40.516 1.00 69.81 388 PHE A CA 1
ATOM 3057 C C . PHE A 1 388 ? 0.650 -7.485 40.679 1.00 72.59 388 PHE A C 1
ATOM 3058 O O . PHE A 1 388 ? 0.039 -7.362 41.740 1.00 70.82 388 PHE A O 1
ATOM 3066 N N . TYR A 1 389 ? 0.596 -6.612 39.689 1.00 79.15 389 TYR A N 1
ATOM 3067 C CA . TYR A 1 389 ? 0.032 -5.260 39.897 1.00 74.36 389 TYR A CA 1
ATOM 3068 C C . TYR A 1 389 ? -1.486 -5.333 39.827 1.00 72.92 389 TYR A C 1
ATOM 3069 O O . TYR A 1 389 ? -2.112 -4.408 40.396 1.00 68.97 389 TYR A O 1
ATOM 3078 N N . GLU A 1 390 ? -2.039 -6.375 39.186 1.00 70.37 390 GLU A N 1
ATOM 3079 C CA . GLU A 1 390 ? -3.515 -6.505 39.024 1.00 71.70 390 GLU A CA 1
ATOM 3080 C C . GLU A 1 390 ? -4.206 -6.548 40.398 1.00 72.55 390 GLU A C 1
ATOM 3081 O O . GLU A 1 390 ? -5.207 -5.848 40.565 1.00 75.40 390 GLU A O 1
ATOM 3087 N N . ASP A 1 391 ? -3.679 -7.327 41.347 1.00 79.73 391 ASP A N 1
ATOM 3088 C CA . ASP A 1 391 ? -4.323 -7.632 42.653 1.00 78.92 391 ASP A CA 1
ATOM 3089 C C . ASP A 1 391 ? -3.332 -7.422 43.805 1.00 70.71 391 ASP A C 1
ATOM 3090 O O . ASP A 1 391 ? -3.611 -7.822 44.902 1.00 70.40 391 ASP A O 1
ATOM 3095 N N . SER A 1 392 ? -2.165 -6.860 43.566 1.00 75.68 392 SER A N 1
ATOM 3096 C CA . SER A 1 392 ? -1.161 -6.579 44.622 1.00 74.66 392 SER A CA 1
ATOM 3097 C C . SER A 1 392 ? -0.599 -7.842 45.304 1.00 69.96 392 SER A C 1
ATOM 3098 O O . SER A 1 392 ? 0.191 -7.652 46.240 1.00 56.63 392 SER A O 1
ATOM 3101 N N . HIS A 1 393 ? -0.885 -9.068 44.844 1.00 68.26 393 HIS A N 1
ATOM 3102 C CA . HIS A 1 393 ? -0.381 -10.298 45.522 1.00 70.79 393 HIS A CA 1
ATOM 3103 C C . HIS A 1 393 ? 1.104 -10.465 45.216 1.00 66.33 393 HIS A C 1
ATOM 3104 O O . HIS A 1 393 ? 1.568 -9.934 44.191 1.00 63.76 393 HIS A O 1
ATOM 3111 N N . VAL A 1 394 ? 1.831 -11.133 46.107 1.00 65.27 394 VAL A N 1
ATOM 3112 C CA . VAL A 1 394 ? 3.297 -11.320 45.936 1.00 66.18 394 VAL A CA 1
ATOM 3113 C C . VAL A 1 394 ? 3.637 -12.807 46.015 1.00 66.89 394 VAL A C 1
ATOM 3114 O O . VAL A 1 394 ? 2.966 -13.566 46.695 1.00 74.70 394 VAL A O 1
ATOM 3118 N N . GLU A 1 395 ? 4.648 -13.194 45.266 1.00 68.82 395 GLU A N 1
ATOM 3119 C CA . GLU A 1 395 ? 5.247 -14.535 45.322 1.00 68.98 395 GLU A CA 1
ATOM 3120 C C . GLU A 1 395 ? 6.695 -14.318 45.711 1.00 69.20 395 GLU A C 1
ATOM 3121 O O . GLU A 1 395 ? 7.264 -13.304 45.307 1.00 78.06 395 GLU A O 1
ATOM 3127 N N . LEU A 1 396 ? 7.235 -15.246 46.482 1.00 70.02 396 LEU A N 1
ATOM 3128 C CA . LEU A 1 396 ? 8.621 -15.212 46.980 1.00 62.56 396 LEU A CA 1
ATOM 3129 C C . LEU A 1 396 ? 9.214 -16.598 46.778 1.00 62.98 396 LEU A C 1
ATOM 3130 O O . LEU A 1 396 ? 8.610 -17.553 47.282 1.00 72.61 396 LEU A O 1
ATOM 3135 N N . TYR A 1 397 ? 10.362 -16.682 46.108 1.00 62.56 397 TYR A N 1
ATOM 3136 C CA . TYR A 1 397 ? 11.101 -17.943 45.873 1.00 63.83 397 TYR A CA 1
ATOM 3137 C C . TYR A 1 397 ? 12.523 -17.846 46.417 1.00 65.29 397 TYR A C 1
ATOM 3138 O O . TYR A 1 397 ? 13.029 -16.738 46.582 1.00 54.46 397 TYR A O 1
ATOM 3147 N N . ASP A 1 398 ? 13.095 -19.008 46.756 1.00 76.10 398 ASP A N 1
ATOM 3148 C CA . ASP A 1 398 ? 14.530 -19.195 47.104 1.00 75.76 398 ASP A CA 1
ATOM 3149 C C . ASP A 1 398 ? 15.203 -19.893 45.922 1.00 73.97 398 ASP A C 1
ATOM 3150 O O . ASP A 1 398 ? 14.906 -21.063 45.651 1.00 74.55 398 ASP A O 1
ATOM 3155 N N . LEU A 1 399 ? 16.067 -19.174 45.227 1.00 75.52 399 LEU A N 1
ATOM 3156 C CA . LEU A 1 399 ? 16.572 -19.629 43.921 1.00 79.80 399 LEU A CA 1
ATOM 3157 C C . LEU A 1 399 ? 17.746 -20.570 44.147 1.00 79.58 399 LEU A C 1
ATOM 3158 O O . LEU A 1 399 ? 18.123 -21.204 43.147 1.00 90.48 399 LEU A O 1
ATOM 3163 N N . SER A 1 400 ? 18.284 -20.667 45.376 1.00 71.75 400 SER A N 1
ATOM 3164 C CA . SER A 1 400 ? 19.309 -21.697 45.711 1.00 82.05 400 SER A CA 1
ATOM 3165 C C . SER A 1 400 ? 18.629 -23.056 45.865 1.00 81.13 400 SER A C 1
ATOM 3166 O O . SER A 1 400 ? 19.304 -24.056 45.678 1.00 96.05 400 SER A O 1
ATOM 3169 N N . GLU A 1 401 ? 17.333 -23.070 46.159 1.00 84.70 401 GLU A N 1
ATOM 3170 C CA . GLU A 1 401 ? 16.571 -24.300 46.475 1.00 86.43 401 GLU A CA 1
ATOM 3171 C C . GLU A 1 401 ? 15.460 -24.561 45.462 1.00 85.84 401 GLU A C 1
ATOM 3172 O O . GLU A 1 401 ? 14.853 -25.614 45.540 1.00 91.53 401 GLU A O 1
ATOM 3178 N N . ASP A 1 402 ? 15.205 -23.636 44.548 1.00 93.92 402 ASP A N 1
ATOM 3179 C CA . ASP A 1 402 ? 13.954 -23.619 43.758 1.00 83.05 402 ASP A CA 1
ATOM 3180 C C . ASP A 1 402 ? 14.170 -22.734 42.530 1.00 81.92 402 ASP A C 1
ATOM 3181 O O . ASP A 1 402 ? 13.329 -21.897 42.260 1.00 79.66 402 ASP A O 1
ATOM 3186 N N . ILE A 1 403 ? 15.274 -22.912 41.811 1.00 81.21 403 ILE A N 1
ATOM 3187 C CA . ILE A 1 403 ? 15.600 -22.064 40.629 1.00 80.28 403 ILE A CA 1
ATOM 3188 C C . ILE A 1 403 ? 14.364 -22.007 39.705 1.00 81.92 403 ILE A C 1
ATOM 3189 O O . ILE A 1 403 ? 14.210 -21.009 38.955 1.00 92.00 403 ILE A O 1
ATOM 3194 N N . GLY A 1 404 ? 13.488 -23.018 39.755 1.00 79.27 404 GLY A N 1
ATOM 3195 C CA . GLY A 1 404 ? 12.323 -23.142 38.850 1.00 84.28 404 GLY A CA 1
ATOM 3196 C C . GLY A 1 404 ? 11.076 -22.441 39.374 1.00 85.32 404 GLY A C 1
ATOM 3197 O O . GLY A 1 404 ? 10.019 -22.533 38.703 1.00 78.62 404 GLY A O 1
ATOM 3198 N N . GLU A 1 405 ? 11.172 -21.790 40.542 1.00 83.77 405 GLU A N 1
ATOM 3199 C CA . GLU A 1 405 ? 10.093 -20.972 41.159 1.00 76.96 405 GLU A CA 1
ATOM 3200 C C . GLU A 1 405 ? 8.794 -21.773 41.213 1.00 76.57 405 GLU A C 1
ATOM 3201 O O . GLU A 1 405 ? 7.783 -21.240 40.706 1.00 68.18 405 GLU A O 1
ATOM 3207 N N . ARG A 1 406 ? 8.804 -22.923 41.885 1.00 82.08 406 ARG A N 1
ATOM 3208 C CA . ARG A 1 406 ? 7.555 -23.706 42.047 1.00 81.08 406 ARG A CA 1
ATOM 3209 C C . ARG A 1 406 ? 7.032 -23.544 43.477 1.00 80.93 406 ARG A C 1
ATOM 3210 O O . ARG A 1 406 ? 5.805 -23.454 43.642 1.00 73.07 406 ARG A O 1
ATOM 3218 N N . HIS A 1 407 ? 7.924 -23.512 44.468 1.00 84.51 407 HIS A N 1
ATOM 3219 C CA . HIS A 1 407 ? 7.445 -23.437 45.887 1.00 90.94 407 HIS A CA 1
ATOM 3220 C C . HIS A 1 407 ? 7.485 -21.979 46.367 1.00 75.04 407 HIS A C 1
ATOM 3221 O O . HIS A 1 407 ? 8.569 -21.503 46.753 1.00 73.71 407 HIS A O 1
ATOM 3228 N N . ASN A 1 408 ? 6.318 -21.334 46.402 1.00 62.89 408 ASN A N 1
ATOM 3229 C CA . ASN A 1 408 ? 6.109 -19.934 46.858 1.00 62.84 408 ASN A CA 1
ATOM 3230 C C . ASN A 1 408 ? 6.193 -19.769 48.382 1.00 58.27 408 ASN A C 1
ATOM 3231 O O . ASN A 1 408 ? 5.232 -20.088 49.076 1.00 65.58 408 ASN A O 1
ATOM 3236 N N . LEU A 1 409 ? 7.197 -19.078 48.892 1.00 66.29 409 LEU A N 1
ATOM 3237 C CA . LEU A 1 409 ? 7.428 -18.984 50.363 1.00 73.05 409 LEU A CA 1
ATOM 3238 C C . LEU A 1 409 ? 6.678 -17.799 50.976 1.00 67.93 409 LEU A C 1
ATOM 3239 O O . LEU A 1 409 ? 6.877 -17.538 52.148 1.00 70.56 409 LEU A O 1
ATOM 3244 N N . ALA A 1 410 ? 5.833 -17.105 50.225 1.00 76.73 410 ALA A N 1
ATOM 3245 C CA . ALA A 1 410 ? 5.295 -15.796 50.660 1.00 84.16 410 ALA A CA 1
ATOM 3246 C C . ALA A 1 410 ? 4.465 -15.996 51.930 1.00 78.95 410 ALA A C 1
ATOM 3247 O O . ALA A 1 410 ? 4.520 -15.102 52.799 1.00 60.73 410 ALA A O 1
ATOM 3249 N N . LYS A 1 411 ? 3.751 -17.129 52.031 1.00 80.55 411 LYS A N 1
ATOM 3250 C CA . LYS A 1 411 ? 2.869 -17.413 53.192 1.00 77.67 411 LYS A CA 1
ATOM 3251 C C . LYS A 1 411 ? 3.761 -17.897 54.314 1.00 77.36 411 LYS A C 1
ATOM 3252 O O . LYS A 1 411 ? 3.508 -17.493 55.434 1.00 66.46 411 LYS A O 1
ATOM 3258 N N . GLU A 1 412 ? 4.763 -18.719 53.985 1.00 84.50 412 GLU A N 1
ATOM 3259 C CA . GLU A 1 412 ? 5.731 -19.264 54.974 1.00 80.17 412 GLU A CA 1
ATOM 3260 C C . GLU A 1 412 ? 6.595 -18.174 55.609 1.00 72.77 412 GLU A C 1
ATOM 3261 O O . GLU A 1 412 ? 6.840 -18.331 56.769 1.00 80.51 412 GLU A O 1
ATOM 32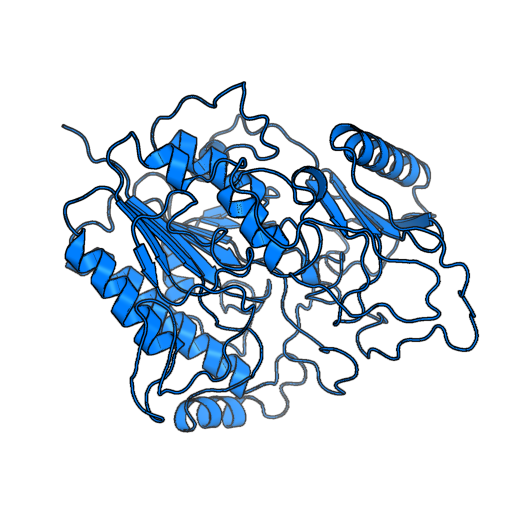67 N N . MET A 1 413 ? 7.069 -17.145 54.900 1.00 77.63 413 MET A N 1
ATOM 3268 C CA . MET A 1 413 ? 8.014 -16.145 55.472 1.00 77.43 413 MET A CA 1
ATOM 3269 C C . MET A 1 413 ? 7.437 -14.782 55.221 1.00 76.36 413 MET A C 1
ATOM 3270 O O . MET A 1 413 ? 7.948 -14.025 54.424 1.00 92.80 413 MET A O 1
ATOM 3275 N N . PRO A 1 414 ? 6.345 -14.462 55.909 1.00 77.03 414 PRO A N 1
ATOM 3276 C CA . PRO A 1 414 ? 5.490 -13.350 55.510 1.00 79.77 414 PRO A CA 1
ATOM 3277 C C . PRO A 1 414 ? 6.135 -11.981 55.774 1.00 75.11 414 PRO A C 1
ATOM 3278 O O . PRO A 1 414 ? 5.665 -11.009 55.220 1.00 67.91 414 PRO A O 1
ATOM 3282 N N . ASP A 1 415 ? 7.208 -11.962 56.571 1.00 74.78 415 ASP A N 1
ATOM 3283 C CA . ASP A 1 415 ? 7.922 -10.729 56.974 1.00 72.64 415 ASP A CA 1
ATOM 3284 C C . ASP A 1 415 ? 9.059 -10.481 55.988 1.00 74.24 415 ASP A C 1
ATOM 3285 O O . ASP A 1 415 ? 9.274 -9.302 55.698 1.00 75.37 415 ASP A O 1
ATOM 3290 N N . LYS A 1 416 ? 9.723 -11.517 55.490 1.00 68.58 416 LYS A N 1
ATOM 3291 C CA . LYS A 1 416 ? 10.725 -11.253 54.434 1.00 67.19 416 LYS A CA 1
ATOM 3292 C C . LYS A 1 416 ? 9.930 -10.769 53.232 1.00 64.03 416 LYS A C 1
ATOM 3293 O O . LYS A 1 416 ? 10.360 -9.811 52.580 1.00 82.31 416 LYS A O 1
ATOM 3299 N N . ALA A 1 417 ? 8.790 -11.402 52.982 1.00 63.18 417 ALA A N 1
ATOM 3300 C CA . ALA A 1 417 ? 7.921 -10.923 51.886 1.00 70.83 417 ALA A CA 1
ATOM 3301 C C . ALA A 1 417 ? 7.672 -9.427 52.106 1.00 69.43 417 ALA A C 1
ATOM 3302 O O . ALA A 1 417 ? 7.900 -8.635 51.185 1.00 75.13 417 ALA A O 1
ATOM 3304 N N . ALA A 1 418 ? 7.241 -9.040 53.297 1.00 68.05 418 ALA A N 1
ATOM 3305 C CA . ALA A 1 418 ? 6.826 -7.650 53.563 1.00 64.95 418 ALA A CA 1
ATOM 3306 C C . ALA A 1 418 ? 8.031 -6.744 53.338 1.00 65.26 418 ALA A C 1
ATOM 3307 O O . ALA A 1 418 ? 7.840 -5.677 52.685 1.00 64.74 418 ALA A O 1
ATOM 3309 N N . GLU A 1 419 ? 9.195 -7.180 53.840 1.00 67.77 419 GLU A N 1
ATOM 3310 C CA . GLU A 1 419 ? 10.478 -6.434 53.779 1.00 72.10 419 GLU A CA 1
ATOM 3311 C C . GLU A 1 419 ? 10.784 -6.169 52.305 1.00 68.51 419 GLU A C 1
ATOM 3312 O O . GLU A 1 419 ? 10.972 -4.999 51.935 1.00 78.65 419 GLU A O 1
ATOM 3318 N N . LEU A 1 420 ? 10.765 -7.206 51.478 1.00 59.13 420 LEU A N 1
ATOM 3319 C CA . LEU A 1 420 ? 11.233 -7.085 50.082 1.00 59.63 420 LEU A CA 1
ATOM 3320 C C . LEU A 1 420 ? 10.233 -6.239 49.309 1.00 61.77 420 LEU A C 1
ATOM 3321 O O . LEU A 1 420 ? 10.707 -5.279 48.697 1.00 73.21 420 LEU A O 1
ATOM 3326 N N . GLN A 1 421 ? 8.929 -6.538 49.383 1.00 64.40 421 GLN A N 1
ATOM 3327 C CA . GLN A 1 421 ? 7.861 -5.695 48.769 1.00 70.14 421 GLN A CA 1
ATOM 3328 C C . GLN A 1 421 ? 8.171 -4.227 49.130 1.00 63.35 421 GLN A C 1
ATOM 3329 O O . GLN A 1 421 ? 8.154 -3.373 48.236 1.00 67.10 421 GLN A O 1
ATOM 3335 N N . ALA A 1 422 ? 8.460 -3.912 50.385 1.00 60.85 422 ALA A N 1
ATOM 3336 C CA . ALA A 1 422 ? 8.658 -2.504 50.798 1.00 64.03 422 ALA A CA 1
ATOM 3337 C C . ALA A 1 422 ? 9.934 -1.951 50.154 1.00 64.68 422 ALA A C 1
ATOM 3338 O O . ALA A 1 422 ? 9.891 -0.795 49.705 1.00 64.34 422 ALA A O 1
ATOM 3340 N N . LYS A 1 423 ? 11.016 -2.740 50.115 1.00 65.66 423 LYS A N 1
ATOM 3341 C CA . LYS A 1 423 ? 12.295 -2.324 49.478 1.00 66.44 423 LYS A CA 1
ATOM 3342 C C . LYS A 1 423 ? 11.985 -1.991 48.019 1.00 59.84 423 LYS A C 1
ATOM 3343 O O . LYS A 1 423 ? 12.461 -0.964 47.560 1.00 63.45 423 LYS A O 1
ATOM 3349 N N . LEU A 1 424 ? 11.193 -2.828 47.346 1.00 58.99 424 LEU A N 1
ATOM 3350 C CA . LEU A 1 424 ? 10.815 -2.676 45.909 1.00 58.62 424 LEU A CA 1
ATOM 3351 C C . LEU A 1 424 ? 9.984 -1.404 45.771 1.00 60.58 424 LEU A C 1
ATOM 3352 O O . LEU A 1 424 ? 10.302 -0.625 44.866 1.00 64.91 424 LEU A O 1
ATOM 3357 N N . LYS A 1 425 ? 9.019 -1.174 46.671 1.00 61.48 425 LYS A N 1
ATOM 3358 C CA . LYS A 1 425 ? 8.147 0.030 46.627 1.00 61.61 425 LYS A CA 1
ATOM 3359 C C . LYS A 1 425 ? 9.024 1.273 46.747 1.00 58.10 425 LYS A C 1
ATOM 3360 O O . LYS A 1 425 ? 8.741 2.265 46.023 1.00 58.43 425 LYS A O 1
ATOM 3366 N N . ALA A 1 426 ? 10.048 1.214 47.599 1.00 55.64 426 ALA A N 1
ATOM 3367 C CA . ALA A 1 426 ? 10.954 2.358 47.852 1.00 60.57 426 ALA A CA 1
ATOM 3368 C C . ALA A 1 426 ? 11.752 2.642 46.584 1.00 61.74 426 ALA A C 1
ATOM 3369 O O . ALA A 1 426 ? 11.883 3.791 46.204 1.00 79.00 426 ALA A O 1
ATOM 3371 N N . TRP A 1 427 ? 12.238 1.610 45.927 1.00 66.32 427 TRP A N 1
ATOM 3372 C CA . TRP A 1 427 ? 12.948 1.769 44.637 1.00 63.50 427 TRP A CA 1
ATOM 3373 C C . TRP A 1 427 ? 11.977 2.337 43.599 1.00 61.98 427 TRP A C 1
ATOM 3374 O O . TRP A 1 427 ? 12.342 3.297 42.916 1.00 59.52 427 TRP A O 1
ATOM 3385 N N . ARG A 1 428 ? 10.768 1.789 43.499 1.00 58.08 428 ARG A N 1
ATOM 3386 C CA . ARG A 1 428 ? 9.792 2.304 42.512 1.00 63.17 428 ARG A CA 1
ATOM 3387 C C . ARG A 1 428 ? 9.700 3.831 42.668 1.00 65.78 428 ARG A C 1
ATOM 3388 O O . ARG A 1 428 ? 9.542 4.531 41.665 1.00 80.33 428 ARG A O 1
ATOM 3396 N N . ALA A 1 429 ? 9.777 4.333 43.887 1.00 59.43 429 ALA A N 1
ATOM 3397 C CA . ALA A 1 429 ? 9.599 5.765 44.181 1.00 62.81 429 ALA A CA 1
ATOM 3398 C C . ALA A 1 429 ? 10.869 6.504 43.821 1.00 61.61 429 ALA A C 1
ATOM 3399 O O . ALA A 1 429 ? 10.766 7.633 43.362 1.00 75.09 429 ALA A O 1
ATOM 3401 N N . SER A 1 430 ? 12.011 5.903 44.132 1.00 64.87 430 SER A N 1
ATOM 3402 C CA . SER A 1 430 ? 13.339 6.514 43.919 1.00 64.52 430 SER A CA 1
ATOM 3403 C C . SER A 1 430 ? 13.407 6.904 42.457 1.00 61.33 430 SER A C 1
ATOM 3404 O O . SER A 1 430 ? 14.027 7.894 42.218 1.00 81.19 430 SER A O 1
ATOM 3407 N N . VAL A 1 431 ? 12.747 6.174 41.553 1.00 61.53 431 VAL A N 1
ATOM 3408 C CA . VAL A 1 431 ? 12.867 6.375 40.071 1.00 65.85 431 VAL A CA 1
ATOM 3409 C C . VAL A 1 431 ? 11.540 6.858 39.467 1.00 64.38 431 VAL A C 1
ATOM 3410 O O . VAL A 1 431 ? 11.405 6.897 38.216 1.00 56.77 431 VAL A O 1
ATOM 3414 N N . ARG A 1 432 ? 10.562 7.167 40.305 1.00 70.48 432 ARG A N 1
ATOM 3415 C CA . ARG A 1 432 ? 9.203 7.531 39.833 1.00 71.75 432 ARG A CA 1
ATOM 3416 C C . ARG A 1 432 ? 8.725 6.552 38.762 1.00 62.61 432 ARG A C 1
ATOM 3417 O O . ARG A 1 432 ? 8.356 6.997 37.679 1.00 66.99 432 ARG A O 1
ATOM 3425 N N . ALA A 1 433 ? 8.756 5.260 39.052 1.00 59.65 433 ALA A N 1
ATOM 3426 C CA . ALA A 1 433 ? 8.216 4.225 38.150 1.00 71.14 433 ALA A CA 1
ATOM 3427 C C . ALA A 1 433 ? 6.769 4.570 37.893 1.00 68.90 433 ALA A C 1
ATOM 3428 O O . ALA A 1 433 ? 6.096 4.857 38.903 1.00 67.78 433 ALA A O 1
ATOM 3430 N N . THR A 1 434 ? 6.390 4.640 36.611 1.00 71.14 434 THR A N 1
ATOM 3431 C CA . THR A 1 434 ? 4.984 4.900 36.223 1.00 76.38 434 THR A CA 1
ATOM 3432 C C . THR A 1 434 ? 4.206 3.615 36.481 1.00 69.61 434 THR A C 1
ATOM 3433 O O . THR A 1 434 ? 4.698 2.540 36.092 1.00 55.84 434 THR A O 1
ATOM 3437 N N . MET A 1 435 ? 3.035 3.727 37.095 1.00 74.27 435 MET A N 1
ATOM 3438 C CA . MET A 1 435 ? 2.277 2.521 37.489 1.00 65.71 435 MET A CA 1
ATOM 3439 C C . MET A 1 435 ? 1.101 2.361 36.537 1.00 63.46 435 MET A C 1
ATOM 3440 O O . MET A 1 435 ? 0.639 3.323 35.936 1.00 74.59 435 MET A O 1
ATOM 3445 N N . PRO A 1 436 ? 0.592 1.132 36.350 1.00 58.05 436 PRO A N 1
ATOM 3446 C CA . PRO A 1 436 ? -0.582 0.911 35.525 1.00 59.41 436 PRO A CA 1
ATOM 3447 C C . PRO A 1 436 ? -1.787 1.367 36.337 1.00 63.45 436 PRO A C 1
ATOM 3448 O O . PRO A 1 436 ? -1.588 1.802 37.442 1.00 67.13 436 PRO A O 1
ATOM 3452 N N . THR A 1 437 ? -2.976 1.321 35.746 1.00 68.66 437 THR A N 1
ATOM 3453 C CA . THR A 1 437 ? -4.195 1.946 36.315 1.00 68.56 437 THR A CA 1
ATOM 3454 C C . THR A 1 437 ? -5.339 0.959 36.225 1.00 68.47 437 THR A C 1
ATOM 3455 O O . THR A 1 437 ? -5.363 0.139 35.272 1.00 65.79 437 THR A O 1
ATOM 3459 N N . VAL A 1 438 ? -6.280 1.064 37.145 1.00 66.23 438 VAL A N 1
ATOM 3460 C CA . VAL A 1 438 ? -7.486 0.201 37.033 1.00 72.28 438 VAL A CA 1
ATOM 3461 C C . VAL A 1 438 ? -8.313 0.617 35.808 1.00 67.56 438 VAL A C 1
ATOM 3462 O O . VAL A 1 438 ? -8.731 1.793 35.705 1.00 69.28 438 VAL A O 1
ATOM 3466 N N . ASN A 1 439 ? -8.532 -0.335 34.904 1.00 66.35 439 ASN A N 1
ATOM 3467 C CA . ASN A 1 439 ? -9.310 -0.132 33.658 1.00 64.40 439 ASN A CA 1
ATOM 3468 C C . ASN A 1 439 ? -10.777 0.047 34.026 1.00 71.22 439 ASN A C 1
ATOM 3469 O O . ASN A 1 439 ? -11.386 -0.853 34.610 1.00 80.60 439 ASN A O 1
ATOM 3474 N N . PRO A 1 440 ? -11.399 1.198 33.684 1.00 76.87 440 PRO A N 1
ATOM 3475 C CA . PRO A 1 440 ? -12.812 1.409 33.961 1.00 78.64 440 PRO A CA 1
ATOM 3476 C C . PRO A 1 440 ? -13.669 0.346 33.272 1.00 79.99 440 PRO A C 1
ATOM 3477 O O . PRO A 1 440 ? -14.703 0.081 33.800 1.00 97.54 440 PRO A O 1
ATOM 3481 N N . ASN A 1 441 ? -13.222 -0.208 32.136 1.00 75.43 441 ASN A N 1
ATOM 3482 C CA . ASN A 1 441 ? -13.993 -1.194 31.327 1.00 79.41 441 ASN A CA 1
ATOM 3483 C C . ASN A 1 441 ? -13.599 -2.624 31.651 1.00 84.95 441 ASN A C 1
ATOM 3484 O O . ASN A 1 441 ? -13.910 -3.512 30.808 1.00 86.90 441 ASN A O 1
ATOM 3489 N N . TYR A 1 442 ? -12.979 -2.833 32.817 1.00 81.03 442 TYR A N 1
ATOM 3490 C CA . TYR A 1 442 ? -12.654 -4.178 33.329 1.00 77.48 442 TYR A CA 1
ATOM 3491 C C . TYR A 1 442 ? -13.954 -4.962 33.388 1.00 81.30 442 TYR A C 1
ATOM 3492 O O . TYR A 1 442 ? -14.868 -4.458 34.075 1.00 81.50 442 TYR A O 1
ATOM 3501 N N . ASP A 1 443 ? -14.025 -6.087 32.671 1.00 80.12 443 ASP A N 1
ATOM 3502 C CA . ASP A 1 443 ? -15.167 -7.039 32.684 1.00 91.43 443 ASP A CA 1
ATOM 3503 C C . ASP A 1 443 ? -14.579 -8.436 32.821 1.00 79.63 443 ASP A C 1
ATOM 3504 O O . ASP A 1 443 ? -14.047 -8.979 31.852 1.00 87.66 443 ASP A O 1
ATOM 3509 N N . PRO A 1 444 ? -14.680 -9.051 34.021 1.00 76.77 444 PRO A N 1
ATOM 3510 C CA . PRO A 1 444 ? -14.005 -10.316 34.319 1.00 74.76 444 PRO A CA 1
ATOM 3511 C C . PRO A 1 444 ? -14.415 -11.433 33.366 1.00 75.65 444 PRO A C 1
ATOM 3512 O O . PRO A 1 444 ? -13.603 -12.294 33.166 1.00 71.20 444 PRO A O 1
ATOM 3516 N N . ALA A 1 445 ? -15.633 -11.373 32.816 1.00 80.14 445 ALA A N 1
ATOM 3517 C CA . ALA A 1 445 ? -16.141 -12.376 31.856 1.00 90.45 445 ALA A CA 1
ATOM 3518 C C . ALA A 1 445 ? -15.193 -12.426 30.675 1.00 89.10 445 ALA A C 1
ATOM 3519 O O . ALA A 1 445 ? -14.748 -13.539 30.334 1.00 90.82 445 ALA A O 1
ATOM 3521 N N . ARG A 1 446 ? -14.907 -11.262 30.088 1.00 92.91 446 ARG A N 1
ATOM 3522 C CA . ARG A 1 446 ? -14.211 -11.219 28.780 1.00 108.47 446 ARG A CA 1
ATOM 3523 C C . ARG A 1 446 ? -12.809 -10.644 28.962 1.00 88.95 446 ARG A C 1
ATOM 3524 O O . ARG A 1 446 ? -12.252 -10.141 28.006 1.00 85.03 446 ARG A O 1
ATOM 3532 N N . ALA A 1 447 ? -12.238 -10.833 30.139 1.00 82.35 447 ALA A N 1
ATOM 3533 C CA . ALA A 1 447 ? -10.898 -10.341 30.509 1.00 79.75 447 ALA A CA 1
ATOM 3534 C C . ALA A 1 447 ? -9.814 -11.350 30.133 1.00 75.95 447 ALA A C 1
ATOM 3535 O O . ALA A 1 447 ? -8.649 -10.973 30.186 1.00 86.60 447 ALA A O 1
ATOM 3537 N N . ASP A 1 448 ? -10.156 -12.591 29.808 1.00 80.94 448 ASP A N 1
ATOM 3538 C CA . ASP A 1 448 ? -9.128 -13.581 29.406 1.00 88.89 448 ASP A CA 1
ATOM 3539 C C . ASP A 1 448 ? -8.711 -13.234 27.977 1.00 86.91 448 ASP A C 1
ATOM 3540 O O . ASP A 1 448 ? -9.573 -13.154 27.092 1.00 88.20 448 ASP A O 1
ATOM 3545 N N . GLN A 1 449 ? -7.422 -13.002 27.785 1.00 95.89 449 GLN A N 1
ATOM 3546 C CA . GLN A 1 449 ? -6.848 -12.594 26.484 1.00 97.40 449 GLN A CA 1
ATOM 3547 C C . GLN A 1 449 ? -6.521 -13.857 25.690 1.00 85.90 449 GLN A C 1
ATOM 3548 O O . GLN A 1 449 ? -6.330 -13.749 24.491 1.00 74.60 449 GLN A O 1
ATOM 3554 N N . GLY A 1 450 ? -6.468 -15.007 26.357 1.00 84.46 450 GLY A N 1
ATOM 3555 C CA . GLY A 1 450 ? -6.343 -16.314 25.697 1.00 85.46 450 GLY A CA 1
ATOM 3556 C C . GLY A 1 450 ? -4.964 -16.507 25.106 1.00 81.59 450 GLY A C 1
ATOM 3557 O O . GLY A 1 450 ? -4.848 -17.177 24.049 1.00 70.47 450 GLY A O 1
ATOM 3558 N N . LEU A 1 451 ? -3.942 -15.957 25.757 1.00 84.89 451 LEU A N 1
ATOM 3559 C CA . LEU A 1 451 ? -2.541 -16.220 25.350 1.00 91.85 451 LEU A CA 1
ATOM 3560 C C . LEU A 1 451 ? -2.146 -17.509 26.058 1.00 88.95 451 LEU A C 1
ATOM 3561 O O . LEU A 1 451 ? -2.406 -17.626 27.295 1.00 78.28 451 LEU A O 1
ATOM 3566 N N . THR A 1 452 ? -1.568 -18.442 25.305 1.00 97.33 452 THR A N 1
ATOM 3567 C CA . THR A 1 452 ? -1.210 -19.794 25.804 1.00 95.37 452 THR A CA 1
ATOM 3568 C C . THR A 1 452 ? -0.059 -19.679 26.804 1.00 85.10 452 THR A C 1
ATOM 3569 O O . THR A 1 452 ? 0.199 -20.635 27.448 1.00 81.40 452 THR A O 1
ATOM 3573 N N . GLY A 1 453 ? 0.620 -18.549 26.924 1.00 92.14 453 GLY A N 1
ATOM 3574 C CA . GLY A 1 453 ? 1.702 -18.435 27.917 1.00 80.75 453 GLY A CA 1
ATOM 3575 C C . GLY A 1 453 ? 1.223 -18.190 29.353 1.00 78.27 453 GLY A C 1
ATOM 3576 O O . GLY A 1 453 ? 2.088 -18.203 30.254 1.00 83.07 453 GLY A O 1
ATOM 3577 N N . ALA A 1 454 ? -0.057 -17.900 29.554 1.00 77.81 454 ALA A N 1
ATOM 3578 C CA . ALA A 1 454 ? -0.517 -17.552 30.915 1.00 91.71 454 ALA A CA 1
ATOM 3579 C C . ALA A 1 454 ? -0.182 -18.699 31.862 1.00 105.85 454 ALA A C 1
ATOM 3580 O O . ALA A 1 454 ? -1.016 -19.604 31.979 1.00 106.99 454 ALA A O 1
ATOM 3582 N N . ASP A 1 455 ? 0.981 -18.647 32.516 1.00 126.05 455 ASP A N 1
ATOM 3583 C CA . ASP A 1 455 ? 1.439 -19.753 33.403 1.00 154.93 455 ASP A CA 1
ATOM 3584 C C . ASP A 1 455 ? 0.236 -20.447 34.062 1.00 167.26 455 ASP A C 1
ATOM 3585 O O . ASP A 1 455 ? -0.505 -19.770 34.800 1.00 102.85 455 ASP A O 1
ATOM 3590 N N . PRO A 1 456 ? 0.015 -21.763 33.832 1.00 180.68 456 PRO A N 1
ATOM 3591 C CA . PRO A 1 456 ? 0.754 -22.830 34.520 1.00 172.96 456 PRO A CA 1
ATOM 3592 C C . PRO A 1 456 ? 2.179 -23.025 33.989 1.00 175.58 456 PRO A C 1
ATOM 3593 O O . PRO A 1 456 ? 2.313 -23.443 32.855 1.00 144.99 456 PRO A O 1
ATOM 3597 N N . ALA A 1 457 ? 3.190 -22.741 34.815 1.00 168.92 457 ALA A N 1
ATOM 3598 C CA . ALA A 1 457 ? 4.619 -22.905 34.409 1.00 146.45 457 ALA A CA 1
ATOM 3599 C C . ALA A 1 457 ? 4.715 -22.741 32.873 1.00 135.26 457 ALA A C 1
ATOM 3600 O O . ALA A 1 457 ? 5.644 -22.347 32.143 1.00 82.52 457 ALA A O 1
#

Foldseek 3Di:
DDDFFAEEEEAAEQQAQCQEVVSPDPQFYQVLVVVLQQQAAKENFEWQLALHFQQSLLLLFQLARCLLQQNFAQPPADDDDQAAQWFFFDGDNARDLPGATLLQVCVVVFAAEEEFAENLGHAPVRGVVSHNHPYYHQYGVDLADPDQADDDDGGVRGGDGRPHGNLQSSLVVVLVVCVVQLPGHYYYHHYHSPPDDDQAADPVQLVVSCVVQVPPVAFRHSSNSRSSVSNSVSSNSVCVSCVVSVNNQRYKYKYKYNWAHFFFQFQDPGTNHDNPVWAFDRQAPTCRSIGMIITIRGHPQADGNHYHHAHHYSSQNSQQVCVVSPHDDDPVSPRDHHHCSCVRNVHDDDDFDKRKHFRQGHHSRQYAGWMWIDGDQKIKIAGQSVRDIFIDGCVVCVHRPDGCCVVCVVVNVVRSVVRVVVCVVSVRGHIRRNPSHDVVSNDSNRPNNDPD

Nearest PDB structures (foldseek):
  6ust-assembly1_D-3  TM=9.569E-01  e=1.020E-59  Hungatella hathewayi
  6psm-assembly3_D  TM=8.557E-01  e=1.779E-44  Pseudoalteromonas fuliginea
  6psm-assembly3_F  TM=8.533E-01  e=3.498E-44  Pseudoalteromonas fuliginea
  3ed4-assembly1_A  TM=8.586E-01  e=4.534E-38  Escherichia coli
  3ed4-assembly2_C  TM=8.278E-01  e=6.343E-39  Escherichia coli

Secondary structure (DSSP, 8-state):
-----EEEEEEETT--TTSSGGGT-SSS--HHHHHHHHTSEEETTEE-SSSSHHHHHHHHHHSS-HHHHT--SSSS-PPPPTTSSEEPPP--SS--TTSPPHHHHHGGGT-EEEEEE---S-STTSSGGGTT-SEEES--S-SS-S-SBS--EETTEE---TT-BHHHHHHHHHHHHHHHTTTS-EEEEEE--TTSSS----HHHHHHHHHHHTT--SS--HHHHHHHHHHHHHHHHHHHHHHHTT-GGGEEEEEEESSPPP---TT-SS-S---TTSS--TTSSSGGGTEE-EEEE-TTTS-TT-EE-S-EEGGGHHHHHHHHTT-PPPTTT--S----HHHHTT-S-----EEEEEE-S--TTS--SEEEEEETTEEEEEETTT--EEEEETTT-TT--S-TTTTSHHHHHHHHHHHHHHHHHTT----EE-TT--GGG-----TTSS--

Radius of gyration: 20.94 Å; Cα contacts (8 Å, |Δi|>4): 1106; chains: 1; bounding box: 69×52×60 Å

Solvent-accessible surface area: 17721 Å² total; per-residue (Å²): 152,129,84,120,31,3,1,1,1,0,0,0,0,1,0,0,30,9,0,0,42,37,19,58,12,110,0,1,49,1,76,22,0,26,95,0,9,143,61,0,1,48,0,28,15,2,5,1,2,4,1,0,2,0,0,0,0,0,0,2,0,0,0,23,10,5,2,47,5,53,0,7,4,53,14,94,12,53,186,82,80,88,9,3,64,6,61,30,8,113,30,86,72,41,0,3,56,177,20,43,0,1,0,58,45,0,60,107,54,49,11,25,0,0,4,6,3,2,3,5,0,0,107,132,50,65,10,0,85,135,4,16,6,71,49,4,5,0,2,9,72,80,14,83,7,135,40,0,53,9,98,17,105,26,46,108,0,181,39,82,60,129,112,25,3,1,2,23,58,0,0,41,52,0,19,76,0,0,68,98,5,115,165,126,30,0,0,0,2,0,0,1,7,0,3,19,21,42,44,52,10,55,74,126,27,37,28,75,0,98,158,50,14,154,85,45,134,54,10,91,44,30,23,1,0,0,0,0,27,1,0,2,70,2,1,8,89,0,11,61,36,0,92,99,21,152,10,13,84,30,0,0,0,1,0,3,2,0,0,0,0,5,37,42,35,26,65,123,147,127,49,11,4,11,1,153,74,4,46,4,2,12,1,14,14,14,0,0,0,1,6,1,0,1,0,0,15,12,42,84,48,3,117,84,48,22,71,14,105,51,24,0,1,2,0,0,6,0,2,0,0,0,81,16,22,68,31,220,85,45,124,181,28,64,42,39,13,64,14,0,8,28,17,0,102,143,141,58,73,34,170,132,53,10,1,31,4,10,3,0,8,19,0,37,6,8,2,55,0,1,0,0,0,9,50,47,75,26,0,0,2,12,25,20,56,96,79,83,36,24,0,4,32,9,78,148,12,52,10,0,158,116,56,37,14,183,138,75,77,109,61,6,60,83,1,45,55,76,0,130,64,23,20,71,85,12,196,14,54,83,17,74,96,9,116,102,83,44,92,87,155,24,115,29,40,26,54,9,55,44,131,66

B-factor: mean 79.12, std 19.14, range [30.0, 200.07]